Protein AF-A0A7S1FE73-F1 (afdb_monomer)

Nearest PDB structures (foldseek):
  1bo1-assembly1_B  TM=7.443E-01  e=2.922E-19  Homo sapiens
  7n7k-assembly1_A-2  TM=7.654E-01  e=6.048E-19  Homo sapiens
  7n6z-assembly1_A-2  TM=7.650E-01  e=1.252E-18  Homo sapiens
  7n7o-assembly1_A-2  TM=7.742E-01  e=7.929E-18  Homo sapiens
  7n7j-assembly1_A-2  TM=7.450E-01  e=1.252E-18  Homo sapiens

Structure (mmCIF, N/CA/C/O backbone):
data_AF-A0A7S1FE73-F1
#
_entry.id   AF-A0A7S1FE73-F1
#
loop_
_atom_site.group_PDB
_atom_site.id
_atom_site.type_symbol
_atom_site.label_atom_id
_atom_site.label_alt_id
_atom_site.label_comp_id
_atom_site.label_asym_id
_atom_site.label_entity_id
_atom_site.label_seq_id
_atom_site.pdbx_PDB_ins_code
_atom_site.Cartn_x
_atom_site.Cartn_y
_atom_site.Cartn_z
_atom_site.occupancy
_atom_site.B_iso_or_equiv
_atom_site.auth_seq_id
_atom_site.auth_comp_id
_atom_site.auth_asym_id
_atom_site.auth_atom_id
_atom_site.pdbx_PDB_model_num
ATOM 1 N N . MET A 1 1 ? 45.675 -6.768 8.817 1.00 37.69 1 MET A N 1
ATOM 2 C CA . MET A 1 1 ? 45.461 -5.580 7.953 1.00 37.69 1 MET A CA 1
ATOM 3 C C . MET A 1 1 ? 46.446 -4.408 8.105 1.00 37.69 1 MET A C 1
ATOM 5 O O . MET A 1 1 ? 46.939 -3.972 7.079 1.00 37.69 1 MET A O 1
ATOM 9 N N . LEU A 1 2 ? 46.796 -3.873 9.290 1.00 38.38 2 LEU A N 1
ATOM 10 C CA . LEU A 1 2 ? 47.535 -2.581 9.415 1.00 38.38 2 LEU A CA 1
ATOM 11 C C . LEU A 1 2 ? 48.807 -2.364 8.547 1.00 38.38 2 LEU A C 1
ATOM 13 O O . LEU A 1 2 ? 49.144 -1.218 8.255 1.00 38.38 2 LEU A O 1
ATOM 17 N N . LYS A 1 3 ? 49.518 -3.418 8.115 1.00 38.28 3 LYS A N 1
ATOM 18 C CA . LYS A 1 3 ? 50.681 -3.289 7.213 1.00 38.28 3 LYS A CA 1
ATOM 19 C C . LYS A 1 3 ? 50.303 -2.999 5.746 1.00 38.28 3 LYS A C 1
ATOM 21 O O . LYS A 1 3 ? 51.042 -2.264 5.096 1.00 38.28 3 LYS A O 1
ATOM 26 N N . SER A 1 4 ? 49.177 -3.514 5.234 1.00 46.47 4 SER A N 1
ATOM 27 C CA . SER A 1 4 ? 48.806 -3.421 3.806 1.00 46.47 4 SER A CA 1
ATOM 28 C C . SER A 1 4 ? 48.213 -2.063 3.421 1.00 46.47 4 SER A C 1
ATOM 30 O O . SER A 1 4 ? 48.551 -1.505 2.376 1.00 46.47 4 SER A O 1
ATOM 32 N N . THR A 1 5 ? 47.388 -1.468 4.288 1.00 48.56 5 THR A N 1
ATOM 33 C CA . THR A 1 5 ? 46.837 -0.118 4.070 1.00 48.56 5 THR A CA 1
ATOM 34 C C . THR A 1 5 ? 47.909 0.971 4.150 1.00 48.56 5 THR A C 1
ATOM 36 O O . THR A 1 5 ? 47.786 1.988 3.462 1.00 48.56 5 THR A O 1
ATOM 39 N N . ARG A 1 6 ? 48.991 0.740 4.915 1.00 51.72 6 ARG A N 1
ATOM 40 C CA . ARG A 1 6 ? 50.194 1.585 4.897 1.00 51.72 6 ARG A CA 1
ATOM 41 C C . ARG A 1 6 ? 50.885 1.516 3.538 1.00 51.72 6 ARG A C 1
ATOM 43 O O . ARG A 1 6 ? 51.057 2.557 2.913 1.00 51.72 6 ARG A O 1
ATOM 50 N N . THR A 1 7 ? 51.221 0.319 3.043 1.00 56.50 7 THR A N 1
ATOM 51 C CA . THR A 1 7 ? 51.863 0.174 1.724 1.00 56.50 7 THR A CA 1
ATOM 52 C C . THR A 1 7 ? 51.002 0.741 0.601 1.00 56.50 7 THR A C 1
ATOM 54 O O . THR A 1 7 ? 51.519 1.519 -0.188 1.00 56.50 7 THR A O 1
ATOM 57 N N . ALA A 1 8 ? 49.693 0.474 0.561 1.00 63.81 8 ALA A N 1
ATOM 58 C CA . ALA A 1 8 ? 48.822 0.997 -0.496 1.00 63.81 8 ALA A CA 1
ATOM 59 C C . ALA A 1 8 ? 48.808 2.540 -0.559 1.00 63.81 8 ALA A C 1
ATOM 61 O O . ALA A 1 8 ? 48.898 3.119 -1.643 1.00 63.81 8 ALA A O 1
ATOM 62 N N . LYS A 1 9 ? 48.743 3.231 0.590 1.00 69.62 9 LYS A N 1
ATOM 63 C CA . LYS A 1 9 ? 48.757 4.706 0.622 1.00 69.62 9 LYS A CA 1
ATOM 64 C C . LYS A 1 9 ? 50.156 5.293 0.426 1.00 69.62 9 LYS A C 1
ATOM 66 O O . LYS A 1 9 ? 50.265 6.313 -0.252 1.00 69.62 9 LYS A O 1
ATOM 71 N N . SER A 1 10 ? 51.209 4.651 0.931 1.00 73.56 10 SER A N 1
ATOM 72 C CA . SER A 1 10 ? 52.591 5.086 0.687 1.00 73.56 10 SER A CA 1
ATOM 73 C C . SER A 1 10 ? 53.032 4.896 -0.761 1.00 73.56 10 SER A C 1
ATOM 75 O O . SER A 1 10 ? 53.636 5.805 -1.318 1.00 73.56 10 SER A O 1
ATOM 77 N N . ILE A 1 11 ? 52.661 3.783 -1.401 1.00 72.75 11 ILE A N 1
ATOM 78 C CA . ILE A 1 11 ? 52.874 3.557 -2.838 1.00 72.75 11 ILE A CA 1
ATOM 79 C C . ILE A 1 11 ? 52.093 4.597 -3.646 1.00 72.75 11 ILE A C 1
ATOM 81 O O . ILE A 1 11 ? 52.661 5.220 -4.537 1.00 72.75 11 ILE A O 1
ATOM 85 N N . LYS A 1 12 ? 50.818 4.850 -3.305 1.00 75.19 12 LYS A N 1
ATOM 86 C CA . LYS A 1 12 ? 50.001 5.836 -4.027 1.00 75.19 12 LYS A CA 1
ATOM 87 C C . LYS A 1 12 ? 50.574 7.251 -3.940 1.00 75.19 12 LYS A C 1
ATOM 89 O O . LYS A 1 12 ? 50.780 7.866 -4.976 1.00 75.19 12 LYS A O 1
ATOM 94 N N . TYR A 1 13 ? 50.818 7.777 -2.739 1.00 77.19 13 TYR A N 1
ATOM 95 C CA . TYR A 1 13 ? 51.222 9.181 -2.552 1.00 77.19 13 TYR A CA 1
ATOM 96 C C . TYR A 1 13 ? 52.746 9.411 -2.545 1.00 77.19 13 TYR A C 1
ATOM 98 O O . TYR A 1 13 ? 53.178 10.560 -2.464 1.00 77.19 13 TYR A O 1
ATOM 106 N N . GLY A 1 14 ? 53.561 8.353 -2.634 1.00 74.88 14 GLY A N 1
ATOM 107 C CA . GLY A 1 14 ? 55.026 8.433 -2.669 1.00 74.88 14 GLY A CA 1
ATOM 108 C C . GLY A 1 14 ? 55.683 8.870 -1.353 1.00 74.88 14 GLY A C 1
ATOM 109 O O . GLY A 1 14 ? 56.781 9.419 -1.385 1.00 74.88 14 GLY A O 1
ATOM 110 N N . VAL A 1 15 ? 55.009 8.689 -0.210 1.00 77.94 15 VAL A N 1
ATOM 111 C CA . VAL A 1 15 ? 55.452 9.173 1.114 1.00 77.94 15 VAL A CA 1
ATOM 112 C C . VAL A 1 15 ? 55.139 8.176 2.229 1.00 77.94 15 VAL A C 1
ATOM 114 O O . VAL A 1 15 ? 54.126 7.475 2.174 1.00 77.94 15 VAL A O 1
ATOM 117 N N . ASP A 1 16 ? 55.968 8.128 3.272 1.00 78.00 16 ASP A N 1
ATOM 118 C CA . ASP A 1 16 ? 55.715 7.296 4.454 1.00 78.00 16 ASP A CA 1
ATOM 119 C C . ASP A 1 16 ? 54.419 7.715 5.157 1.00 78.00 16 ASP A C 1
ATOM 121 O O . ASP A 1 16 ? 54.259 8.855 5.588 1.00 78.00 16 ASP A O 1
ATOM 125 N N . TRP A 1 17 ? 53.457 6.794 5.236 1.00 83.06 17 TRP A N 1
ATOM 126 C CA . TRP A 1 17 ? 52.112 7.095 5.714 1.00 83.06 17 TRP A CA 1
ATOM 127 C C . TRP A 1 17 ? 51.981 6.799 7.209 1.00 83.06 17 TRP A C 1
ATOM 129 O O . TRP A 1 17 ? 52.105 5.647 7.633 1.00 83.06 17 TRP A O 1
ATOM 139 N N . GLU A 1 18 ? 51.697 7.827 8.009 1.00 76.38 18 GLU A N 1
ATOM 140 C CA . GLU A 1 18 ? 51.657 7.710 9.466 1.00 76.38 18 GLU A CA 1
ATOM 141 C C . GLU A 1 18 ? 50.417 6.914 9.927 1.00 76.38 18 GLU A C 1
ATOM 143 O O . GLU A 1 18 ? 49.278 7.278 9.601 1.00 76.38 18 GLU A O 1
ATOM 148 N N . PRO A 1 19 ? 50.581 5.815 10.687 1.00 67.81 19 PRO A N 1
ATOM 149 C CA . PRO A 1 19 ? 49.452 5.093 11.255 1.00 67.81 19 PRO A CA 1
ATOM 150 C C . PRO A 1 19 ? 48.898 5.852 12.471 1.00 67.81 19 PRO A C 1
ATOM 152 O O . PRO A 1 19 ? 49.657 6.348 13.298 1.00 67.81 19 PRO A O 1
ATOM 155 N N . PHE A 1 20 ? 47.570 5.870 12.642 1.00 63.97 20 PHE A N 1
ATOM 156 C CA . PHE A 1 20 ? 46.890 6.584 13.743 1.00 63.97 20 PHE A CA 1
ATOM 157 C C . PHE A 1 20 ? 47.306 6.157 15.169 1.00 63.97 20 PHE A C 1
ATOM 159 O O . PHE A 1 20 ? 46.931 6.821 16.129 1.00 63.97 20 PHE A O 1
ATOM 166 N N . VAL A 1 21 ? 48.057 5.061 15.314 1.00 57.50 21 VAL A N 1
ATOM 167 C CA . VAL A 1 21 ? 48.616 4.574 16.588 1.00 57.50 21 VAL A CA 1
ATOM 168 C C . VAL A 1 21 ? 50.017 5.117 16.907 1.00 57.50 21 VAL A C 1
ATOM 170 O O . VAL A 1 21 ? 50.480 4.935 18.026 1.00 57.50 21 VAL A O 1
ATOM 173 N N . TRP A 1 22 ? 50.709 5.770 15.963 1.00 55.81 22 TRP A N 1
ATOM 174 C CA . TRP A 1 22 ? 52.058 6.322 16.189 1.00 55.81 22 TRP A CA 1
ATOM 175 C C . TRP A 1 22 ? 52.082 7.806 16.549 1.00 55.81 22 TRP A C 1
ATOM 177 O O . TRP A 1 22 ? 52.996 8.225 17.251 1.00 55.81 22 TRP A O 1
ATOM 187 N N . CYS A 1 23 ? 51.051 8.577 16.200 1.00 60.66 23 CYS A N 1
ATOM 188 C CA . CYS A 1 23 ? 50.948 9.985 16.596 1.00 60.66 23 CYS A CA 1
ATOM 189 C C . CYS A 1 23 ? 50.625 10.184 18.097 1.00 60.66 23 CYS A C 1
ATOM 191 O O . CYS A 1 23 ? 50.254 11.275 18.510 1.00 60.66 23 CYS A O 1
ATOM 193 N N . GLY A 1 24 ? 50.667 9.129 18.924 1.00 61.28 24 GLY A N 1
ATOM 194 C CA . GLY A 1 24 ? 50.404 9.189 20.371 1.00 61.28 24 GLY A CA 1
ATOM 195 C C . GLY A 1 24 ? 48.989 9.633 20.772 1.00 61.28 24 GLY A C 1
ATOM 196 O O . GLY A 1 24 ? 48.755 9.931 21.938 1.00 61.28 24 GLY A O 1
ATOM 197 N N . GLY A 1 25 ? 48.050 9.714 19.823 1.00 74.00 25 GLY A N 1
ATOM 198 C CA . GLY A 1 25 ? 46.746 10.346 20.036 1.00 74.00 25 GLY A CA 1
ATOM 199 C C . GLY A 1 25 ? 46.755 11.876 19.917 1.00 74.00 25 GLY A C 1
ATOM 200 O O . GLY A 1 25 ? 45.745 12.500 20.229 1.00 74.00 25 GLY A O 1
ATOM 201 N N . SER A 1 26 ? 47.841 12.490 19.438 1.00 81.38 26 SER A N 1
ATOM 202 C CA . SER A 1 26 ? 47.960 13.935 19.221 1.00 81.38 26 SER A CA 1
ATOM 203 C C . SER A 1 26 ? 48.325 14.315 17.781 1.00 81.38 26 SER A C 1
ATOM 205 O O . SER A 1 26 ? 48.633 13.478 16.934 1.00 81.38 26 SER A O 1
ATOM 207 N N . CYS A 1 27 ? 48.209 15.606 17.474 1.00 84.56 27 CYS A N 1
ATOM 208 C CA . CYS A 1 27 ? 48.516 16.188 16.175 1.00 84.56 27 CYS A CA 1
ATOM 209 C C . CYS A 1 27 ? 50.031 16.235 15.934 1.00 84.56 27 CYS A C 1
ATOM 211 O O . CYS A 1 27 ? 50.728 17.034 16.562 1.00 84.56 27 CYS A O 1
ATOM 213 N N . SER A 1 28 ? 50.522 15.500 14.935 1.00 84.62 28 SER A N 1
ATOM 214 C CA . SER A 1 28 ? 51.942 15.410 14.550 1.00 84.62 28 SER A CA 1
ATOM 215 C C . SER A 1 28 ? 52.544 16.719 13.997 1.00 84.62 28 SER A C 1
ATOM 217 O O . SER A 1 28 ? 53.678 16.727 13.523 1.00 84.62 28 SER A O 1
ATOM 219 N N . HIS A 1 29 ? 51.805 17.838 14.047 1.00 83.31 29 HIS A N 1
ATOM 220 C CA . HIS A 1 29 ? 52.311 19.183 13.755 1.00 83.31 29 HIS A CA 1
ATOM 221 C C . HIS A 1 29 ? 52.321 20.131 14.972 1.00 83.31 29 HIS A C 1
ATOM 223 O O . HIS A 1 29 ? 53.275 20.897 15.102 1.00 83.31 29 HIS A O 1
ATOM 229 N N . CYS A 1 30 ? 51.307 20.104 15.850 1.00 83.81 30 CYS A N 1
ATOM 230 C CA . CYS A 1 30 ? 51.197 21.041 16.985 1.00 83.81 30 CYS A CA 1
ATOM 231 C C . CYS A 1 30 ? 51.192 20.397 18.382 1.00 83.81 30 CYS A C 1
ATOM 233 O O . CYS A 1 30 ? 51.192 21.120 19.370 1.00 83.81 30 CYS A O 1
ATOM 235 N N . GLY A 1 31 ? 51.169 19.066 18.490 1.00 80.44 31 GLY A N 1
ATOM 236 C CA . GLY A 1 31 ? 51.176 18.345 19.767 1.00 80.44 31 GLY A CA 1
ATOM 237 C C . GLY A 1 31 ? 49.832 18.280 20.507 1.00 80.44 31 GLY A C 1
ATOM 238 O O . GLY A 1 31 ? 49.726 17.524 21.470 1.00 80.44 31 GLY A O 1
ATOM 239 N N . ASN A 1 32 ? 48.790 18.996 20.064 1.00 80.12 32 ASN A N 1
ATOM 240 C CA . ASN A 1 32 ? 47.459 18.931 20.683 1.00 80.12 32 ASN A CA 1
ATOM 241 C C . ASN A 1 32 ? 46.874 17.511 20.603 1.00 80.12 32 ASN A C 1
ATOM 243 O O . ASN A 1 32 ? 46.794 16.941 19.513 1.00 80.12 32 ASN A O 1
ATOM 247 N N . VAL A 1 33 ? 46.431 16.966 21.738 1.00 78.50 33 VAL A N 1
ATOM 248 C CA . VAL A 1 33 ? 45.709 15.683 21.824 1.00 78.50 33 VAL A CA 1
ATOM 249 C C . VAL A 1 33 ? 44.362 15.793 21.100 1.00 78.50 33 VAL A C 1
ATOM 251 O O . VAL A 1 33 ? 43.675 16.803 21.233 1.00 78.50 33 VAL A O 1
ATOM 254 N N . PHE A 1 34 ? 43.982 14.769 20.334 1.00 77.12 34 PHE A N 1
ATOM 255 C CA . PHE A 1 34 ? 42.685 14.720 19.657 1.00 77.12 34 PHE A CA 1
ATOM 256 C C . PHE A 1 34 ? 41.563 14.401 20.652 1.00 77.12 34 PHE A C 1
ATOM 258 O O . PHE A 1 34 ? 41.596 13.358 21.308 1.00 77.12 34 PHE A O 1
ATOM 265 N N . SER A 1 35 ? 40.548 15.262 20.734 1.00 64.12 35 SER A N 1
ATOM 266 C CA . SER A 1 35 ? 39.322 14.972 21.485 1.00 64.12 35 SER A CA 1
ATOM 267 C C . SER A 1 35 ? 38.363 14.060 20.703 1.00 64.12 35 SER A C 1
ATOM 269 O O . SER A 1 35 ? 38.572 13.758 19.526 1.00 64.12 35 SER A O 1
ATOM 271 N N . CYS A 1 36 ? 37.256 13.656 21.334 1.00 57.41 36 CYS A N 1
ATOM 272 C CA . CYS A 1 36 ? 36.160 12.942 20.669 1.00 57.41 36 CYS A CA 1
ATOM 273 C C . CYS A 1 36 ? 35.404 13.777 19.612 1.00 57.41 36 CYS A C 1
ATOM 275 O O . CYS A 1 36 ? 34.658 13.198 18.826 1.00 57.41 36 CYS A O 1
ATOM 277 N N . VAL A 1 37 ? 35.612 15.100 19.563 1.00 58.56 37 VAL A N 1
ATOM 278 C CA . VAL A 1 37 ? 35.029 16.016 18.561 1.00 58.56 37 VAL A CA 1
ATOM 279 C C . VAL A 1 37 ? 36.045 16.522 17.521 1.00 58.56 37 VAL A C 1
ATOM 281 O O . VAL A 1 37 ? 35.653 17.165 16.547 1.00 58.56 37 VAL A O 1
ATOM 284 N N . ASP A 1 38 ? 37.334 16.184 17.646 1.00 60.28 38 ASP A N 1
ATOM 285 C CA . ASP A 1 38 ? 38.365 16.565 16.670 1.00 60.28 38 ASP A CA 1
ATOM 286 C C . ASP A 1 38 ? 38.477 15.571 15.506 1.00 60.28 38 ASP A C 1
ATOM 288 O O . ASP A 1 38 ? 38.885 14.414 15.656 1.00 60.28 38 ASP A O 1
ATOM 292 N N . THR A 1 39 ? 38.209 16.048 14.289 1.00 64.75 39 THR A N 1
ATOM 293 C CA . THR A 1 39 ? 38.429 15.252 13.075 1.00 64.75 39 THR A CA 1
ATOM 294 C C . THR A 1 39 ? 39.925 15.133 12.749 1.00 64.75 39 THR A C 1
ATOM 296 O O . THR A 1 39 ? 40.661 16.118 12.667 1.00 64.75 39 THR A O 1
ATOM 299 N N . ARG A 1 40 ? 40.390 13.889 12.572 1.00 79.25 40 ARG A N 1
ATOM 300 C CA . ARG A 1 40 ? 41.798 13.538 12.312 1.00 79.25 40 ARG A CA 1
ATOM 301 C C . ARG A 1 40 ? 42.071 13.470 10.809 1.00 79.25 40 ARG A C 1
ATOM 303 O O . ARG A 1 40 ? 41.480 12.643 10.115 1.00 79.25 40 ARG A O 1
ATOM 310 N N . HIS A 1 41 ? 43.004 14.281 10.308 1.00 84.00 41 HIS A N 1
ATOM 311 C CA . HIS A 1 41 ? 43.267 14.425 8.870 1.00 84.00 41 HIS A CA 1
ATOM 312 C C . HIS A 1 41 ? 44.716 14.098 8.506 1.00 84.00 41 HIS A C 1
ATOM 314 O O . HIS A 1 41 ? 45.641 14.751 8.972 1.00 84.00 41 HIS A O 1
ATOM 320 N N . HIS A 1 42 ? 44.945 13.144 7.602 1.00 86.81 42 HIS A N 1
ATOM 321 C CA . HIS A 1 42 ? 46.283 12.932 7.028 1.00 86.81 42 HIS A CA 1
ATOM 322 C C . HIS A 1 42 ? 46.674 14.039 6.036 1.00 86.81 42 HIS A C 1
ATOM 324 O O . HIS A 1 42 ? 45.867 14.442 5.194 1.00 86.81 42 HIS A O 1
ATOM 330 N N . CYS A 1 43 ? 47.934 14.465 6.036 1.00 89.38 43 CYS A N 1
ATOM 331 C CA . CYS A 1 43 ? 48.499 15.281 4.966 1.00 89.38 43 CYS A CA 1
ATOM 332 C C . CYS A 1 43 ? 48.819 14.404 3.745 1.00 89.38 43 CYS A C 1
ATOM 334 O O . CYS A 1 43 ? 49.747 13.600 3.777 1.00 89.38 43 CYS A O 1
ATOM 336 N N . ARG A 1 44 ? 48.126 14.601 2.617 1.00 89.81 44 ARG A N 1
ATOM 337 C CA . ARG A 1 44 ? 48.356 13.822 1.381 1.00 89.81 44 ARG A CA 1
ATOM 338 C C . ARG A 1 44 ? 49.629 14.247 0.611 1.00 89.81 44 ARG A C 1
ATOM 340 O O . ARG A 1 44 ? 49.809 13.838 -0.528 1.00 89.81 44 ARG A O 1
ATOM 347 N N . HIS A 1 45 ? 50.504 15.058 1.219 1.00 87.62 45 HIS A N 1
ATOM 348 C CA . HIS A 1 45 ? 51.818 15.440 0.674 1.00 87.62 45 HIS A CA 1
ATOM 349 C C . HIS A 1 45 ? 53.016 15.013 1.546 1.00 87.62 45 HIS A C 1
ATOM 351 O O . HIS A 1 45 ? 54.130 14.982 1.038 1.00 87.62 45 HIS A O 1
ATOM 357 N N . CYS A 1 46 ? 52.819 14.672 2.826 1.00 87.44 46 CYS A N 1
ATOM 358 C CA . CYS A 1 46 ? 53.899 14.188 3.706 1.00 87.44 46 CYS A CA 1
ATOM 359 C C . CYS A 1 46 ? 53.487 13.060 4.672 1.00 87.44 46 CYS A C 1
ATOM 361 O O . CYS A 1 46 ? 54.256 12.710 5.556 1.00 87.44 46 CYS A O 1
ATOM 363 N N . GLY A 1 47 ? 52.277 12.508 4.538 1.00 85.88 47 GLY A N 1
ATOM 364 C CA . GLY A 1 47 ? 51.835 11.303 5.246 1.00 85.88 47 GLY A CA 1
ATOM 365 C C . GLY A 1 47 ? 51.433 11.468 6.717 1.00 85.88 47 GLY A C 1
ATOM 366 O O . GLY A 1 47 ? 50.752 10.580 7.226 1.00 85.88 47 GLY A O 1
ATOM 367 N N . ILE A 1 48 ? 51.783 12.578 7.380 1.00 87.69 48 ILE A N 1
ATOM 368 C CA . ILE A 1 48 ? 51.522 12.797 8.819 1.00 87.69 48 ILE A CA 1
ATOM 369 C C . ILE A 1 48 ? 50.045 13.069 9.157 1.00 87.69 48 ILE A C 1
ATOM 371 O O . ILE A 1 48 ? 49.287 13.539 8.303 1.00 87.69 48 ILE A O 1
ATOM 375 N N . VAL A 1 49 ? 49.640 12.850 10.411 1.00 89.06 49 VAL A N 1
ATOM 376 C CA . VAL A 1 49 ? 48.311 13.186 10.956 1.00 89.06 49 VAL A CA 1
ATOM 377 C C . VAL A 1 49 ? 48.288 14.615 11.516 1.00 89.06 49 VAL A C 1
ATOM 379 O O . VAL A 1 49 ? 49.150 15.007 12.298 1.00 89.06 49 VAL A O 1
ATOM 382 N N . VAL A 1 50 ? 47.265 15.400 11.168 1.00 87.19 50 VAL A N 1
ATOM 383 C CA . VAL A 1 50 ? 47.015 16.739 11.723 1.00 87.19 50 VAL A CA 1
ATOM 384 C C . VAL A 1 50 ? 45.563 16.932 12.170 1.00 87.19 50 VAL A C 1
ATOM 386 O O . VAL A 1 50 ? 44.649 16.274 11.670 1.00 87.19 50 VAL A O 1
ATOM 389 N N . CYS A 1 51 ? 45.345 17.853 13.112 1.00 86.62 51 CYS A N 1
ATOM 390 C CA . CYS A 1 51 ? 44.016 18.369 13.455 1.00 86.62 51 CYS A CA 1
ATOM 391 C C . CYS A 1 51 ? 43.527 19.388 12.413 1.00 86.62 51 CYS A C 1
ATOM 393 O O . CYS A 1 51 ? 44.322 19.929 11.638 1.00 86.62 51 CYS A O 1
ATOM 395 N N . SER A 1 52 ? 42.229 19.697 12.434 1.00 85.81 52 SER A N 1
ATOM 396 C CA . SER A 1 52 ? 41.586 20.661 11.529 1.00 85.81 52 SER A CA 1
ATOM 397 C C . SER A 1 52 ? 42.296 22.020 11.481 1.00 85.81 52 SER A C 1
ATOM 399 O O . SER A 1 52 ? 42.530 22.544 10.397 1.00 85.81 52 SER A O 1
ATOM 401 N N . SER A 1 53 ? 42.741 22.553 12.624 1.00 84.88 53 SER A N 1
ATOM 402 C CA . SER A 1 53 ? 43.457 23.840 12.709 1.00 84.88 53 SER A CA 1
ATOM 403 C C . SER A 1 53 ? 44.886 23.810 12.142 1.00 84.88 53 SER A C 1
ATOM 405 O O . SER A 1 53 ? 45.478 24.858 11.904 1.00 84.88 53 SER A O 1
ATOM 407 N N . CYS A 1 54 ? 45.457 22.620 11.929 1.00 87.25 54 CYS A N 1
ATOM 408 C CA . CYS A 1 54 ? 46.756 22.407 11.277 1.00 87.25 54 CYS A CA 1
ATOM 409 C C . CYS A 1 54 ? 46.619 21.947 9.812 1.00 87.25 54 CYS A C 1
ATOM 411 O O . CYS A 1 54 ? 47.622 21.750 9.113 1.00 87.25 54 CYS A O 1
ATOM 413 N N . GLN A 1 55 ? 45.384 21.787 9.335 1.00 90.12 55 GLN A N 1
ATOM 414 C CA . GLN A 1 55 ? 45.054 21.551 7.939 1.00 90.12 55 GLN A CA 1
ATOM 415 C C . GLN A 1 55 ? 45.112 22.868 7.150 1.00 90.12 55 GLN A C 1
ATOM 417 O O . GLN A 1 55 ? 44.741 23.924 7.653 1.00 90.12 55 GLN A O 1
ATOM 422 N N . ALA A 1 56 ? 45.536 22.823 5.888 1.00 87.88 56 ALA A N 1
ATOM 423 C CA . ALA A 1 56 ? 45.319 23.945 4.984 1.00 87.88 56 ALA A CA 1
ATOM 424 C C . ALA A 1 56 ? 43.825 24.079 4.618 1.00 87.88 56 ALA A C 1
ATOM 426 O O . ALA A 1 56 ? 43.115 23.076 4.492 1.00 87.88 56 ALA A O 1
ATOM 427 N N . SER A 1 57 ? 43.373 25.318 4.395 1.00 82.69 57 SER A N 1
ATOM 428 C CA . SER A 1 57 ? 42.066 25.633 3.795 1.00 82.69 57 SER A CA 1
ATOM 429 C C . SER A 1 57 ? 41.941 25.057 2.383 1.00 82.69 57 SER A C 1
ATOM 431 O O . SER A 1 57 ? 40.930 24.463 2.012 1.00 82.69 57 SER A O 1
ATOM 433 N N . ASP A 1 58 ? 43.002 25.226 1.595 1.00 84.56 58 ASP A N 1
ATOM 434 C CA . ASP A 1 58 ? 43.021 24.902 0.176 1.00 84.56 58 ASP A CA 1
ATOM 435 C C . ASP A 1 58 ? 43.408 23.432 -0.043 1.00 84.56 58 ASP A C 1
ATOM 437 O O . ASP A 1 58 ? 44.283 22.882 0.635 1.00 84.56 58 ASP A O 1
ATOM 441 N N . LYS A 1 59 ? 42.820 22.812 -1.069 1.00 85.69 59 LYS A N 1
ATOM 442 C CA . LYS A 1 59 ? 43.205 21.478 -1.548 1.00 85.69 59 LYS A CA 1
ATOM 443 C C . LYS A 1 59 ? 44.224 21.612 -2.685 1.00 85.69 59 LYS A C 1
ATOM 445 O O . LYS A 1 59 ? 44.072 22.451 -3.569 1.00 85.69 59 LYS A O 1
ATOM 450 N N . TYR A 1 60 ? 45.242 20.756 -2.694 1.00 80.75 60 TYR A N 1
ATOM 451 C CA . TYR A 1 60 ? 46.349 20.787 -3.655 1.00 80.75 60 TYR A CA 1
ATOM 452 C C . TYR A 1 60 ? 46.421 19.482 -4.446 1.00 80.75 60 TYR A C 1
ATOM 454 O O . TYR A 1 60 ? 46.240 18.401 -3.893 1.00 80.75 60 TYR A O 1
ATOM 462 N N . VAL A 1 61 ? 46.718 19.573 -5.742 1.00 82.38 61 VAL A N 1
ATOM 463 C CA . VAL A 1 61 ? 47.135 18.408 -6.538 1.00 82.38 61 VAL A CA 1
ATOM 464 C C . VAL A 1 61 ? 48.495 17.937 -6.012 1.00 82.38 61 VAL A C 1
ATOM 466 O O . VAL A 1 61 ? 49.398 18.757 -5.827 1.00 82.38 61 VAL A O 1
ATOM 469 N N . VAL A 1 62 ? 48.614 16.637 -5.749 1.00 80.50 62 VAL A N 1
ATOM 470 C CA . VAL A 1 62 ? 49.768 15.973 -5.116 1.00 80.50 62 VAL A CA 1
ATOM 471 C C . VAL A 1 62 ? 50.178 14.747 -5.938 1.00 80.50 62 VAL A C 1
ATOM 473 O O . VAL A 1 62 ? 49.411 14.281 -6.781 1.00 80.50 62 VAL A O 1
ATOM 476 N N . ALA A 1 63 ? 51.377 14.208 -5.696 1.00 73.94 63 ALA A N 1
ATOM 477 C CA . ALA A 1 63 ? 51.797 12.943 -6.300 1.00 73.94 63 ALA A CA 1
ATOM 478 C C . ALA A 1 63 ? 50.748 11.841 -6.038 1.00 73.94 63 ALA A C 1
ATOM 480 O O . ALA A 1 63 ? 50.157 11.787 -4.958 1.00 73.94 63 ALA A O 1
ATOM 481 N N . GLY A 1 64 ? 50.465 11.008 -7.044 1.00 69.44 64 GLY A N 1
ATOM 482 C CA . GLY A 1 64 ? 49.474 9.929 -6.930 1.00 69.44 64 GLY A CA 1
ATOM 483 C C . GLY A 1 64 ? 47.999 10.323 -7.026 1.00 69.44 64 GLY A C 1
ATOM 484 O O . GLY A 1 64 ? 47.132 9.468 -6.827 1.00 69.44 64 GLY A O 1
ATOM 485 N N . SER A 1 65 ? 47.674 11.596 -7.284 1.00 72.69 65 SER A N 1
ATOM 486 C CA . SER A 1 65 ? 46.282 12.039 -7.407 1.00 72.69 65 SER A CA 1
ATOM 487 C C . SER A 1 65 ? 46.122 13.290 -8.270 1.00 72.69 65 SER A C 1
ATOM 489 O O . SER A 1 65 ? 46.459 14.388 -7.832 1.00 72.69 65 SER A O 1
ATOM 491 N N . ALA A 1 66 ? 45.482 13.144 -9.435 1.00 72.94 66 ALA A N 1
ATOM 492 C CA . ALA A 1 66 ? 45.031 14.275 -10.253 1.00 72.94 66 ALA A CA 1
ATOM 493 C C . ALA A 1 66 ? 44.026 15.176 -9.503 1.00 72.94 66 ALA A C 1
ATOM 495 O O . ALA A 1 66 ? 44.095 16.400 -9.586 1.00 72.94 66 ALA A O 1
ATOM 496 N N . ASN A 1 67 ? 43.134 14.575 -8.707 1.00 76.19 67 ASN A N 1
ATOM 497 C CA . ASN A 1 67 ? 42.146 15.307 -7.915 1.00 76.19 67 ASN A CA 1
ATOM 498 C C . ASN A 1 67 ? 42.797 16.032 -6.717 1.00 76.19 67 ASN A C 1
ATOM 500 O O . ASN A 1 67 ? 43.588 15.399 -6.008 1.00 76.19 67 ASN A O 1
ATOM 504 N N . PRO A 1 68 ? 42.445 17.302 -6.418 1.00 83.12 68 PRO A N 1
ATOM 505 C CA . PRO A 1 68 ? 42.999 18.045 -5.285 1.00 83.12 68 PRO A CA 1
ATOM 506 C C . PRO A 1 68 ? 42.762 17.355 -3.934 1.00 83.12 68 PRO A C 1
ATOM 508 O O . PRO A 1 68 ? 41.642 16.953 -3.609 1.00 83.12 68 PRO A O 1
ATOM 511 N N . LYS A 1 69 ? 43.810 17.249 -3.112 1.00 87.56 69 LYS A N 1
ATOM 512 C CA . LYS A 1 69 ? 43.783 16.625 -1.783 1.00 87.56 69 LYS A CA 1
ATOM 513 C C . LYS A 1 69 ? 44.201 17.586 -0.672 1.00 87.56 69 LYS A C 1
ATOM 515 O O . LYS A 1 69 ? 44.832 18.615 -0.890 1.00 87.56 69 LYS A O 1
ATOM 520 N N . ILE A 1 70 ? 43.811 17.214 0.540 1.00 85.38 70 ILE A N 1
ATOM 521 C CA . ILE A 1 70 ? 44.107 17.922 1.784 1.00 85.38 70 ILE A CA 1
ATOM 522 C C . ILE A 1 70 ? 45.591 17.771 2.150 1.00 85.38 70 ILE A C 1
ATOM 524 O O . ILE A 1 70 ? 46.136 16.665 2.114 1.00 85.38 70 ILE A O 1
ATOM 528 N N . VAL A 1 71 ? 46.224 18.872 2.557 1.00 91.38 71 VAL A N 1
ATOM 529 C CA . VAL A 1 71 ? 47.602 18.920 3.073 1.00 91.38 71 VAL A CA 1
ATOM 530 C C . VAL A 1 71 ? 47.648 19.727 4.375 1.00 91.38 71 VAL A C 1
ATOM 532 O O . VAL A 1 71 ? 46.733 20.503 4.652 1.00 91.38 71 VAL A O 1
ATOM 535 N N . CYS A 1 72 ? 48.700 19.567 5.178 1.00 92.75 72 CYS A N 1
ATOM 536 C CA . CYS A 1 72 ? 48.931 20.415 6.349 1.00 92.75 72 CYS A CA 1
ATOM 537 C C . CYS A 1 72 ? 49.439 21.814 5.951 1.00 92.75 72 CYS A C 1
ATOM 539 O O . CYS A 1 72 ? 49.963 22.015 4.847 1.00 92.75 72 CYS A O 1
ATOM 541 N N . VAL A 1 73 ? 49.311 22.787 6.859 1.00 91.12 73 VAL A N 1
ATOM 542 C CA . VAL A 1 73 ? 49.723 24.183 6.620 1.00 91.12 73 VAL A CA 1
ATOM 543 C C . VAL A 1 73 ? 51.185 24.312 6.132 1.00 91.12 73 VAL A C 1
ATOM 545 O O . VAL A 1 73 ? 51.375 24.971 5.103 1.00 91.12 73 VAL A O 1
ATOM 548 N N . PRO A 1 74 ? 52.206 23.650 6.727 1.00 88.12 74 PRO A N 1
ATOM 549 C CA . PRO A 1 74 ? 53.588 23.705 6.231 1.00 88.12 74 PRO A CA 1
ATOM 550 C C . PRO A 1 74 ? 53.737 23.252 4.774 1.00 88.12 74 PRO A C 1
ATOM 552 O O . PRO A 1 74 ? 54.342 23.955 3.964 1.00 88.12 74 PRO A O 1
ATOM 555 N N . CYS A 1 75 ? 53.119 22.123 4.409 1.00 89.56 75 CYS A N 1
ATOM 556 C CA . CYS A 1 75 ? 53.125 21.617 3.037 1.00 89.56 75 CYS A CA 1
ATOM 557 C C . CYS A 1 75 ? 52.459 22.592 2.059 1.00 89.56 75 CYS A C 1
ATOM 559 O O . CYS A 1 75 ? 52.974 22.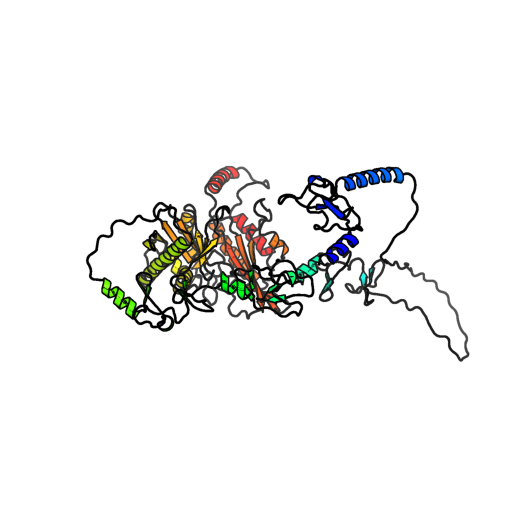797 0.962 1.00 89.56 75 CYS A O 1
ATOM 561 N N . SER A 1 76 ? 51.355 23.239 2.450 1.00 90.31 76 SER A N 1
ATOM 562 C CA . SER A 1 76 ? 50.703 24.251 1.606 1.00 90.31 76 SER A CA 1
ATOM 563 C C . SER A 1 76 ? 51.613 25.457 1.342 1.00 90.31 76 SER A C 1
ATOM 565 O O . SER A 1 76 ? 51.717 25.920 0.203 1.00 90.31 76 SER A O 1
ATOM 567 N N . SER A 1 77 ? 52.340 25.916 2.364 1.00 86.00 77 SER A N 1
ATOM 568 C CA . SER A 1 77 ? 53.299 27.017 2.262 1.00 86.00 77 SER A CA 1
ATOM 569 C C . SER A 1 77 ? 54.485 26.661 1.368 1.00 86.00 77 SER A C 1
ATOM 571 O O . SER A 1 77 ? 54.869 27.470 0.520 1.00 86.00 77 SER A O 1
ATOM 573 N N . GLU A 1 78 ? 55.020 25.441 1.473 1.00 84.06 78 GLU A N 1
ATOM 574 C CA . GLU A 1 78 ? 56.116 24.995 0.610 1.00 84.06 78 GLU A CA 1
ATOM 575 C C . GLU A 1 78 ? 55.667 24.793 -0.844 1.00 84.06 78 GLU A C 1
ATOM 577 O O . GLU A 1 78 ? 56.325 25.295 -1.755 1.00 84.06 78 GLU A O 1
ATOM 582 N N . ILE A 1 79 ? 54.500 24.186 -1.095 1.00 82.69 79 ILE A N 1
ATOM 583 C CA . ILE A 1 79 ? 53.934 24.072 -2.451 1.00 82.69 79 ILE A CA 1
ATOM 584 C C . ILE A 1 79 ? 53.717 25.467 -3.066 1.00 82.69 79 ILE A C 1
ATOM 586 O O . ILE A 1 79 ? 54.065 25.696 -4.230 1.00 82.69 79 ILE A O 1
ATOM 590 N N . ARG A 1 80 ? 53.198 26.436 -2.294 1.00 81.50 80 ARG A N 1
ATOM 591 C CA . ARG A 1 80 ? 53.066 27.843 -2.720 1.00 81.50 80 ARG A CA 1
ATOM 592 C C . ARG A 1 80 ? 54.438 28.477 -3.021 1.00 81.50 80 ARG A C 1
ATOM 594 O O . ARG A 1 80 ? 54.574 29.163 -4.038 1.00 81.50 80 ARG A O 1
ATOM 601 N N . ARG A 1 81 ? 55.471 28.219 -2.206 1.00 78.94 81 ARG A N 1
ATOM 602 C CA . ARG A 1 81 ? 56.851 28.713 -2.407 1.00 78.94 81 ARG A CA 1
ATOM 603 C C . ARG A 1 81 ? 57.501 28.127 -3.667 1.00 78.94 81 ARG A C 1
ATOM 605 O O . ARG A 1 81 ? 58.081 28.871 -4.460 1.00 78.94 81 ARG A O 1
ATOM 612 N N . LEU A 1 82 ? 57.362 26.821 -3.889 1.00 69.69 82 LEU A N 1
ATOM 613 C CA . LEU A 1 82 ? 57.890 26.116 -5.060 1.00 69.69 82 LEU A CA 1
ATOM 614 C C . LEU A 1 82 ? 57.189 26.546 -6.355 1.00 69.69 82 LEU A C 1
ATOM 616 O O . LEU A 1 82 ? 57.865 26.767 -7.359 1.00 69.69 82 LEU A O 1
ATOM 620 N N . ARG A 1 83 ? 55.866 26.767 -6.334 1.00 68.88 83 ARG A N 1
ATOM 621 C CA . ARG A 1 83 ? 55.123 27.326 -7.482 1.00 68.88 83 ARG A CA 1
ATOM 622 C C . ARG A 1 83 ? 55.596 28.738 -7.858 1.00 68.88 83 ARG A C 1
ATOM 624 O O . ARG A 1 83 ? 55.771 29.020 -9.040 1.00 68.88 83 ARG A O 1
ATOM 631 N N . ARG A 1 84 ? 55.891 29.601 -6.876 1.00 59.78 84 ARG A N 1
ATOM 632 C CA . ARG A 1 84 ? 56.484 30.931 -7.130 1.00 59.78 84 ARG A CA 1
ATOM 633 C C . ARG A 1 84 ? 57.893 30.826 -7.737 1.00 59.78 84 ARG A C 1
ATOM 635 O O . ARG A 1 84 ? 58.188 31.513 -8.713 1.00 59.78 84 ARG A O 1
ATOM 642 N N . LYS A 1 85 ? 58.742 29.917 -7.236 1.00 53.03 85 LYS A N 1
ATOM 643 C CA . LYS A 1 85 ? 60.070 29.647 -7.828 1.00 53.03 85 LYS A CA 1
ATOM 644 C C . LYS A 1 85 ? 59.985 29.084 -9.254 1.00 53.03 85 LYS A C 1
ATOM 646 O O . LYS A 1 85 ? 60.772 29.490 -10.108 1.00 53.03 85 LYS A O 1
ATOM 651 N N . SER A 1 86 ? 59.035 28.193 -9.546 1.00 51.12 86 SER A N 1
ATOM 652 C CA . SER A 1 86 ? 58.900 27.606 -10.886 1.00 51.12 86 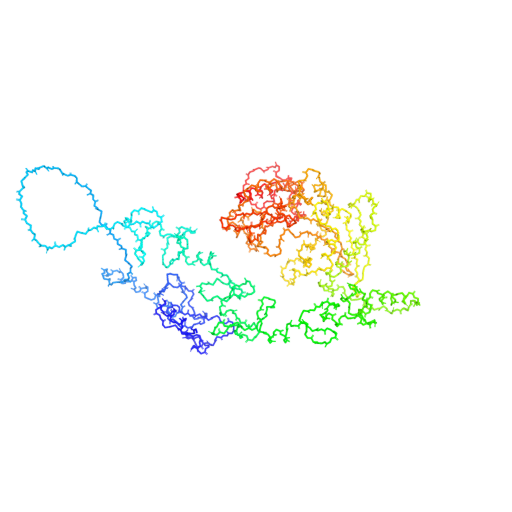SER A CA 1
ATOM 653 C C . SER A 1 86 ? 58.372 28.604 -11.921 1.00 51.12 86 SER A C 1
ATOM 655 O O . SER A 1 86 ? 58.837 28.578 -13.059 1.00 51.12 86 SER A O 1
ATOM 657 N N . GLN A 1 87 ? 57.503 29.548 -11.541 1.00 49.12 87 GLN A N 1
ATOM 658 C CA . GLN A 1 87 ? 57.117 30.669 -12.412 1.00 49.12 87 GLN A CA 1
ATOM 659 C C . GLN A 1 87 ? 58.304 31.579 -12.771 1.00 49.12 87 GLN A C 1
ATOM 661 O O . GLN A 1 87 ? 58.405 32.003 -13.920 1.00 49.12 87 GLN A O 1
ATOM 666 N N . TYR A 1 88 ? 59.231 31.827 -11.839 1.00 36.53 88 TYR A N 1
ATOM 667 C CA . TYR A 1 88 ? 60.453 32.594 -12.118 1.00 36.53 88 TYR A CA 1
ATOM 668 C C . TYR A 1 88 ? 61.427 31.818 -13.029 1.00 36.53 88 TYR A C 1
ATOM 670 O O . TYR A 1 88 ? 61.940 32.361 -14.006 1.00 36.53 88 TYR A O 1
ATOM 678 N N . SER A 1 89 ? 61.632 30.522 -12.762 1.00 40.69 89 SER A N 1
ATOM 679 C CA . SER A 1 89 ? 62.568 29.673 -13.522 1.00 40.69 89 SER A CA 1
ATOM 680 C C . SER A 1 89 ? 62.094 29.348 -14.952 1.00 40.69 89 SER A C 1
ATOM 682 O O . SER A 1 89 ? 62.904 29.250 -15.876 1.00 40.69 89 SER A O 1
ATOM 684 N N . ARG A 1 90 ? 60.771 29.279 -15.183 1.00 39.44 90 ARG A N 1
ATOM 685 C CA . ARG A 1 90 ? 60.153 29.033 -16.507 1.00 39.44 90 ARG A CA 1
ATOM 686 C C . ARG A 1 90 ? 60.528 30.048 -17.598 1.00 39.44 90 ARG A C 1
ATOM 688 O O . ARG A 1 90 ? 60.251 29.783 -18.763 1.00 39.44 90 ARG A O 1
ATOM 695 N N . LYS A 1 91 ? 61.173 31.171 -17.260 1.00 39.91 91 LYS A N 1
ATOM 696 C CA . LYS A 1 91 ? 61.718 32.128 -18.236 1.00 39.91 91 LYS A CA 1
ATOM 697 C C . LYS A 1 91 ? 63.094 31.762 -18.820 1.00 39.91 91 LYS A C 1
ATOM 699 O O . LYS A 1 91 ? 63.515 32.484 -19.719 1.00 39.91 91 LYS A O 1
ATOM 704 N N . LYS A 1 92 ? 63.810 30.723 -18.345 1.00 37.62 92 LYS A N 1
ATOM 705 C CA . LYS A 1 92 ? 65.230 30.533 -18.737 1.00 37.62 92 LYS A CA 1
ATOM 706 C C . LYS A 1 92 ? 65.678 29.193 -19.339 1.00 37.62 92 LYS A C 1
ATOM 708 O O . LYS A 1 92 ? 66.623 29.232 -20.116 1.00 37.62 92 LYS A O 1
ATOM 713 N N . HIS A 1 93 ? 65.042 28.047 -19.066 1.00 33.34 93 HIS A N 1
ATOM 714 C CA . HIS A 1 93 ? 65.454 26.764 -19.676 1.00 33.34 93 HIS A CA 1
ATOM 715 C C . HIS A 1 93 ? 64.274 25.880 -20.119 1.00 33.34 93 HIS A C 1
ATOM 717 O O . HIS A 1 93 ? 63.420 25.512 -19.315 1.00 33.34 93 HIS A O 1
ATOM 723 N N . LYS A 1 94 ? 64.273 25.505 -21.408 1.00 33.41 94 LYS A N 1
ATOM 724 C CA . LYS A 1 94 ? 63.472 24.426 -22.020 1.00 33.41 94 LYS A CA 1
ATOM 725 C C . LYS A 1 94 ? 64.437 23.337 -22.523 1.00 33.41 94 LYS A C 1
ATOM 727 O O . LYS A 1 94 ? 64.934 23.462 -23.638 1.00 33.41 94 LYS A O 1
ATOM 732 N N . SER A 1 95 ? 64.713 22.297 -21.732 1.00 30.73 95 SER A N 1
ATOM 733 C CA . SER A 1 95 ? 65.548 21.151 -22.154 1.00 30.73 95 SER A CA 1
ATOM 734 C C . SER A 1 95 ? 65.543 20.006 -21.125 1.00 30.73 95 SER A C 1
ATOM 736 O O . SER A 1 95 ? 65.737 20.292 -19.948 1.00 30.73 95 SER A O 1
ATOM 738 N N . ALA A 1 96 ? 65.430 18.754 -21.604 1.00 26.56 96 ALA A N 1
ATOM 739 C CA . ALA A 1 96 ? 65.472 17.455 -20.887 1.00 26.56 96 ALA A CA 1
ATOM 740 C C . ALA A 1 96 ? 64.332 17.188 -19.856 1.00 26.56 96 ALA A C 1
ATOM 742 O O . ALA A 1 96 ? 64.032 18.063 -19.051 1.00 26.56 96 ALA A O 1
ATOM 743 N N . VAL A 1 97 ? 63.547 16.088 -19.872 1.00 29.92 97 VAL A N 1
ATOM 744 C CA . VAL A 1 97 ? 63.769 14.625 -20.109 1.00 29.92 97 VAL A CA 1
ATOM 745 C C . VAL A 1 97 ? 64.360 13.926 -18.869 1.00 29.92 97 VAL A C 1
ATOM 747 O O . VAL A 1 97 ? 65.320 14.435 -18.304 1.00 29.92 97 VAL A O 1
ATOM 750 N N . ASN A 1 98 ? 63.868 12.766 -18.399 1.00 25.33 98 ASN A N 1
ATOM 751 C CA . ASN A 1 98 ? 62.787 11.885 -18.909 1.00 25.33 98 ASN A CA 1
ATOM 752 C C . ASN A 1 98 ? 61.439 12.149 -18.160 1.00 25.33 98 ASN A C 1
ATOM 754 O O . ASN A 1 98 ? 61.191 13.328 -17.911 1.00 25.33 98 ASN A O 1
ATOM 758 N N . SER A 1 99 ? 60.490 11.266 -17.791 1.00 25.33 99 SER A N 1
ATOM 759 C CA . SER A 1 99 ? 60.257 9.794 -17.825 1.00 25.33 99 SER A CA 1
ATOM 760 C C . SER A 1 99 ? 58.746 9.534 -17.539 1.00 25.33 99 SER A C 1
ATOM 762 O O . SER A 1 99 ? 58.102 10.453 -17.039 1.00 25.33 99 SER A O 1
ATOM 764 N N . THR A 1 100 ? 58.074 8.372 -17.657 1.00 24.88 100 THR A N 1
ATOM 765 C CA . THR A 1 100 ? 58.107 7.076 -18.415 1.00 24.88 100 THR A CA 1
ATOM 766 C C . THR A 1 100 ? 56.937 6.231 -17.840 1.00 24.88 100 THR A C 1
ATOM 768 O O . THR A 1 100 ? 56.779 6.265 -16.622 1.00 24.88 100 THR A O 1
ATOM 771 N N . SER A 1 101 ? 56.130 5.406 -18.525 1.00 25.39 101 SER A N 1
ATOM 772 C CA . SER A 1 101 ? 55.830 5.171 -19.954 1.00 25.39 101 SER A CA 1
ATOM 773 C C . SER A 1 101 ? 54.525 4.345 -20.075 1.00 25.39 101 SER A C 1
ATOM 775 O O . SER A 1 101 ? 54.244 3.544 -19.190 1.00 25.39 101 SER A O 1
ATOM 777 N N . ILE A 1 102 ? 53.792 4.467 -21.190 1.00 30.52 102 ILE A N 1
ATOM 778 C CA . ILE A 1 102 ? 52.827 3.477 -21.732 1.00 30.52 102 ILE A CA 1
ATOM 779 C C . ILE A 1 102 ? 53.119 3.389 -23.241 1.00 30.52 102 ILE A C 1
ATOM 781 O O . ILE A 1 102 ? 53.433 4.413 -23.851 1.00 30.52 102 ILE A O 1
ATOM 785 N N . HIS A 1 103 ? 53.064 2.199 -23.847 1.00 32.94 103 HIS A N 1
ATOM 786 C CA . HIS A 1 103 ? 53.462 2.004 -25.248 1.00 32.94 103 HIS A CA 1
ATOM 787 C C . HIS A 1 103 ? 52.305 2.192 -26.237 1.00 32.94 103 HIS A C 1
ATOM 789 O O . HIS A 1 103 ? 51.645 1.241 -26.638 1.00 32.94 103 HIS A O 1
ATOM 795 N N . ILE A 1 104 ? 52.113 3.439 -26.675 1.00 34.06 104 ILE A N 1
ATOM 796 C CA . ILE A 1 104 ? 51.327 3.763 -27.872 1.00 34.06 104 ILE A CA 1
ATOM 797 C C . ILE A 1 104 ? 52.227 3.562 -29.098 1.00 34.06 104 ILE A C 1
ATOM 799 O O . ILE A 1 104 ? 53.295 4.173 -29.186 1.00 34.06 104 ILE A O 1
ATOM 803 N N . TYR A 1 105 ? 51.795 2.737 -30.050 1.00 34.75 105 TYR A N 1
ATOM 804 C CA . TYR A 1 105 ? 52.463 2.572 -31.342 1.00 34.75 105 TYR A CA 1
ATOM 805 C C . TYR A 1 105 ? 51.835 3.482 -32.408 1.00 34.75 105 TYR A C 1
ATOM 807 O O . TYR A 1 105 ? 50.657 3.822 -32.339 1.00 34.75 105 TYR A O 1
ATOM 815 N N . GLN A 1 106 ? 52.629 3.873 -33.407 1.00 29.39 106 GLN A N 1
ATOM 816 C CA . GLN A 1 106 ? 52.161 4.548 -34.621 1.00 29.39 106 GLN A CA 1
ATOM 817 C C . GLN A 1 106 ? 52.784 3.859 -35.837 1.00 29.39 106 GLN A C 1
ATOM 819 O O . GLN A 1 106 ? 54.008 3.759 -35.933 1.00 29.39 106 GLN A O 1
ATOM 824 N N . ALA A 1 107 ? 51.949 3.385 -36.762 1.00 31.17 107 ALA A N 1
ATOM 825 C CA . ALA A 1 107 ? 52.391 2.799 -38.026 1.00 31.17 107 ALA A CA 1
ATOM 826 C C . ALA A 1 107 ? 52.542 3.881 -39.122 1.00 31.17 107 ALA A C 1
ATOM 828 O O . ALA A 1 107 ? 51.769 4.843 -39.140 1.00 31.17 107 ALA A O 1
ATOM 829 N N . PRO A 1 108 ? 53.513 3.756 -40.048 1.00 30.33 108 PRO A N 1
ATOM 830 C CA . PRO A 1 108 ? 53.695 4.717 -41.132 1.00 30.33 108 PRO A CA 1
ATOM 831 C C . PRO A 1 108 ? 52.611 4.574 -42.211 1.00 30.33 108 PRO A C 1
ATOM 833 O O . PRO A 1 108 ? 52.309 3.473 -42.668 1.00 30.33 108 PRO A O 1
ATOM 836 N N . VAL A 1 109 ? 52.068 5.702 -42.675 1.00 28.41 109 VAL A N 1
ATOM 837 C CA . VAL A 1 109 ? 51.074 5.736 -43.760 1.00 28.41 109 VAL A CA 1
ATOM 838 C C . VAL A 1 109 ? 51.750 5.457 -45.104 1.00 28.41 109 VAL A C 1
ATOM 840 O O . VAL A 1 109 ? 52.466 6.309 -45.633 1.00 28.41 109 VAL A O 1
ATOM 843 N N . ILE A 1 110 ? 51.485 4.289 -45.689 1.00 27.72 110 ILE A N 1
ATOM 844 C CA . ILE A 1 110 ? 51.916 3.945 -47.049 1.00 27.72 110 ILE A CA 1
ATOM 845 C C . ILE A 1 110 ? 50.822 4.371 -48.035 1.00 27.72 110 ILE A C 1
ATOM 847 O O . ILE A 1 110 ? 49.688 3.906 -47.953 1.00 27.72 110 ILE A O 1
ATOM 851 N N . ARG A 1 111 ? 51.160 5.244 -48.992 1.00 25.06 111 ARG A N 1
ATOM 852 C CA . ARG A 1 111 ? 50.312 5.526 -50.163 1.00 25.06 111 ARG A CA 1
ATOM 853 C C . ARG A 1 111 ? 50.766 4.662 -51.346 1.00 25.06 111 ARG A C 1
ATOM 855 O O . ARG A 1 111 ? 51.975 4.551 -51.549 1.00 25.06 111 ARG A O 1
ATOM 862 N N . PRO A 1 112 ? 49.849 4.094 -52.148 1.00 27.11 112 PRO A N 1
ATOM 863 C CA . PRO A 1 112 ? 50.221 3.408 -53.378 1.00 27.11 112 PRO A CA 1
ATOM 864 C C . PRO A 1 112 ? 50.615 4.423 -54.460 1.00 27.11 112 PRO A C 1
ATOM 866 O O . PRO A 1 112 ? 49.872 5.366 -54.736 1.00 27.11 112 PRO A O 1
ATOM 869 N N . THR A 1 113 ? 51.754 4.191 -55.111 1.00 26.19 113 THR A N 1
ATOM 870 C CA . THR A 1 113 ? 52.171 4.907 -56.324 1.00 26.19 113 THR A CA 1
ATOM 871 C C . THR A 1 113 ? 52.342 3.879 -57.433 1.00 26.19 113 THR A C 1
ATOM 873 O O . THR A 1 113 ? 53.143 2.958 -57.294 1.00 26.19 113 THR A O 1
ATOM 876 N N . VAL A 1 114 ? 51.581 4.013 -58.519 1.00 32.03 114 VAL A N 1
ATOM 877 C CA . VAL A 1 114 ? 51.644 3.098 -59.667 1.00 32.03 114 VAL A CA 1
ATOM 878 C C . VAL A 1 114 ? 52.642 3.625 -60.695 1.00 32.03 114 VAL A C 1
ATOM 880 O O . VAL A 1 114 ? 52.493 4.746 -61.177 1.00 32.03 114 VAL A O 1
ATOM 883 N N . THR A 1 115 ? 53.604 2.792 -61.083 1.00 25.62 115 THR A N 1
ATOM 884 C CA . THR A 1 115 ? 54.416 2.960 -62.297 1.00 25.62 115 THR A CA 1
ATOM 885 C C . THR A 1 115 ? 54.574 1.610 -62.993 1.00 25.62 115 THR A C 1
ATOM 887 O O . THR A 1 115 ? 54.738 0.582 -62.341 1.00 25.62 115 THR A O 1
ATOM 890 N N . VAL A 1 116 ? 54.500 1.616 -64.325 1.00 32.72 116 VAL A N 1
ATOM 891 C CA . VAL A 1 116 ? 54.535 0.425 -65.190 1.00 32.72 116 VAL A CA 1
ATOM 892 C C . VAL A 1 116 ? 55.741 0.519 -66.119 1.00 32.72 116 VAL A C 1
ATOM 894 O O . VAL A 1 116 ? 55.949 1.581 -66.700 1.00 32.72 116 VAL A O 1
ATOM 897 N N . THR A 1 117 ? 56.457 -0.592 -66.313 1.00 25.88 117 THR A N 1
ATOM 898 C CA . THR A 1 117 ? 57.155 -0.938 -67.568 1.00 25.88 117 THR A CA 1
ATOM 899 C C . THR A 1 117 ? 57.514 -2.432 -67.595 1.00 25.88 117 THR A C 1
ATOM 901 O O . THR A 1 117 ? 57.459 -3.111 -66.571 1.00 25.88 117 THR A O 1
ATOM 904 N N . GLU A 1 118 ? 57.816 -2.958 -68.783 1.00 31.14 118 GLU A N 1
ATOM 905 C CA . GLU A 1 118 ? 57.830 -4.395 -69.105 1.00 31.14 118 GLU A CA 1
ATOM 906 C C . GLU A 1 118 ? 59.247 -4.933 -69.387 1.00 31.14 118 GLU A C 1
ATOM 908 O O . GLU A 1 118 ? 60.115 -4.160 -69.788 1.00 31.14 118 GLU A O 1
ATOM 913 N N . THR A 1 119 ? 59.464 -6.255 -69.246 1.00 29.58 119 THR A N 1
ATOM 914 C CA . THR A 1 119 ? 60.109 -7.199 -70.215 1.00 29.58 119 THR A CA 1
ATOM 915 C C . THR A 1 119 ? 60.617 -8.498 -69.540 1.00 29.58 119 THR A C 1
ATOM 917 O O . THR A 1 119 ? 60.723 -8.580 -68.320 1.00 29.58 119 THR A O 1
ATOM 920 N N . ALA A 1 120 ? 60.872 -9.543 -70.343 1.00 29.45 120 ALA A N 1
ATOM 921 C CA . ALA A 1 120 ? 61.330 -10.907 -69.987 1.00 29.45 120 ALA A CA 1
ATOM 922 C C . ALA A 1 120 ? 62.137 -11.493 -71.194 1.00 29.45 120 ALA A C 1
ATOM 924 O O . ALA A 1 120 ? 62.265 -10.743 -72.169 1.00 29.45 120 ALA A O 1
ATOM 925 N N . PRO A 1 121 ? 62.625 -12.768 -71.259 1.00 50.56 121 PRO A N 1
ATOM 926 C CA . PRO A 1 121 ? 62.568 -13.916 -70.325 1.00 50.56 121 PRO A CA 1
ATOM 927 C C . PRO A 1 121 ? 63.949 -14.648 -70.151 1.00 50.56 121 PRO A C 1
ATOM 929 O O . PRO A 1 121 ? 64.966 -13.965 -70.096 1.00 50.56 121 PRO A O 1
ATOM 932 N N . VAL A 1 122 ? 63.977 -16.007 -70.130 1.00 27.23 122 VAL A N 1
ATOM 933 C CA . VAL A 1 122 ? 65.130 -16.966 -70.024 1.00 27.23 122 VAL A CA 1
ATOM 934 C C . VAL A 1 122 ? 65.602 -17.204 -68.565 1.00 27.23 122 VAL A C 1
ATOM 936 O O . VAL A 1 122 ? 66.057 -16.269 -67.919 1.00 27.23 122 VAL A O 1
ATOM 939 N N . GLU A 1 123 ? 65.341 -18.330 -67.867 1.00 25.84 123 GLU A N 1
ATOM 940 C CA . GLU A 1 123 ? 65.656 -19.784 -68.054 1.00 25.84 123 GLU A CA 1
ATOM 941 C C . GLU A 1 123 ? 67.127 -20.186 -67.758 1.00 25.84 123 GLU A C 1
ATOM 943 O O . GLU A 1 123 ? 68.026 -19.444 -68.132 1.00 25.84 123 GLU A O 1
ATOM 948 N N . VAL A 1 124 ? 67.514 -21.346 -67.179 1.00 27.09 124 VAL A N 1
ATOM 949 C CA . VAL A 1 124 ? 66.991 -22.289 -66.140 1.00 27.09 124 VAL A CA 1
ATOM 950 C C . VAL A 1 124 ? 68.219 -23.081 -65.615 1.00 27.09 124 VAL A C 1
ATOM 952 O O . VAL A 1 124 ? 68.939 -23.609 -66.451 1.00 27.09 124 VAL A O 1
ATOM 955 N N . GLU A 1 125 ? 68.428 -23.255 -64.292 1.00 25.11 125 GLU A N 1
ATOM 956 C CA . GLU A 1 125 ? 68.948 -24.522 -63.695 1.00 25.11 125 GLU A CA 1
ATOM 957 C C . GLU A 1 125 ? 68.876 -24.587 -62.143 1.00 25.11 125 GLU A C 1
ATOM 959 O O . GLU A 1 125 ? 68.400 -23.663 -61.483 1.00 25.11 125 GLU A O 1
ATOM 964 N N . MET A 1 126 ? 69.228 -25.748 -61.565 1.00 23.92 126 MET A N 1
ATOM 965 C CA . MET A 1 126 ? 68.737 -26.313 -60.285 1.00 23.92 126 MET A CA 1
ATOM 966 C C . MET A 1 126 ? 69.783 -27.327 -59.716 1.00 23.92 126 MET A C 1
ATOM 968 O O . MET A 1 126 ? 70.588 -27.811 -60.498 1.00 23.92 126 MET A O 1
ATOM 972 N N . VAL A 1 127 ? 69.885 -27.798 -58.451 1.00 30.50 127 VAL A N 1
ATOM 973 C CA . VAL A 1 127 ? 69.252 -27.612 -57.107 1.00 30.50 127 VAL A CA 1
ATOM 974 C C . VAL A 1 127 ? 70.033 -28.510 -56.093 1.00 30.50 127 VAL A C 1
ATOM 976 O O . VAL A 1 127 ? 70.559 -29.525 -56.549 1.00 30.50 127 VAL A O 1
ATOM 979 N N . PRO A 1 128 ? 70.054 -28.330 -54.741 1.00 42.91 128 PRO A N 1
ATOM 980 C CA . PRO A 1 128 ? 69.860 -27.164 -53.852 1.00 42.91 128 PRO A CA 1
ATOM 981 C C . PRO A 1 128 ? 70.956 -27.056 -52.731 1.00 42.91 128 PRO A C 1
ATOM 983 O O . PRO A 1 128 ? 71.874 -27.865 -52.680 1.00 42.91 128 PRO A O 1
ATOM 986 N N . GLN A 1 129 ? 70.810 -26.154 -51.738 1.00 28.89 129 GLN A N 1
ATOM 987 C CA . GLN A 1 129 ? 70.590 -26.528 -50.308 1.00 28.89 129 GLN A CA 1
ATOM 988 C C . GLN A 1 129 ? 70.548 -25.331 -49.319 1.00 28.89 129 GLN A C 1
ATOM 990 O O . GLN A 1 129 ? 71.476 -24.541 -49.207 1.00 28.89 129 GLN A O 1
ATOM 995 N N . LYS A 1 130 ? 69.486 -25.310 -48.495 1.00 33.03 130 LYS A N 1
ATOM 996 C CA . LYS A 1 130 ? 69.418 -24.804 -47.102 1.00 33.03 130 LYS A CA 1
ATOM 997 C C . LYS A 1 130 ? 69.952 -23.390 -46.772 1.00 33.03 130 LYS A C 1
ATOM 999 O O . LYS A 1 130 ? 70.916 -23.239 -46.025 1.00 33.03 130 LYS A O 1
ATOM 1004 N N . ARG A 1 131 ? 69.137 -22.370 -47.065 1.00 31.02 131 ARG A N 1
ATOM 1005 C CA . ARG A 1 131 ? 68.789 -21.321 -46.078 1.00 31.02 131 ARG A CA 1
ATOM 1006 C C . ARG A 1 131 ? 67.300 -20.979 -46.196 1.00 31.02 131 ARG A C 1
ATOM 1008 O O . ARG A 1 131 ? 66.821 -20.669 -47.278 1.00 31.02 131 ARG A O 1
ATOM 1015 N N . GLN A 1 132 ? 66.578 -21.068 -45.082 1.00 36.06 132 GLN A N 1
ATOM 1016 C CA . GLN A 1 132 ? 65.173 -20.671 -44.932 1.00 36.06 132 GLN A CA 1
ATOM 1017 C C . GLN A 1 132 ? 65.060 -19.637 -43.803 1.00 36.06 132 GLN A C 1
ATOM 1019 O O . GLN A 1 132 ? 66.002 -19.461 -43.033 1.00 36.06 132 GLN A O 1
ATOM 1024 N N . THR A 1 133 ? 63.873 -19.033 -43.673 1.00 31.73 133 THR A N 1
ATOM 1025 C CA . THR A 1 133 ? 63.498 -17.959 -42.728 1.00 31.73 133 THR A CA 1
ATOM 1026 C C . THR A 1 133 ? 64.114 -16.587 -43.048 1.00 31.73 133 THR A C 1
ATOM 1028 O O . THR A 1 133 ? 65.301 -16.483 -43.324 1.00 31.73 133 THR A O 1
ATOM 1031 N N . ARG A 1 134 ? 63.350 -15.487 -43.050 1.00 36.31 134 ARG A N 1
ATOM 1032 C CA . ARG A 1 134 ? 61.885 -15.318 -42.916 1.00 36.31 134 ARG A CA 1
ATOM 1033 C C . ARG A 1 134 ? 61.470 -14.109 -43.765 1.00 36.31 134 ARG A C 1
ATOM 1035 O O . ARG A 1 134 ? 62.051 -13.042 -43.604 1.00 36.31 134 ARG A O 1
ATOM 1042 N N . GLN A 1 135 ? 60.446 -14.250 -44.608 1.00 37.59 135 GLN A N 1
ATOM 1043 C CA . GLN A 1 135 ? 59.667 -13.083 -45.030 1.00 37.59 135 GLN A CA 1
ATOM 1044 C C . GLN A 1 135 ? 58.856 -12.608 -43.821 1.00 37.59 135 GLN A C 1
ATOM 1046 O O . GLN A 1 135 ? 58.231 -13.419 -43.135 1.00 37.59 135 GLN A O 1
ATOM 1051 N N . SER A 1 136 ? 58.885 -11.309 -43.537 1.00 38.56 136 SER A N 1
ATOM 1052 C CA . SER A 1 136 ? 58.074 -10.698 -42.487 1.00 38.56 136 SER A CA 1
ATOM 1053 C C . SER A 1 136 ? 56.637 -10.528 -42.980 1.00 38.56 136 SER A C 1
ATOM 1055 O O . SER A 1 136 ? 56.288 -9.489 -43.538 1.00 38.56 136 SER A O 1
ATOM 1057 N N . LEU A 1 137 ? 55.810 -11.558 -42.783 1.00 40.97 137 LEU A N 1
ATOM 1058 C CA . LEU A 1 137 ? 54.357 -11.424 -42.872 1.00 40.97 137 LEU A CA 1
ATOM 1059 C C . LEU A 1 137 ? 53.910 -10.370 -41.851 1.00 40.97 137 LEU A C 1
ATOM 1061 O O . LEU A 1 137 ? 54.078 -10.563 -40.646 1.00 40.97 137 LEU A O 1
ATOM 1065 N N . ALA A 1 138 ? 53.374 -9.251 -42.334 1.00 49.47 138 ALA A N 1
ATOM 1066 C CA . ALA A 1 138 ? 52.754 -8.251 -41.481 1.00 49.47 138 ALA A CA 1
ATOM 1067 C C . ALA A 1 138 ? 51.410 -8.804 -40.989 1.00 49.47 138 ALA A C 1
ATOM 1069 O O . ALA A 1 138 ? 50.473 -8.949 -41.772 1.00 49.47 138 ALA A O 1
ATOM 1070 N N . VAL A 1 139 ? 51.333 -9.147 -39.702 1.00 57.81 139 VAL A N 1
ATOM 1071 C CA . VAL A 1 139 ? 50.074 -9.551 -39.070 1.00 57.81 139 VAL A CA 1
ATOM 1072 C C . VAL A 1 139 ? 49.213 -8.303 -38.912 1.00 57.81 139 VAL A C 1
ATOM 1074 O O . VAL A 1 139 ? 49.551 -7.407 -38.141 1.00 57.81 139 VAL A O 1
ATOM 1077 N N . ILE A 1 140 ? 48.117 -8.240 -39.664 1.00 66.75 140 ILE A N 1
ATOM 1078 C CA . ILE A 1 140 ? 47.077 -7.231 -39.470 1.00 66.75 140 ILE A CA 1
ATOM 1079 C C . ILE A 1 140 ? 46.261 -7.666 -38.252 1.00 66.75 140 ILE A C 1
ATOM 1081 O O . ILE A 1 140 ? 45.711 -8.765 -38.236 1.00 66.75 140 ILE A O 1
ATOM 1085 N N . LEU A 1 141 ? 46.226 -6.816 -37.228 1.00 73.81 141 LEU A N 1
ATOM 1086 C CA . LEU A 1 141 ? 45.375 -6.989 -36.053 1.00 73.81 141 LEU A CA 1
ATOM 1087 C C . LEU A 1 141 ? 44.058 -6.241 -36.274 1.00 73.81 141 LEU A C 1
ATOM 1089 O O . LEU A 1 141 ? 44.046 -5.175 -36.891 1.00 73.81 141 LEU A O 1
ATOM 1093 N N . PHE A 1 142 ? 42.967 -6.794 -35.754 1.00 78.38 142 PHE A N 1
ATOM 1094 C CA . PHE A 1 142 ? 41.610 -6.271 -35.908 1.00 78.38 142 PHE A CA 1
ATOM 1095 C C . PHE A 1 142 ? 41.025 -5.899 -34.544 1.00 78.38 142 PHE A C 1
ATOM 1097 O O . PHE A 1 142 ? 41.485 -6.385 -33.506 1.00 78.38 142 PHE A O 1
ATOM 1104 N N . CYS A 1 143 ? 40.042 -5.001 -34.535 1.00 80.44 143 CYS A N 1
ATOM 1105 C CA . CYS A 1 143 ? 39.382 -4.591 -33.307 1.00 80.44 143 CYS A CA 1
ATOM 1106 C C . CYS A 1 143 ? 38.398 -5.659 -32.821 1.00 80.44 143 CYS A C 1
ATOM 1108 O O . CYS A 1 143 ? 37.495 -6.040 -33.557 1.00 80.44 143 CYS A O 1
ATOM 1110 N N . VAL A 1 144 ? 38.510 -6.064 -31.554 1.00 81.19 144 VAL A N 1
ATOM 1111 C CA . VAL A 1 144 ? 37.613 -7.050 -30.919 1.00 81.19 144 VAL A CA 1
ATOM 1112 C C . VAL A 1 144 ? 36.146 -6.586 -30.899 1.00 81.19 144 VAL A C 1
ATOM 1114 O O . VAL A 1 144 ? 35.247 -7.415 -30.924 1.00 81.19 144 VAL A O 1
ATOM 1117 N N . SER A 1 145 ? 35.889 -5.270 -30.895 1.00 78.00 145 SER A N 1
ATOM 1118 C CA . SER A 1 145 ? 34.532 -4.701 -30.798 1.00 78.00 145 SER A CA 1
ATOM 1119 C C . SER A 1 145 ? 33.902 -4.266 -32.126 1.00 78.00 145 SER A C 1
ATOM 1121 O O . SER A 1 145 ? 32.676 -4.215 -32.196 1.00 78.00 145 SER A O 1
ATOM 1123 N N . CYS A 1 146 ? 34.685 -3.903 -33.147 1.00 78.31 146 CYS A N 1
ATOM 1124 C CA . CYS A 1 146 ? 34.146 -3.404 -34.422 1.00 78.31 146 CYS A CA 1
ATOM 1125 C C . CYS A 1 146 ? 34.693 -4.110 -35.668 1.00 78.31 146 CYS A C 1
ATOM 1127 O O . CYS A 1 146 ? 34.373 -3.693 -36.775 1.00 78.31 146 CYS A O 1
ATOM 1129 N N . GLU A 1 147 ? 35.518 -5.148 -35.495 1.00 81.25 147 GLU A N 1
ATOM 1130 C CA . GLU A 1 147 ? 36.109 -6.000 -36.543 1.00 81.25 147 GLU A CA 1
ATOM 1131 C C . GLU A 1 147 ? 36.970 -5.279 -37.605 1.00 81.25 147 GLU A C 1
ATOM 1133 O O . GLU A 1 147 ? 37.623 -5.932 -38.414 1.00 81.25 147 GLU A O 1
ATOM 1138 N N . GLU A 1 148 ? 37.073 -3.948 -37.566 1.00 77.38 148 GLU A N 1
ATOM 1139 C CA . GLU A 1 148 ? 37.935 -3.147 -38.441 1.00 77.38 148 GLU A CA 1
ATOM 1140 C C . GLU A 1 148 ? 39.438 -3.332 -38.126 1.00 77.38 148 GLU A C 1
ATOM 1142 O O . GLU A 1 148 ? 39.813 -3.551 -36.965 1.00 77.38 148 GLU A O 1
ATOM 1147 N N . PRO A 1 149 ? 40.347 -3.200 -39.115 1.00 75.19 149 PRO A N 1
ATOM 1148 C CA . PRO A 1 149 ? 41.786 -3.281 -38.879 1.00 75.19 149 PRO A CA 1
ATOM 1149 C C . PRO A 1 149 ? 42.281 -2.150 -37.962 1.00 75.19 149 PRO A C 1
ATOM 1151 O O . PRO A 1 149 ? 41.952 -0.978 -38.168 1.00 75.19 149 PRO A O 1
ATOM 1154 N N . LEU A 1 150 ? 43.136 -2.483 -36.987 1.00 74.88 150 LEU A N 1
ATOM 1155 C CA . LEU A 1 150 ? 43.692 -1.547 -36.002 1.00 74.88 150 LEU A CA 1
ATOM 1156 C C . LEU A 1 150 ? 44.695 -0.571 -36.640 1.00 74.88 150 LEU A C 1
ATOM 1158 O O . LEU A 1 150 ? 45.913 -0.748 -36.597 1.00 74.88 150 LEU A O 1
ATOM 1162 N N . ASN A 1 151 ? 44.155 0.493 -37.227 1.00 67.12 151 ASN A N 1
ATOM 1163 C CA . ASN A 1 151 ? 44.895 1.596 -37.825 1.00 67.12 151 ASN A CA 1
ATOM 1164 C C . ASN A 1 151 ? 45.017 2.777 -36.849 1.00 67.12 151 ASN A C 1
ATOM 1166 O O . ASN A 1 151 ? 44.075 3.122 -36.140 1.00 67.12 151 ASN A O 1
ATOM 1170 N N . GLY A 1 152 ? 46.165 3.460 -36.853 1.00 65.25 152 GLY A N 1
ATOM 1171 C CA . GLY A 1 152 ? 46.379 4.645 -36.017 1.00 65.25 152 GLY A CA 1
ATOM 1172 C C . GLY A 1 152 ? 46.699 4.295 -34.562 1.00 65.25 152 GLY A C 1
ATOM 1173 O O . GLY A 1 152 ? 47.729 3.676 -34.307 1.00 65.25 152 GLY A O 1
ATOM 1174 N N . ALA A 1 153 ? 45.862 4.744 -33.621 1.00 66.75 153 ALA A N 1
ATOM 1175 C CA . ALA A 1 153 ? 46.042 4.532 -32.184 1.00 66.75 153 ALA A CA 1
ATOM 1176 C C . ALA A 1 153 ? 45.044 3.491 -31.650 1.00 66.75 153 ALA A C 1
ATOM 1178 O O . ALA A 1 153 ? 43.838 3.587 -31.882 1.00 66.75 153 ALA A O 1
ATOM 1179 N N . PHE A 1 154 ? 45.562 2.507 -30.920 1.00 73.69 154 PHE A N 1
ATOM 1180 C CA . PHE A 1 154 ? 44.815 1.362 -30.404 1.00 73.69 154 PHE A CA 1
ATOM 1181 C C . PHE A 1 154 ? 45.430 0.856 -29.092 1.00 73.69 154 PHE A C 1
ATOM 1183 O O . PHE A 1 154 ? 46.585 1.148 -28.776 1.00 73.69 154 PHE A O 1
ATOM 1190 N N . VAL A 1 155 ? 44.646 0.082 -28.346 1.00 77.12 155 VAL A N 1
ATOM 1191 C CA . VAL A 1 155 ? 45.038 -0.638 -27.131 1.00 77.12 155 VAL A CA 1
ATOM 1192 C C . VAL A 1 155 ? 45.133 -2.123 -27.475 1.00 77.12 155 VAL A C 1
ATOM 1194 O O . VAL A 1 155 ? 44.227 -2.656 -28.108 1.00 77.12 155 VAL A O 1
ATOM 1197 N N . LEU A 1 156 ? 46.217 -2.791 -27.082 1.00 73.75 156 LEU A N 1
ATOM 1198 C CA . LEU A 1 156 ? 46.356 -4.248 -27.197 1.00 73.75 156 LEU A CA 1
ATOM 1199 C C . LEU A 1 156 ? 46.024 -4.920 -25.865 1.00 73.75 156 LEU A C 1
ATOM 1201 O O . LEU A 1 156 ? 46.226 -4.322 -24.809 1.00 73.75 156 LEU A O 1
ATOM 1205 N N . LEU A 1 157 ? 45.547 -6.161 -25.931 1.00 70.12 157 LEU A N 1
ATOM 1206 C CA . LEU A 1 157 ? 45.343 -7.012 -24.760 1.00 70.12 157 LEU A CA 1
ATOM 1207 C C . LEU A 1 157 ? 46.650 -7.728 -24.377 1.00 70.12 157 LEU A C 1
ATOM 1209 O O . LEU A 1 157 ? 47.434 -8.109 -25.248 1.00 70.12 157 LEU A O 1
ATOM 1213 N N . ASP A 1 158 ? 46.887 -7.905 -23.072 1.00 66.56 158 ASP A N 1
ATOM 1214 C CA . ASP A 1 158 ? 48.142 -8.460 -22.527 1.00 66.56 158 ASP A CA 1
ATOM 1215 C C . ASP A 1 158 ? 48.389 -9.933 -22.921 1.00 66.56 158 ASP A C 1
ATOM 1217 O O . ASP A 1 158 ? 49.525 -10.407 -22.887 1.00 66.56 158 ASP A O 1
ATOM 1221 N N . ASP A 1 159 ? 47.341 -10.656 -23.323 1.00 63.38 159 ASP A N 1
ATOM 1222 C CA . ASP A 1 159 ? 47.398 -12.029 -23.839 1.00 63.38 159 ASP A CA 1
ATOM 1223 C C . ASP A 1 159 ? 47.670 -12.110 -25.357 1.00 63.38 159 ASP A C 1
ATOM 1225 O O . ASP A 1 159 ? 47.835 -13.202 -25.902 1.00 63.38 159 ASP A O 1
ATOM 1229 N N . ALA A 1 160 ? 47.732 -10.957 -26.035 1.00 60.03 160 ALA A N 1
ATOM 1230 C CA . ALA A 1 160 ? 47.837 -10.800 -27.484 1.00 60.03 160 ALA A CA 1
ATOM 1231 C C . ALA A 1 160 ? 46.701 -11.456 -28.307 1.00 60.03 160 ALA A C 1
ATOM 1233 O O . ALA A 1 160 ? 46.885 -11.714 -29.499 1.00 60.03 160 ALA A O 1
ATOM 1234 N N . SER A 1 161 ? 45.522 -11.678 -27.712 1.00 63.34 161 SER A N 1
ATOM 1235 C CA . SER A 1 161 ? 44.323 -12.169 -28.418 1.00 63.34 161 SER A CA 1
ATOM 1236 C C . SER A 1 161 ? 43.781 -11.176 -29.455 1.00 63.34 161 SER A C 1
ATOM 1238 O O . SER A 1 161 ? 43.236 -11.579 -30.482 1.00 63.34 161 SER A O 1
ATOM 1240 N N . GLY A 1 162 ? 43.965 -9.875 -29.213 1.00 73.38 162 GLY A N 1
ATOM 1241 C CA . GLY A 1 162 ? 43.512 -8.797 -30.085 1.00 73.38 162 GLY A CA 1
ATOM 1242 C C . GLY A 1 162 ? 43.745 -7.414 -29.477 1.00 73.38 162 GLY A C 1
ATOM 1243 O O . GLY A 1 162 ? 44.682 -7.195 -28.703 1.00 73.38 162 GLY A O 1
ATOM 1244 N N . GLY A 1 163 ? 42.882 -6.463 -29.832 1.00 79.94 163 GLY A N 1
ATOM 1245 C CA . GLY A 1 163 ? 42.905 -5.115 -29.274 1.00 79.94 163 GLY A CA 1
ATOM 1246 C C . GLY A 1 163 ? 41.639 -4.308 -29.556 1.00 79.94 163 GLY A C 1
ATOM 1247 O O . GLY A 1 163 ? 40.749 -4.734 -30.291 1.00 79.94 163 GLY A O 1
ATOM 1248 N N . TYR A 1 164 ? 41.581 -3.107 -28.993 1.00 82.44 164 TYR A N 1
ATOM 1249 C CA . TYR A 1 164 ? 40.504 -2.138 -29.183 1.00 82.44 164 TYR A CA 1
ATOM 1250 C C . TYR A 1 164 ? 41.050 -0.887 -29.880 1.00 82.44 164 TYR A C 1
ATOM 1252 O O . TYR A 1 164 ? 42.109 -0.377 -29.508 1.00 82.44 164 TYR A O 1
ATOM 1260 N N . CYS A 1 165 ? 40.351 -0.369 -30.894 1.00 77.50 165 CYS A N 1
ATOM 1261 C CA . CYS A 1 165 ? 40.686 0.939 -31.460 1.00 77.50 165 CYS A CA 1
ATOM 1262 C C . CYS A 1 165 ? 40.351 2.058 -30.454 1.00 77.50 165 CYS A C 1
ATOM 1264 O O . CYS A 1 165 ? 39.599 1.842 -29.500 1.00 77.50 165 CYS A O 1
ATOM 1266 N N . SER A 1 166 ? 40.895 3.262 -30.661 1.00 75.44 166 SER A N 1
ATOM 1267 C CA . SER A 1 166 ? 40.694 4.384 -29.727 1.00 75.44 166 SER A CA 1
ATOM 1268 C C . SER A 1 166 ? 39.226 4.780 -29.504 1.00 75.44 166 SER A C 1
ATOM 1270 O O . SER A 1 166 ? 38.938 5.391 -28.477 1.00 75.44 166 SER A O 1
ATOM 1272 N N . ASP A 1 167 ? 38.325 4.454 -30.434 1.00 74.94 167 ASP A N 1
ATOM 1273 C CA . ASP A 1 167 ? 36.896 4.783 -30.352 1.00 74.94 167 ASP A CA 1
ATOM 1274 C C . ASP A 1 167 ? 36.063 3.661 -29.699 1.00 74.94 167 ASP A C 1
ATOM 1276 O O . ASP A 1 167 ? 35.010 3.928 -29.126 1.00 74.94 167 ASP A O 1
ATOM 1280 N N . CYS A 1 168 ? 36.551 2.413 -29.730 1.00 75.19 168 CYS A N 1
ATOM 1281 C CA . CYS A 1 168 ? 35.899 1.252 -29.111 1.00 75.19 168 CYS A CA 1
ATOM 1282 C C . CYS A 1 168 ? 36.442 0.902 -27.716 1.00 75.19 168 CYS A C 1
ATOM 1284 O O . CYS A 1 168 ? 35.834 0.091 -27.023 1.00 75.19 168 CYS A O 1
ATOM 1286 N N . PHE A 1 169 ? 37.556 1.494 -27.267 1.00 83.56 169 PHE A N 1
ATOM 1287 C CA . PHE A 1 169 ? 38.059 1.314 -25.896 1.00 83.56 169 PHE A CA 1
ATOM 1288 C C . PHE A 1 169 ? 37.303 2.206 -24.890 1.00 83.56 169 PHE A C 1
ATOM 1290 O O . PHE A 1 169 ? 37.866 3.072 -24.213 1.00 83.56 169 PHE A O 1
ATOM 1297 N N . VAL A 1 170 ? 35.988 2.005 -24.831 1.00 78.62 170 VAL A N 1
ATOM 1298 C CA . VAL A 1 170 ? 35.023 2.759 -24.023 1.00 78.62 170 VAL A CA 1
ATOM 1299 C C . VAL A 1 170 ? 34.249 1.817 -23.105 1.00 78.62 170 VAL A C 1
ATOM 1301 O O . VAL A 1 170 ? 34.104 0.637 -23.408 1.00 78.62 170 VAL A O 1
ATOM 1304 N N . CYS A 1 171 ? 33.731 2.312 -21.980 1.00 80.00 171 CYS A N 1
ATOM 1305 C CA . CYS A 1 171 ? 32.839 1.503 -21.152 1.00 80.00 171 CYS A CA 1
ATOM 1306 C C . CYS A 1 171 ? 31.489 1.311 -21.859 1.00 80.00 171 CYS A C 1
ATOM 1308 O O . CYS A 1 171 ? 30.854 2.285 -22.262 1.00 80.00 171 CYS A O 1
ATOM 1310 N N . TYR A 1 172 ? 31.018 0.063 -21.931 1.00 78.88 172 TYR A N 1
ATOM 1311 C CA . TYR A 1 172 ? 29.741 -0.318 -22.549 1.00 78.88 172 TYR A CA 1
ATOM 1312 C C . TYR A 1 172 ? 28.513 0.452 -22.011 1.00 78.88 172 TYR A C 1
ATOM 1314 O O . TYR A 1 172 ? 27.531 0.632 -22.726 1.00 78.88 172 TYR A O 1
ATOM 1322 N N . VAL A 1 173 ? 28.563 0.925 -20.760 1.00 68.06 173 VAL A N 1
ATOM 1323 C CA . VAL A 1 173 ? 27.416 1.534 -20.059 1.00 68.06 173 VAL A CA 1
ATOM 1324 C C . VAL A 1 173 ? 27.283 3.042 -20.303 1.00 68.06 173 VAL A C 1
ATOM 1326 O O . VAL A 1 173 ? 26.166 3.530 -20.454 1.00 68.06 173 VAL A O 1
ATOM 1329 N N . ASP A 1 174 ? 28.392 3.790 -20.348 1.00 70.19 174 ASP A N 1
ATOM 1330 C CA . ASP A 1 174 ? 28.379 5.261 -20.462 1.00 70.19 174 ASP A CA 1
ATOM 1331 C C . ASP A 1 174 ? 29.102 5.816 -21.703 1.00 70.19 174 ASP A C 1
ATOM 1333 O O . ASP A 1 174 ? 29.113 7.032 -21.913 1.00 70.19 174 ASP A O 1
ATOM 1337 N N . GLY A 1 175 ? 29.718 4.950 -22.515 1.00 74.62 175 GLY A N 1
ATOM 1338 C CA . GLY A 1 175 ? 30.471 5.324 -23.711 1.00 74.62 175 GLY A CA 1
ATOM 1339 C C . GLY A 1 175 ? 31.738 6.146 -23.442 1.00 74.62 175 GLY A C 1
ATOM 1340 O O . GLY A 1 175 ? 32.298 6.715 -24.380 1.00 74.62 175 GLY A O 1
ATOM 1341 N N . ARG A 1 176 ? 32.209 6.259 -22.191 1.00 79.19 176 ARG A N 1
ATOM 1342 C CA . ARG A 1 176 ? 33.405 7.052 -21.866 1.00 79.19 176 ARG A CA 1
ATOM 1343 C C . ARG A 1 176 ? 34.688 6.253 -22.133 1.00 79.19 176 ARG A C 1
ATOM 1345 O O . ARG A 1 176 ? 34.746 5.078 -21.763 1.00 79.19 176 ARG A O 1
ATOM 1352 N N . PRO A 1 177 ? 35.744 6.874 -22.702 1.00 74.38 177 PRO A N 1
ATOM 1353 C CA . PRO A 1 177 ? 37.043 6.229 -22.892 1.00 74.38 177 PRO A CA 1
ATOM 1354 C C . PRO A 1 177 ? 37.631 5.688 -21.587 1.00 74.38 177 PRO A C 1
ATOM 1356 O O . PRO A 1 177 ? 37.768 6.418 -20.600 1.00 74.38 177 PRO A O 1
ATOM 1359 N N . LEU A 1 178 ? 38.009 4.412 -21.598 1.00 77.00 178 LEU A N 1
ATOM 1360 C CA . LEU A 1 178 ? 38.604 3.734 -20.452 1.00 77.00 178 LEU A CA 1
ATOM 1361 C C . LEU A 1 178 ? 40.055 4.202 -20.262 1.00 77.00 178 LEU A C 1
ATOM 1363 O O . LEU A 1 178 ? 40.844 4.264 -21.203 1.00 77.00 178 LEU A O 1
ATOM 1367 N N . CYS A 1 179 ? 40.422 4.561 -19.029 1.00 63.62 179 CYS A N 1
ATOM 1368 C CA . CYS A 1 179 ? 41.722 5.166 -18.712 1.00 63.62 179 CYS A CA 1
ATOM 1369 C C . CYS A 1 179 ? 42.429 4.492 -17.521 1.00 63.62 179 CYS A C 1
ATOM 1371 O O . CYS A 1 179 ? 42.964 5.150 -16.627 1.00 63.62 179 CYS A O 1
ATOM 1373 N N . GLY A 1 180 ? 42.441 3.158 -17.520 1.00 63.81 180 GLY A N 1
ATOM 1374 C CA . GLY A 1 180 ? 43.088 2.342 -16.496 1.00 63.81 180 GLY A CA 1
ATOM 1375 C C . GLY A 1 180 ? 42.695 0.872 -16.612 1.00 63.81 180 GLY A C 1
ATOM 1376 O O . GLY A 1 180 ? 42.476 0.368 -17.711 1.00 63.81 180 GLY A O 1
ATOM 1377 N N . THR A 1 181 ? 42.587 0.201 -15.468 1.00 66.19 181 THR A N 1
ATOM 1378 C CA . THR A 1 181 ? 42.013 -1.143 -15.356 1.00 66.19 181 THR A CA 1
ATOM 1379 C C . THR A 1 181 ? 40.545 -1.152 -15.782 1.00 66.19 181 THR A C 1
ATOM 1381 O O . THR A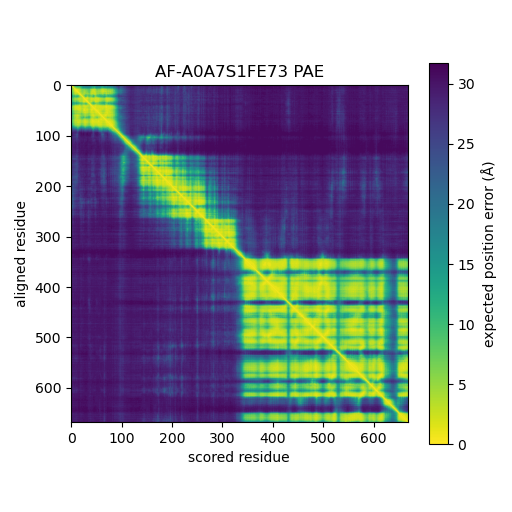 1 181 ? 39.747 -0.342 -15.308 1.00 66.19 181 THR A O 1
ATOM 1384 N N . PHE A 1 182 ? 40.204 -2.094 -16.653 1.00 77.38 182 PHE A N 1
ATOM 1385 C CA . PHE A 1 182 ? 38.851 -2.411 -17.100 1.00 77.38 182 PHE A CA 1
ATOM 1386 C C . PHE A 1 182 ? 38.546 -3.873 -16.751 1.00 77.38 182 PHE A C 1
ATOM 1388 O O . PHE A 1 182 ? 39.461 -4.644 -16.454 1.00 77.38 182 PHE A O 1
ATOM 1395 N N . LEU A 1 183 ? 37.270 -4.242 -16.766 1.00 77.19 183 LEU A N 1
ATOM 1396 C CA . LEU A 1 183 ? 36.805 -5.608 -16.529 1.00 77.19 183 LEU A CA 1
ATOM 1397 C C . LEU A 1 183 ? 35.904 -6.041 -17.685 1.00 77.19 183 LEU A C 1
ATOM 1399 O O . LEU A 1 183 ? 35.122 -5.237 -18.190 1.00 77.19 183 LEU A O 1
ATOM 1403 N N . GLU A 1 184 ? 36.015 -7.298 -18.101 1.00 77.88 184 GLU A N 1
ATOM 1404 C CA . GLU A 1 184 ? 35.200 -7.876 -19.170 1.00 77.88 184 GLU A CA 1
ATOM 1405 C C . GLU A 1 184 ? 34.071 -8.735 -18.581 1.00 77.88 184 GLU A C 1
ATOM 1407 O O . GLU A 1 184 ? 34.296 -9.495 -17.639 1.00 77.88 184 GLU A O 1
ATOM 1412 N N . HIS A 1 185 ? 32.864 -8.622 -19.137 1.00 72.50 185 HIS A N 1
ATOM 1413 C CA . HIS A 1 185 ? 31.742 -9.527 -18.879 1.00 72.50 185 HIS A CA 1
ATOM 1414 C C . HIS A 1 185 ? 31.009 -9.790 -20.198 1.00 72.50 185 HIS A C 1
ATOM 1416 O O . HIS A 1 185 ? 30.658 -8.841 -20.899 1.00 72.50 185 HIS A O 1
ATOM 1422 N N . ASP A 1 186 ? 30.792 -11.061 -20.546 1.00 76.19 186 ASP A N 1
ATOM 1423 C CA . ASP A 1 186 ? 30.121 -11.494 -21.785 1.00 76.19 186 ASP A CA 1
ATOM 1424 C C . ASP A 1 186 ? 30.612 -10.756 -23.054 1.00 76.19 186 ASP A C 1
ATOM 1426 O O . ASP A 1 186 ? 29.816 -10.227 -23.832 1.00 76.19 186 ASP A O 1
ATOM 1430 N N . GLY A 1 187 ? 31.936 -10.654 -23.233 1.00 69.38 187 GLY A N 1
ATOM 1431 C CA . GLY A 1 187 ? 32.571 -9.990 -24.382 1.00 69.38 187 GLY A CA 1
ATOM 1432 C C . GLY A 1 187 ? 32.457 -8.459 -24.414 1.00 69.38 187 GLY A C 1
ATOM 1433 O O . GLY A 1 187 ? 32.855 -7.837 -25.395 1.00 69.38 187 GLY A O 1
ATOM 1434 N N . ASN A 1 188 ? 31.915 -7.834 -23.365 1.00 76.38 188 ASN A N 1
ATOM 1435 C CA . ASN A 1 188 ? 31.775 -6.383 -23.241 1.00 76.38 188 ASN A CA 1
ATOM 1436 C C . ASN A 1 188 ? 32.699 -5.845 -22.142 1.00 76.38 188 ASN A C 1
ATOM 1438 O O . ASN A 1 188 ? 32.872 -6.485 -21.104 1.00 76.38 188 ASN A O 1
ATOM 1442 N N . ILE A 1 189 ? 33.273 -4.653 -22.344 1.00 77.12 189 ILE A N 1
ATOM 1443 C CA . ILE A 1 189 ? 34.224 -4.039 -21.404 1.00 77.12 189 ILE A CA 1
ATOM 1444 C C . ILE A 1 189 ? 33.593 -2.918 -20.565 1.00 77.12 189 ILE A C 1
ATOM 1446 O O . ILE A 1 189 ? 32.866 -2.046 -21.049 1.00 77.12 189 ILE A O 1
ATOM 1450 N N . TYR A 1 190 ? 33.904 -2.937 -19.272 1.00 79.75 190 TYR A N 1
ATOM 1451 C CA . TYR A 1 190 ? 33.324 -2.083 -18.241 1.00 79.75 190 TYR A CA 1
ATOM 1452 C C . TYR A 1 190 ? 34.420 -1.378 -17.434 1.00 79.75 190 TYR A C 1
ATOM 1454 O O . TYR A 1 190 ? 35.521 -1.904 -17.247 1.00 79.75 190 TYR A O 1
ATOM 1462 N N . CYS A 1 191 ? 34.116 -0.191 -16.907 1.00 80.88 191 CYS A N 1
ATOM 1463 C CA . CYS A 1 191 ? 34.922 0.400 -15.842 1.00 80.88 191 CYS A CA 1
ATOM 1464 C C . CYS A 1 191 ? 34.638 -0.304 -14.499 1.00 80.88 191 CYS A C 1
ATOM 1466 O O . CYS A 1 191 ? 33.590 -0.924 -14.319 1.00 80.88 191 CYS A O 1
ATOM 1468 N N . GLU A 1 192 ? 35.561 -0.178 -13.542 1.00 77.62 192 GLU A N 1
ATOM 1469 C CA . GLU A 1 192 ? 35.454 -0.778 -12.198 1.00 77.62 192 GLU A CA 1
ATOM 1470 C C . GLU A 1 192 ? 34.159 -0.384 -11.455 1.00 77.62 192 GLU A C 1
ATOM 1472 O O . GLU A 1 192 ? 33.598 -1.192 -10.719 1.00 77.62 192 GLU A O 1
ATOM 1477 N N . GLU A 1 193 ? 33.663 0.833 -11.695 1.00 80.44 193 GLU A N 1
ATOM 1478 C CA . GLU A 1 193 ? 32.431 1.390 -11.122 1.00 80.44 193 GLU A CA 1
ATOM 1479 C C . GLU A 1 193 ? 31.189 0.647 -11.647 1.00 80.44 193 GLU A C 1
ATOM 1481 O O . GLU A 1 193 ? 30.569 -0.108 -10.897 1.00 80.44 193 GLU A O 1
ATOM 1486 N N . HIS A 1 194 ? 30.895 0.733 -12.950 1.00 75.62 194 HIS A N 1
ATOM 1487 C CA . HIS A 1 194 ? 29.738 0.049 -13.542 1.00 75.62 194 HIS A CA 1
ATOM 1488 C C . HIS A 1 194 ? 29.813 -1.484 -13.431 1.00 75.62 194 HIS A C 1
ATOM 1490 O O . HIS A 1 194 ? 28.780 -2.131 -13.273 1.00 75.62 194 HIS A O 1
ATOM 1496 N N . TYR A 1 195 ? 31.009 -2.089 -13.465 1.00 78.88 195 TYR A N 1
ATOM 1497 C CA . TYR A 1 195 ? 31.151 -3.533 -13.239 1.00 78.88 195 TYR A CA 1
ATOM 1498 C C . TYR A 1 195 ? 30.732 -3.918 -11.807 1.00 78.88 195 TYR A C 1
ATOM 1500 O O . TYR A 1 195 ? 30.006 -4.890 -11.605 1.00 78.88 195 TYR A O 1
ATOM 1508 N N . SER A 1 196 ? 31.145 -3.134 -10.804 1.00 76.00 196 SER A N 1
ATOM 1509 C CA . SER A 1 196 ? 30.750 -3.341 -9.404 1.00 76.00 196 SER A CA 1
ATOM 1510 C C . SER A 1 196 ? 29.244 -3.132 -9.191 1.00 76.00 196 SER A C 1
ATOM 1512 O O . SER A 1 196 ? 28.612 -3.873 -8.437 1.00 76.00 196 SER A O 1
ATOM 1514 N N . GLU A 1 197 ? 28.634 -2.170 -9.885 1.00 75.69 197 GLU A N 1
ATOM 1515 C CA . GLU A 1 197 ? 27.194 -1.906 -9.796 1.00 75.69 197 GLU A CA 1
ATOM 1516 C C . GLU A 1 197 ? 26.327 -2.989 -10.453 1.00 75.69 197 GLU A C 1
ATOM 1518 O O . GLU A 1 197 ? 25.283 -3.355 -9.899 1.00 75.69 197 GLU A O 1
ATOM 1523 N N . LEU A 1 198 ? 26.753 -3.517 -11.603 1.00 74.19 198 LEU A N 1
ATOM 1524 C CA . LEU A 1 198 ? 26.000 -4.516 -12.365 1.00 74.19 198 LEU A CA 1
ATOM 1525 C C . LEU A 1 198 ? 26.210 -5.949 -11.858 1.00 74.19 198 LEU A C 1
ATOM 1527 O O . LEU A 1 198 ? 25.248 -6.713 -11.819 1.00 74.19 198 LEU A O 1
ATOM 1531 N N . PHE A 1 199 ? 27.434 -6.315 -11.458 1.00 77.94 199 PHE A N 1
ATOM 1532 C CA . PHE A 1 199 ? 27.814 -7.724 -11.270 1.00 77.94 199 PHE A CA 1
ATOM 1533 C C . PHE A 1 199 ? 28.231 -8.107 -9.839 1.00 77.94 199 PHE A C 1
ATOM 1535 O O . PHE A 1 199 ? 28.224 -9.293 -9.510 1.00 77.94 199 PHE A O 1
ATOM 1542 N N . CYS A 1 200 ? 28.575 -7.158 -8.956 1.00 78.19 200 CYS A N 1
ATOM 1543 C CA . CYS A 1 200 ? 28.962 -7.496 -7.578 1.00 78.19 200 CYS A CA 1
ATOM 1544 C C . CYS A 1 200 ? 27.758 -7.573 -6.625 1.00 78.19 200 CYS A C 1
ATOM 1546 O O . CYS A 1 200 ? 26.930 -6.663 -6.546 1.00 78.19 200 CYS A O 1
ATOM 1548 N N . GLU A 1 201 ? 27.705 -8.639 -5.826 1.00 79.38 201 GLU A N 1
ATOM 1549 C CA . GLU A 1 201 ? 26.701 -8.837 -4.774 1.00 79.38 201 GLU A CA 1
ATOM 1550 C C . GLU A 1 201 ? 26.827 -7.769 -3.667 1.00 79.38 201 GLU A C 1
ATOM 1552 O O . GLU A 1 201 ? 27.914 -7.246 -3.410 1.00 79.38 201 GLU A O 1
ATOM 1557 N N . VAL A 1 202 ? 25.722 -7.434 -2.993 1.00 82.88 202 VAL A N 1
ATOM 1558 C CA . VAL A 1 202 ? 25.709 -6.462 -1.883 1.00 82.88 202 VAL A CA 1
ATOM 1559 C C . VAL A 1 202 ? 25.925 -7.183 -0.551 1.00 82.88 202 VAL A C 1
ATOM 1561 O O . VAL A 1 202 ? 25.294 -8.203 -0.286 1.00 82.88 202 VAL A O 1
ATOM 1564 N N . CYS A 1 203 ? 26.794 -6.641 0.305 1.00 82.75 203 CYS A N 1
ATOM 1565 C CA . CYS A 1 203 ? 27.035 -7.167 1.645 1.00 82.75 203 CYS A CA 1
ATOM 1566 C C . CYS A 1 203 ? 25.891 -6.834 2.613 1.00 82.75 203 CYS A C 1
ATOM 1568 O O . CYS A 1 203 ? 25.668 -5.663 2.923 1.00 82.75 203 CYS A O 1
ATOM 1570 N N . GLY A 1 204 ? 25.246 -7.856 3.181 1.00 76.88 204 GLY A N 1
ATOM 1571 C CA . GLY A 1 204 ? 24.153 -7.704 4.150 1.00 76.88 204 GLY A CA 1
ATOM 1572 C C . GLY A 1 204 ? 24.519 -6.985 5.458 1.00 76.88 204 GLY A C 1
ATOM 1573 O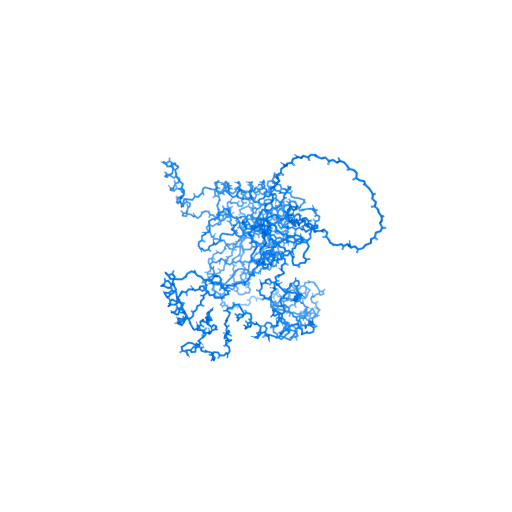 O . GLY A 1 204 ? 23.623 -6.535 6.164 1.00 76.88 204 GLY A O 1
ATOM 1574 N N . GLY A 1 205 ? 25.812 -6.845 5.781 1.00 77.50 205 GLY A N 1
ATOM 1575 C CA . GLY A 1 205 ? 26.282 -6.219 7.026 1.00 77.50 205 GLY A CA 1
ATOM 1576 C C . GLY A 1 205 ? 26.759 -4.769 6.904 1.00 77.50 205 GLY A C 1
ATOM 1577 O O . GLY A 1 205 ? 26.838 -4.072 7.912 1.00 77.50 205 GLY A O 1
ATOM 1578 N N . CYS A 1 206 ? 27.100 -4.298 5.700 1.00 80.81 206 CYS A N 1
ATOM 1579 C CA . CYS A 1 206 ? 27.602 -2.931 5.482 1.00 80.81 206 CYS A CA 1
ATOM 1580 C C . CYS A 1 206 ? 27.003 -2.223 4.254 1.00 80.81 206 CYS A C 1
ATOM 1582 O O . CYS A 1 206 ? 27.350 -1.073 3.984 1.00 80.81 206 CYS A O 1
ATOM 1584 N N . SER A 1 207 ? 26.137 -2.908 3.501 1.00 82.12 207 SER A N 1
ATOM 1585 C CA . SER A 1 207 ? 25.468 -2.438 2.280 1.00 82.12 207 SER A CA 1
ATOM 1586 C C . SER A 1 207 ? 26.398 -1.988 1.142 1.00 82.12 207 SER A C 1
ATOM 1588 O O . SER A 1 207 ? 25.953 -1.334 0.202 1.00 82.12 207 SER A O 1
ATOM 1590 N N . GLN A 1 208 ? 27.685 -2.351 1.186 1.00 80.81 208 GLN A N 1
ATOM 1591 C CA . GLN A 1 208 ? 28.649 -2.105 0.106 1.00 80.81 208 GLN A CA 1
ATOM 1592 C C . GLN A 1 208 ? 28.791 -3.336 -0.799 1.00 80.81 208 GLN A C 1
ATOM 1594 O O . GLN A 1 208 ? 28.578 -4.470 -0.365 1.00 80.81 208 GLN A O 1
ATOM 1599 N N . ARG A 1 209 ? 29.181 -3.111 -2.057 1.00 80.38 209 ARG A N 1
ATOM 1600 C CA . ARG A 1 209 ? 29.442 -4.171 -3.042 1.00 80.38 209 ARG A CA 1
ATOM 1601 C C . ARG A 1 209 ? 30.623 -5.055 -2.621 1.00 80.38 209 ARG A C 1
ATOM 1603 O O . ARG A 1 209 ? 31.593 -4.589 -2.014 1.00 80.38 209 ARG A O 1
ATOM 1610 N N . ILE A 1 210 ? 30.544 -6.346 -2.929 1.00 80.62 210 ILE A N 1
ATOM 1611 C CA . ILE A 1 210 ? 31.595 -7.320 -2.630 1.00 80.62 210 ILE A CA 1
ATOM 1612 C C . ILE A 1 210 ? 32.496 -7.487 -3.857 1.00 80.62 210 ILE A C 1
ATOM 1614 O O . ILE A 1 210 ? 32.302 -8.368 -4.688 1.00 80.62 210 ILE A O 1
ATOM 1618 N N . ASN A 1 211 ? 33.512 -6.627 -3.951 1.00 69.69 211 ASN A N 1
ATOM 1619 C CA . ASN A 1 211 ? 34.484 -6.610 -5.054 1.00 69.69 211 ASN A CA 1
ATOM 1620 C C . ASN A 1 211 ? 35.639 -7.622 -4.850 1.00 69.69 211 ASN A C 1
ATOM 1622 O O . ASN A 1 211 ? 36.731 -7.440 -5.386 1.00 69.69 211 ASN A O 1
ATOM 1626 N N . SER A 1 212 ? 35.450 -8.658 -4.025 1.00 63.66 212 SER A N 1
ATOM 1627 C CA . SER A 1 212 ? 36.472 -9.663 -3.704 1.00 63.66 212 SER A CA 1
ATOM 1628 C C . SER A 1 212 ? 35.896 -11.079 -3.721 1.00 63.66 212 SER A C 1
ATOM 1630 O O . SER A 1 212 ? 34.754 -11.304 -3.335 1.00 63.66 212 SER A O 1
ATOM 1632 N N . GLY A 1 213 ? 36.705 -12.063 -4.124 1.00 61.28 213 GLY A N 1
ATOM 1633 C CA . GLY A 1 213 ? 36.278 -13.466 -4.252 1.00 61.28 213 GLY A CA 1
ATOM 1634 C C . GLY A 1 213 ? 36.006 -14.215 -2.937 1.00 61.28 213 GLY A C 1
ATOM 1635 O O . GLY A 1 213 ? 35.805 -15.425 -2.970 1.00 61.28 213 GLY A O 1
ATOM 1636 N N . PHE A 1 214 ? 36.014 -13.535 -1.785 1.00 63.97 214 PHE A N 1
ATOM 1637 C CA . PHE A 1 214 ? 35.795 -14.132 -0.463 1.00 63.97 214 PHE A CA 1
ATOM 1638 C C . PHE A 1 214 ? 34.445 -13.680 0.108 1.00 63.97 214 PHE A C 1
ATOM 1640 O O . PHE A 1 214 ? 34.359 -12.753 0.917 1.00 63.97 214 PHE A O 1
ATOM 1647 N N . VAL A 1 215 ? 33.390 -14.354 -0.353 1.00 76.88 215 VAL A N 1
ATOM 1648 C CA . VAL A 1 215 ? 31.994 -14.123 0.034 1.00 76.88 215 VAL A CA 1
ATOM 1649 C C . VAL A 1 215 ? 31.553 -15.164 1.063 1.00 76.88 215 VAL A C 1
ATOM 1651 O O . VAL A 1 215 ? 31.684 -16.364 0.826 1.00 76.88 215 VAL A O 1
ATOM 1654 N N . VAL A 1 216 ? 30.950 -14.724 2.167 1.00 77.56 216 VAL A N 1
ATOM 1655 C CA . VAL A 1 216 ? 30.168 -15.600 3.055 1.00 77.56 216 VAL A CA 1
ATOM 1656 C C . VAL A 1 216 ? 28.702 -15.507 2.635 1.00 77.56 216 VAL A C 1
ATOM 1658 O O . VAL A 1 216 ? 28.151 -14.409 2.602 1.00 77.56 216 VAL A O 1
ATOM 1661 N N . LYS A 1 217 ? 28.053 -16.633 2.315 1.00 80.38 217 LYS A N 1
ATOM 1662 C CA . LYS A 1 217 ? 26.614 -16.674 1.995 1.00 80.38 217 LYS A CA 1
ATOM 1663 C C . LYS A 1 217 ? 25.822 -17.227 3.180 1.00 80.38 217 LYS A C 1
ATOM 1665 O O . LYS A 1 217 ? 26.097 -18.336 3.636 1.00 80.38 217 LYS A O 1
ATOM 1670 N N . ALA A 1 218 ? 24.869 -16.443 3.687 1.00 71.62 218 ALA A N 1
ATOM 1671 C CA . ALA A 1 218 ? 24.051 -16.766 4.858 1.00 71.62 218 ALA A CA 1
ATOM 1672 C C . ALA A 1 218 ? 22.744 -15.948 4.875 1.00 71.62 218 ALA A C 1
ATOM 1674 O O . ALA A 1 218 ? 22.741 -14.765 4.534 1.00 71.62 218 ALA A O 1
ATOM 1675 N N . PHE A 1 219 ? 21.639 -16.572 5.305 1.00 70.62 219 PHE A N 1
ATOM 1676 C CA . PHE A 1 219 ? 20.288 -15.975 5.345 1.00 70.62 219 PHE A CA 1
ATOM 1677 C C . PHE A 1 219 ? 19.813 -15.370 4.007 1.00 70.62 219 PHE A C 1
ATOM 1679 O O . PHE A 1 219 ? 19.182 -14.320 3.985 1.00 70.62 219 PHE A O 1
ATOM 1686 N N . GLY A 1 220 ? 20.148 -16.007 2.879 1.00 70.44 220 GLY A N 1
ATOM 1687 C CA . GLY A 1 220 ? 19.812 -15.513 1.534 1.00 70.44 220 GLY A CA 1
ATOM 1688 C C . GLY A 1 220 ? 20.683 -14.350 1.037 1.00 70.44 220 GLY A C 1
ATOM 1689 O O . GLY A 1 220 ? 20.669 -14.057 -0.154 1.00 70.44 220 GLY A O 1
ATOM 1690 N N . SER A 1 221 ? 21.489 -13.747 1.915 1.00 79.44 221 SER A N 1
ATOM 1691 C CA . SER A 1 221 ? 22.385 -12.632 1.605 1.00 79.44 221 SER A CA 1
ATOM 1692 C C . SER A 1 221 ? 23.845 -13.069 1.497 1.00 79.44 221 SER A C 1
ATOM 1694 O O . SER A 1 221 ? 24.288 -14.046 2.110 1.00 79.44 221 SER A O 1
ATOM 1696 N N . SER A 1 222 ? 24.615 -12.282 0.754 1.00 84.12 222 SER A N 1
ATOM 1697 C CA . SER A 1 222 ? 26.074 -12.351 0.714 1.00 84.12 222 SER A CA 1
ATOM 1698 C C .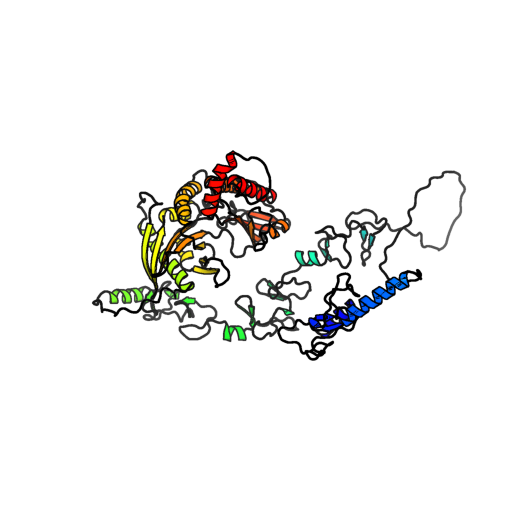 SER A 1 222 ? 26.689 -11.341 1.681 1.00 84.12 222 SER A C 1
ATOM 1700 O O . SER A 1 222 ? 26.095 -10.307 1.978 1.00 84.12 222 SER A O 1
ATOM 1702 N N . TRP A 1 223 ? 27.879 -11.639 2.199 1.00 86.19 223 TRP A N 1
ATOM 1703 C CA . TRP A 1 223 ? 28.559 -10.844 3.221 1.00 86.19 223 TRP A CA 1
ATOM 1704 C C . TRP A 1 223 ? 30.067 -10.814 2.946 1.00 86.19 223 TRP A C 1
ATOM 1706 O O . TRP A 1 223 ? 30.654 -11.837 2.582 1.00 86.19 223 TRP A O 1
ATOM 1716 N N . HIS A 1 224 ? 30.724 -9.670 3.172 1.00 81.75 224 HIS A N 1
ATOM 1717 C CA . HIS A 1 224 ? 32.183 -9.655 3.331 1.00 81.75 224 HIS A CA 1
ATOM 1718 C C . HIS A 1 224 ? 32.551 -10.476 4.572 1.00 81.75 224 HIS A C 1
ATOM 1720 O O . HIS A 1 224 ? 31.896 -10.350 5.607 1.00 81.75 224 HIS A O 1
ATOM 1726 N N . GLN A 1 225 ? 33.647 -11.235 4.517 1.00 82.50 225 GLN A N 1
ATOM 1727 C CA . GLN A 1 225 ? 34.164 -11.975 5.679 1.00 82.50 225 GLN A CA 1
ATOM 1728 C C . GLN A 1 225 ? 34.411 -11.060 6.901 1.00 82.50 225 GLN A C 1
ATOM 1730 O O . GLN A 1 225 ? 34.116 -11.444 8.029 1.00 82.50 225 GLN A O 1
ATOM 1735 N N . GLU A 1 226 ? 34.869 -9.820 6.681 1.00 82.50 226 GLU A N 1
ATOM 1736 C CA . GLU A 1 226 ? 35.075 -8.811 7.739 1.00 82.50 226 GLU A CA 1
ATOM 1737 C C . GLU A 1 226 ? 33.764 -8.263 8.349 1.00 82.50 226 GLU A C 1
ATOM 1739 O O . GLU A 1 226 ? 33.797 -7.653 9.415 1.00 82.50 226 GLU A O 1
ATOM 1744 N N . CYS A 1 227 ? 32.610 -8.487 7.709 1.00 82.19 227 CYS A N 1
ATOM 1745 C CA . CYS A 1 227 ? 31.289 -8.062 8.188 1.00 82.19 227 CYS A CA 1
ATOM 1746 C C . CYS A 1 227 ? 30.488 -9.193 8.859 1.00 82.19 227 CYS A C 1
ATOM 1748 O O . CYS A 1 227 ? 29.359 -8.965 9.286 1.00 82.19 227 CYS A O 1
ATOM 1750 N N . PHE A 1 228 ? 31.043 -10.406 8.948 1.00 87.50 228 PHE A N 1
ATOM 1751 C CA . PHE A 1 228 ? 30.333 -11.591 9.428 1.00 87.50 228 PHE A CA 1
ATOM 1752 C C . PHE A 1 228 ? 30.708 -11.937 10.881 1.00 87.50 228 PHE A C 1
ATOM 1754 O O . PHE A 1 228 ? 31.405 -12.915 11.163 1.00 87.50 228 PHE A O 1
ATOM 1761 N N . PHE A 1 229 ? 30.277 -11.092 11.821 1.00 88.62 229 PHE A N 1
ATOM 1762 C CA . PHE A 1 229 ? 30.601 -11.182 13.252 1.00 88.62 229 PHE A CA 1
ATOM 1763 C C . PHE A 1 229 ? 29.364 -11.013 14.146 1.00 88.62 229 PHE A C 1
ATOM 1765 O O . PHE A 1 229 ? 28.355 -10.447 13.732 1.00 88.62 229 PHE A O 1
ATOM 1772 N N . CYS A 1 230 ? 29.440 -11.482 15.396 1.00 88.50 230 CYS A N 1
ATOM 1773 C CA . CYS A 1 230 ? 28.389 -11.255 16.389 1.00 88.50 230 CYS A CA 1
ATOM 1774 C C . CYS A 1 230 ? 28.310 -9.766 16.756 1.00 88.50 230 CYS A C 1
ATOM 1776 O O . CYS A 1 230 ? 29.264 -9.220 17.308 1.00 88.50 230 CYS A O 1
ATOM 1778 N N . ALA A 1 231 ? 27.161 -9.125 16.547 1.00 86.12 231 ALA A N 1
ATOM 1779 C CA . ALA A 1 231 ? 26.936 -7.705 16.820 1.00 86.12 231 ALA A CA 1
ATOM 1780 C C . ALA A 1 231 ? 27.081 -7.307 18.305 1.00 86.12 231 ALA A C 1
ATOM 1782 O O . ALA A 1 231 ? 27.147 -6.119 18.614 1.00 86.12 231 ALA A O 1
ATOM 1783 N N . ARG A 1 232 ? 27.133 -8.281 19.229 1.00 84.50 232 ARG A N 1
ATOM 1784 C CA . ARG A 1 232 ? 27.295 -8.055 20.674 1.00 84.50 232 ARG A CA 1
ATOM 1785 C C . ARG A 1 232 ? 28.728 -8.250 21.175 1.00 84.50 232 ARG A C 1
ATOM 1787 O O . ARG A 1 232 ? 29.254 -7.363 21.838 1.00 84.50 232 ARG A O 1
ATOM 1794 N N . CYS A 1 233 ? 29.351 -9.395 20.894 1.00 87.50 233 CYS A N 1
ATOM 1795 C CA . CYS A 1 233 ? 30.712 -9.708 21.358 1.00 87.50 233 CYS A CA 1
ATOM 1796 C C . CYS A 1 233 ? 31.810 -9.506 20.297 1.00 87.50 233 CYS A C 1
ATOM 1798 O O . CYS A 1 233 ? 32.971 -9.817 20.559 1.00 87.50 233 CYS A O 1
ATOM 1800 N N . SER A 1 234 ? 31.459 -9.037 19.095 1.00 86.56 234 SER A N 1
ATOM 1801 C CA . SER A 1 234 ? 32.357 -8.808 17.947 1.00 86.56 234 SER A CA 1
ATOM 1802 C C . SER A 1 234 ? 33.190 -10.022 17.511 1.00 86.56 234 SER A C 1
ATOM 1804 O O . SER A 1 234 ? 34.154 -9.881 16.761 1.00 86.56 234 SER A O 1
ATOM 1806 N N . THR A 1 235 ? 32.832 -11.227 17.961 1.00 85.06 235 THR A N 1
ATOM 1807 C CA . THR A 1 235 ? 33.507 -12.471 17.570 1.00 85.06 235 THR A CA 1
ATOM 1808 C C . THR A 1 235 ? 33.117 -12.842 16.135 1.00 85.06 235 THR A C 1
ATOM 1810 O O . THR A 1 235 ? 31.914 -12.898 15.851 1.00 85.06 235 THR A O 1
ATOM 1813 N N . PRO A 1 236 ? 34.083 -13.100 15.229 1.00 85.19 236 PRO A N 1
ATOM 1814 C CA . PRO A 1 236 ? 33.805 -13.595 13.883 1.00 85.19 236 PRO A CA 1
ATOM 1815 C C . PRO A 1 236 ? 33.004 -14.899 13.912 1.00 85.19 236 PRO A C 1
ATOM 1817 O O . PRO A 1 236 ? 33.269 -15.784 14.723 1.00 85.19 236 PRO A O 1
ATOM 1820 N N . LEU A 1 237 ? 32.024 -15.016 13.020 1.00 86.31 237 LEU A N 1
ATOM 1821 C CA . LEU A 1 237 ? 31.110 -16.161 12.941 1.00 86.31 237 LEU A CA 1
ATOM 1822 C C . LEU A 1 237 ? 31.514 -17.175 11.851 1.00 86.31 237 LEU A C 1
ATOM 1824 O O . LEU A 1 237 ? 30.813 -18.157 11.618 1.00 86.31 237 LEU A O 1
ATOM 1828 N N . VAL A 1 238 ? 32.665 -16.945 11.216 1.00 81.19 238 VAL A N 1
ATOM 1829 C CA . VAL A 1 238 ? 33.363 -17.836 10.278 1.00 81.19 238 VAL A CA 1
ATOM 1830 C C . VAL A 1 238 ? 34.818 -17.943 10.738 1.00 81.19 238 VAL A C 1
ATOM 1832 O O . VAL A 1 238 ? 35.433 -16.930 11.080 1.00 81.19 238 VAL A O 1
ATOM 1835 N N . SER A 1 239 ? 35.364 -19.158 10.768 1.00 65.69 239 SER A N 1
ATOM 1836 C CA . SER A 1 239 ? 36.755 -19.422 11.151 1.00 65.69 239 SER A CA 1
ATOM 1837 C C . SER A 1 239 ? 37.758 -19.084 10.035 1.00 65.69 239 SER A C 1
ATOM 1839 O O . SER A 1 239 ? 37.397 -18.915 8.870 1.00 65.69 239 SER A O 1
ATOM 1841 N N . GLU A 1 240 ? 39.056 -19.082 10.359 1.00 56.59 240 GLU A N 1
ATOM 1842 C CA . GLU A 1 240 ? 40.128 -19.043 9.346 1.00 56.59 240 GLU A CA 1
ATOM 1843 C C . GLU A 1 240 ? 40.153 -20.305 8.451 1.00 56.59 240 GLU A C 1
ATOM 1845 O O . GLU A 1 240 ? 40.723 -20.268 7.363 1.00 56.59 240 GLU A O 1
ATOM 1850 N N . THR A 1 241 ? 39.496 -21.399 8.866 1.00 57.28 241 THR A N 1
ATOM 1851 C CA . THR A 1 241 ? 39.278 -22.625 8.068 1.00 57.28 241 THR A CA 1
ATOM 1852 C C . THR A 1 241 ? 38.038 -22.560 7.163 1.00 57.28 241 THR A C 1
ATOM 1854 O O . THR A 1 241 ? 37.808 -23.488 6.392 1.00 57.28 241 THR A O 1
ATOM 1857 N N . GLY A 1 242 ? 37.245 -21.481 7.221 1.00 58.00 242 GLY A N 1
ATOM 1858 C CA . GLY A 1 242 ? 36.006 -21.322 6.447 1.00 58.00 242 GLY A CA 1
ATOM 1859 C C . GLY A 1 242 ? 34.778 -22.023 7.044 1.00 58.00 242 GLY A C 1
ATOM 1860 O O . GLY A 1 242 ? 33.704 -21.997 6.446 1.00 58.00 242 GLY A O 1
ATOM 1861 N N . GLU A 1 243 ? 34.907 -22.625 8.226 1.00 61.84 243 GLU A N 1
ATOM 1862 C CA . GLU A 1 243 ? 33.804 -23.273 8.934 1.00 61.84 243 GLU A CA 1
ATOM 1863 C C . GLU A 1 243 ? 32.896 -22.219 9.581 1.00 61.84 243 GLU A C 1
ATOM 1865 O O . GLU A 1 243 ? 33.356 -21.278 10.236 1.00 61.84 243 GLU A O 1
ATOM 1870 N N . GLN A 1 244 ? 31.586 -22.373 9.390 1.00 67.75 244 GLN A N 1
ATOM 1871 C CA . GLN A 1 244 ? 30.578 -21.486 9.966 1.00 67.75 244 GLN A CA 1
ATOM 1872 C C . GLN A 1 244 ? 30.294 -21.885 11.419 1.00 67.75 244 GLN A C 1
ATOM 1874 O O . GLN A 1 244 ? 29.905 -23.019 11.703 1.00 67.75 244 GLN A O 1
ATOM 1879 N N . ALA A 1 245 ? 30.463 -20.944 12.348 1.00 70.88 245 ALA A N 1
ATOM 1880 C CA . ALA A 1 245 ? 30.015 -21.112 13.725 1.00 70.88 245 ALA A CA 1
ATOM 1881 C C . ALA A 1 245 ? 28.478 -21.112 13.788 1.00 70.88 245 ALA A C 1
ATOM 1883 O O . ALA A 1 245 ? 27.804 -20.635 12.879 1.00 70.88 245 ALA A O 1
ATOM 1884 N N . LYS A 1 246 ? 27.892 -21.585 14.891 1.00 78.38 246 LYS A N 1
ATOM 1885 C CA . LYS A 1 246 ? 26.448 -21.428 15.101 1.00 78.38 246 LYS A CA 1
ATOM 1886 C C . LYS A 1 246 ? 26.091 -19.979 15.442 1.00 78.38 246 LYS A C 1
ATOM 1888 O O . LYS A 1 246 ? 26.520 -19.440 16.469 1.00 78.38 246 LYS A O 1
ATOM 1893 N N . PHE A 1 247 ? 25.236 -19.391 14.616 1.00 84.19 247 PHE A N 1
ATOM 1894 C CA . PHE A 1 247 ? 24.709 -18.039 14.771 1.00 84.19 247 PHE A CA 1
ATOM 1895 C C . PHE A 1 247 ? 23.195 -17.989 14.546 1.00 84.19 247 PHE A C 1
ATOM 1897 O O . PHE A 1 247 ? 22.590 -18.933 14.040 1.00 84.19 247 PHE A O 1
ATOM 1904 N N . GLN A 1 248 ? 22.592 -16.866 14.922 1.00 79.81 248 GLN A N 1
ATOM 1905 C CA . GLN A 1 248 ? 21.191 -16.526 14.694 1.00 79.81 248 GLN A CA 1
ATOM 1906 C C . GLN A 1 248 ? 21.089 -15.082 14.195 1.00 79.81 248 GLN A C 1
ATOM 1908 O O . GLN A 1 248 ? 21.911 -14.241 14.564 1.00 79.81 248 GLN A O 1
ATOM 1913 N N . LEU A 1 249 ? 20.080 -14.790 13.375 1.00 78.19 249 LEU A N 1
ATOM 1914 C CA . LEU A 1 249 ? 19.757 -13.430 12.941 1.00 78.19 249 LEU A CA 1
ATOM 1915 C C . LEU A 1 249 ? 18.627 -12.875 13.820 1.00 78.19 249 LEU A C 1
ATOM 1917 O O . LEU A 1 249 ? 17.595 -13.522 13.989 1.00 78.19 249 LEU A O 1
ATOM 1921 N N . HIS A 1 250 ? 18.803 -11.676 14.367 1.00 73.31 250 HIS A N 1
ATOM 1922 C CA . HIS A 1 250 ? 17.784 -10.980 15.150 1.00 73.31 250 HIS A CA 1
ATOM 1923 C C . HIS A 1 250 ? 17.810 -9.490 14.803 1.00 73.31 250 HIS A C 1
ATOM 1925 O O . HIS A 1 250 ? 18.858 -8.854 14.875 1.00 73.31 250 HIS A O 1
ATOM 1931 N N . ASN A 1 251 ? 16.669 -8.936 14.384 1.00 69.25 251 ASN A N 1
ATOM 1932 C CA . ASN A 1 251 ? 16.516 -7.529 13.981 1.00 69.25 251 ASN A CA 1
ATOM 1933 C C . ASN A 1 251 ? 17.573 -7.057 12.953 1.00 69.25 251 ASN A C 1
ATOM 1935 O O . ASN A 1 251 ? 18.101 -5.954 13.047 1.00 69.25 251 ASN A O 1
ATOM 1939 N N . GLY A 1 252 ? 17.916 -7.925 11.991 1.00 64.94 252 GLY A N 1
ATOM 1940 C CA . GLY A 1 252 ? 18.937 -7.670 10.962 1.00 64.94 252 GLY A CA 1
ATOM 1941 C C . GLY A 1 252 ? 20.394 -7.840 11.419 1.00 64.94 252 GLY A C 1
ATOM 1942 O O . GLY A 1 252 ? 21.297 -7.773 10.591 1.00 64.94 252 GLY A O 1
ATOM 1943 N N . LEU A 1 253 ? 20.639 -8.104 12.705 1.00 74.88 253 LEU A N 1
ATOM 1944 C CA . LEU A 1 253 ? 21.972 -8.286 13.279 1.00 74.88 253 LEU A CA 1
ATOM 1945 C C . LEU A 1 253 ? 22.267 -9.765 13.563 1.00 74.88 253 LEU A C 1
ATOM 1947 O O . LEU A 1 253 ? 21.395 -10.526 13.986 1.00 74.88 253 LEU A O 1
ATOM 1951 N N . LEU A 1 254 ? 23.514 -10.174 13.334 1.00 83.00 254 LEU A N 1
ATOM 1952 C CA . LEU A 1 254 ? 23.992 -11.528 13.614 1.00 83.00 254 LEU A CA 1
ATOM 1953 C C . LEU A 1 254 ? 24.414 -11.656 15.083 1.00 83.00 254 LEU A C 1
ATOM 1955 O O . LEU A 1 254 ? 25.131 -10.804 15.604 1.00 83.00 254 LEU A O 1
ATOM 1959 N N . TYR A 1 255 ? 24.037 -12.754 15.732 1.00 82.12 255 TYR A N 1
ATOM 1960 C CA . TYR A 1 255 ? 24.431 -13.097 17.101 1.00 82.12 255 TYR A CA 1
ATOM 1961 C C . TYR A 1 255 ? 24.982 -14.523 17.150 1.00 82.12 255 TYR A C 1
ATOM 1963 O O . TYR A 1 255 ? 24.492 -15.400 16.442 1.00 82.12 255 TYR A O 1
ATOM 1971 N N . CYS A 1 256 ? 25.979 -14.791 17.996 1.00 87.19 256 CYS A N 1
ATOM 1972 C CA . CYS A 1 256 ? 26.397 -16.169 18.268 1.00 87.19 256 CYS A CA 1
ATOM 1973 C C . CYS A 1 256 ? 25.328 -16.909 19.100 1.00 87.19 256 CYS A C 1
ATOM 1975 O O . CYS A 1 256 ? 24.537 -16.273 19.801 1.00 87.19 256 CYS A O 1
ATOM 1977 N N . GLU A 1 257 ? 25.322 -18.249 19.063 1.00 83.69 257 GLU A N 1
ATOM 1978 C CA . GLU A 1 257 ? 24.355 -19.083 19.809 1.00 83.69 257 GLU A CA 1
ATOM 1979 C C . GLU A 1 257 ? 24.256 -18.696 21.301 1.00 83.69 257 GLU A C 1
ATOM 1981 O O . GLU A 1 257 ? 23.163 -18.697 21.862 1.00 83.69 257 GLU A O 1
ATOM 1986 N N . LYS A 1 258 ? 25.368 -18.291 21.933 1.00 83.31 258 LYS A N 1
ATOM 1987 C CA . LYS A 1 258 ? 25.381 -17.823 23.327 1.00 83.31 258 LYS A CA 1
ATOM 1988 C C . LYS A 1 258 ? 24.636 -16.493 23.510 1.00 83.31 258 LYS A C 1
ATOM 1990 O O . LYS A 1 258 ? 23.672 -16.439 24.270 1.00 83.31 258 LYS A O 1
ATOM 1995 N N . ASP A 1 259 ? 25.082 -15.432 22.832 1.00 79.69 259 ASP A N 1
ATOM 1996 C CA . ASP A 1 259 ? 24.532 -14.079 23.011 1.00 79.69 259 ASP A CA 1
ATOM 1997 C C . ASP A 1 259 ? 23.034 -14.023 22.667 1.00 79.69 259 ASP A C 1
ATOM 1999 O O . ASP A 1 259 ? 22.279 -13.310 23.332 1.00 79.69 259 ASP A O 1
ATOM 2003 N N . TYR A 1 260 ? 22.605 -14.803 21.666 1.00 80.88 260 TYR A N 1
ATOM 2004 C CA . TYR A 1 260 ? 21.203 -14.929 21.272 1.00 80.88 260 TYR A CA 1
ATOM 2005 C C . TYR A 1 260 ? 20.345 -15.590 22.361 1.00 80.88 260 TYR A C 1
ATOM 2007 O O . TYR A 1 260 ? 19.313 -15.038 22.738 1.00 80.88 260 TYR A O 1
ATOM 2015 N N . ASN A 1 261 ? 20.763 -16.737 22.908 1.00 75.81 261 ASN A N 1
ATOM 2016 C CA . ASN A 1 261 ? 19.981 -17.434 23.937 1.00 75.81 261 ASN A CA 1
ATOM 2017 C C . ASN A 1 261 ? 19.897 -16.614 25.237 1.00 75.81 261 ASN A C 1
ATOM 2019 O O . ASN A 1 261 ? 18.828 -16.501 25.832 1.00 75.81 261 ASN A O 1
ATOM 2023 N N . GLU A 1 262 ? 20.997 -15.975 25.650 1.00 72.81 262 GLU A N 1
ATOM 2024 C CA . GLU A 1 262 ? 21.036 -15.186 26.888 1.00 72.81 262 GLU A CA 1
ATOM 2025 C C . GLU A 1 262 ? 20.202 -13.888 26.828 1.00 72.81 262 GLU A C 1
ATOM 2027 O O . GLU A 1 262 ? 19.744 -13.424 27.875 1.00 72.81 262 GLU A O 1
ATOM 2032 N N . HIS A 1 263 ? 20.006 -13.289 25.640 1.00 67.06 263 HIS A N 1
ATOM 2033 C CA . HIS A 1 263 ? 19.472 -11.918 25.519 1.00 67.06 263 HIS A CA 1
ATOM 2034 C C . HIS A 1 263 ? 18.401 -11.679 24.439 1.00 67.06 263 HIS A C 1
ATOM 2036 O O . HIS A 1 263 ? 17.814 -10.600 24.435 1.00 67.06 263 HIS A O 1
ATOM 2042 N N . CYS A 1 264 ? 18.148 -12.626 23.531 1.00 61.81 264 CYS A N 1
ATOM 2043 C CA . CYS A 1 264 ? 17.181 -12.484 22.427 1.00 61.81 264 CYS A CA 1
ATOM 2044 C C . CYS A 1 264 ? 16.072 -13.558 22.443 1.00 61.81 264 CYS A C 1
ATOM 2046 O O . CYS A 1 264 ? 15.040 -13.379 21.797 1.00 61.81 264 CYS A O 1
ATOM 2048 N N . ALA A 1 265 ? 16.254 -14.670 23.167 1.00 66.56 265 ALA A N 1
ATOM 2049 C CA . ALA A 1 265 ? 15.263 -15.743 23.256 1.00 66.56 265 ALA A CA 1
ATOM 2050 C C . ALA A 1 265 ? 14.123 -15.421 24.246 1.00 66.56 265 ALA A C 1
ATOM 2052 O O . ALA A 1 265 ? 14.354 -15.070 25.406 1.00 66.56 265 ALA A O 1
ATOM 2053 N N . GLY A 1 266 ? 12.874 -15.598 23.803 1.00 70.38 266 GLY A N 1
ATOM 2054 C CA . GLY A 1 266 ? 11.685 -15.463 24.650 1.00 70.38 266 GLY A CA 1
ATOM 2055 C C . GLY A 1 266 ? 11.569 -16.587 25.689 1.00 70.38 266 GLY A C 1
ATOM 2056 O O . GLY A 1 266 ? 11.899 -17.741 25.407 1.00 70.38 266 GLY A O 1
ATOM 2057 N N . LYS A 1 267 ? 11.081 -16.262 26.893 1.00 79.62 267 LYS A N 1
ATOM 2058 C CA . LYS A 1 267 ? 10.944 -17.201 28.022 1.00 79.62 267 LYS A CA 1
ATOM 2059 C C . LYS A 1 267 ? 9.483 -17.563 28.275 1.00 79.62 267 LYS A C 1
ATOM 2061 O O . LYS A 1 267 ? 8.641 -16.677 28.369 1.00 79.62 267 LYS A O 1
ATOM 2066 N N . CYS A 1 268 ? 9.211 -18.858 28.405 1.00 82.44 268 CYS A N 1
ATOM 2067 C CA . CYS A 1 268 ? 7.879 -19.424 28.578 1.00 82.44 268 CYS A CA 1
ATOM 2068 C C . CYS A 1 268 ? 7.223 -18.909 29.860 1.00 82.44 268 CYS A C 1
ATOM 2070 O O . CYS A 1 268 ? 7.750 -19.146 30.947 1.00 82.44 268 CYS A O 1
ATOM 2072 N N . ALA A 1 269 ? 6.055 -18.278 29.766 1.00 79.75 269 ALA A N 1
ATOM 2073 C CA . ALA A 1 269 ? 5.351 -17.786 30.952 1.00 79.75 269 ALA A CA 1
ATOM 2074 C C . ALA A 1 269 ? 4.881 -18.911 31.898 1.00 79.75 269 ALA A C 1
ATOM 2076 O O . ALA A 1 269 ? 4.793 -18.697 33.104 1.00 79.75 269 ALA A O 1
ATOM 2077 N N . GLY A 1 270 ? 4.645 -20.122 31.379 1.00 78.75 270 GLY A N 1
ATOM 2078 C CA . GLY A 1 270 ? 4.222 -21.274 32.183 1.00 78.75 270 GLY A CA 1
ATOM 2079 C C . GLY A 1 270 ? 5.341 -21.987 32.954 1.00 78.75 270 GLY A C 1
ATOM 2080 O O . GLY A 1 270 ? 5.054 -22.633 33.958 1.00 78.75 270 GLY A O 1
ATOM 2081 N N . CYS A 1 271 ? 6.604 -21.901 32.511 1.00 80.50 271 CYS A N 1
ATOM 2082 C CA . CYS A 1 271 ? 7.709 -22.667 33.117 1.00 80.50 271 CYS A CA 1
ATOM 2083 C C . CYS A 1 271 ? 9.057 -21.926 33.240 1.00 80.50 271 CYS A C 1
ATOM 2085 O O . CYS A 1 271 ? 10.011 -22.490 33.766 1.00 80.50 271 CYS A O 1
ATOM 2087 N N . GLY A 1 272 ? 9.178 -20.694 32.739 1.00 73.56 272 GLY A N 1
ATOM 2088 C CA . GLY A 1 272 ? 10.376 -19.844 32.823 1.00 73.56 272 GLY A CA 1
ATOM 2089 C C . GLY A 1 272 ? 11.515 -20.150 31.834 1.00 73.56 272 GLY A C 1
ATOM 2090 O O . GLY A 1 272 ? 12.427 -19.334 31.694 1.00 73.56 272 GLY A O 1
ATOM 2091 N N . PHE A 1 273 ? 11.477 -21.288 31.133 1.00 72.44 273 PHE A N 1
ATOM 2092 C CA . PHE A 1 273 ? 12.532 -21.734 30.207 1.00 72.44 273 PHE A CA 1
ATOM 2093 C C . PHE A 1 273 ? 12.390 -21.151 28.786 1.00 72.44 273 PHE A C 1
ATOM 2095 O O . PHE A 1 273 ? 11.317 -20.702 28.391 1.00 72.44 273 PHE A O 1
ATOM 2102 N N . GLU A 1 274 ? 13.473 -21.167 28.002 1.00 74.94 274 GLU A N 1
ATOM 2103 C CA . GLU A 1 274 ? 13.515 -20.668 26.614 1.00 74.94 274 GLU A CA 1
ATOM 2104 C C . GLU A 1 274 ? 12.484 -21.345 25.690 1.00 74.94 274 GLU A C 1
ATOM 2106 O O . GLU A 1 274 ? 12.351 -22.571 25.672 1.00 74.94 274 GLU A O 1
ATOM 2111 N N . VAL A 1 275 ? 11.802 -20.558 24.853 1.00 74.56 275 VAL A N 1
ATOM 2112 C CA . VAL A 1 275 ? 10.832 -21.045 23.858 1.00 74.56 275 VAL A CA 1
ATOM 2113 C C . VAL A 1 275 ? 11.488 -21.137 22.480 1.00 74.56 275 VAL A C 1
ATOM 2115 O O . VAL A 1 275 ? 11.551 -20.166 21.729 1.00 74.56 275 VAL A O 1
ATOM 2118 N N . ARG A 1 276 ? 11.966 -22.334 22.126 1.00 65.94 276 ARG A N 1
ATOM 2119 C CA . ARG A 1 276 ? 12.576 -22.638 20.819 1.00 65.94 276 ARG A CA 1
ATOM 2120 C C . ARG A 1 276 ? 11.533 -23.208 19.852 1.00 65.94 276 ARG A C 1
ATOM 2122 O O . ARG A 1 276 ? 11.543 -24.396 19.555 1.00 65.94 276 ARG A O 1
ATOM 2129 N N . GLY A 1 277 ? 10.620 -22.347 19.401 1.00 61.19 277 GLY A N 1
ATOM 2130 C CA . GLY A 1 277 ? 9.451 -22.738 18.604 1.00 61.19 277 GLY A CA 1
ATOM 2131 C C . GLY A 1 277 ? 8.275 -23.137 19.497 1.00 61.19 277 GLY A C 1
ATOM 2132 O O . GLY A 1 277 ? 8.117 -24.295 19.869 1.00 61.19 277 GLY A O 1
ATOM 2133 N N . GLY A 1 278 ? 7.454 -22.154 19.854 1.00 71.50 278 GLY A N 1
ATOM 2134 C CA . GLY A 1 278 ? 6.259 -22.317 20.682 1.00 71.50 278 GLY A CA 1
ATOM 2135 C C . GLY A 1 278 ? 5.106 -21.479 20.142 1.00 71.50 278 GLY A C 1
ATOM 2136 O O . GLY A 1 278 ? 5.107 -21.124 18.964 1.00 71.50 278 GLY A O 1
ATOM 2137 N N . LEU A 1 279 ? 4.162 -21.128 21.011 1.00 76.94 279 LEU A N 1
ATOM 2138 C CA . LEU A 1 279 ? 3.060 -20.215 20.700 1.00 76.94 279 LEU A CA 1
ATOM 2139 C C . LEU A 1 279 ? 3.174 -18.927 21.522 1.00 76.94 279 LEU A C 1
ATOM 2141 O O . LEU A 1 279 ? 3.729 -18.935 22.619 1.00 76.94 279 LEU A O 1
ATOM 2145 N N . THR A 1 280 ? 2.618 -17.829 21.016 1.00 81.31 280 THR A N 1
ATOM 2146 C CA . THR A 1 280 ? 2.482 -16.571 21.766 1.00 81.31 280 THR A CA 1
ATOM 2147 C C . THR A 1 280 ? 1.017 -16.384 22.133 1.00 81.31 280 THR A C 1
ATOM 2149 O O . THR A 1 280 ? 0.156 -16.387 21.257 1.00 81.31 280 THR A O 1
ATOM 2152 N N . ALA A 1 281 ? 0.727 -16.236 23.424 1.00 77.25 281 ALA A N 1
ATOM 2153 C CA . ALA A 1 281 ? -0.622 -16.050 23.949 1.00 77.25 281 ALA A CA 1
ATOM 2154 C C . ALA A 1 281 ? -0.569 -15.215 25.232 1.00 77.25 281 ALA A C 1
ATOM 2156 O O . ALA A 1 281 ? 0.427 -15.251 25.954 1.00 77.25 281 ALA A O 1
ATOM 2157 N N . LEU A 1 282 ? -1.620 -14.442 25.521 1.00 79.12 282 LEU A N 1
ATOM 2158 C CA . LEU A 1 282 ? -1.621 -13.478 26.637 1.00 79.12 282 LEU A CA 1
ATOM 2159 C C . LEU A 1 282 ? -0.430 -12.486 26.566 1.00 79.12 282 LEU A C 1
ATOM 2161 O O . LEU A 1 282 ? 0.119 -12.078 27.584 1.00 79.12 282 LEU A O 1
ATOM 2165 N N . ASN A 1 283 ? -0.015 -12.126 25.344 1.00 66.56 283 ASN A N 1
ATOM 2166 C CA . ASN A 1 283 ? 1.141 -11.276 25.015 1.00 66.56 283 ASN A CA 1
ATOM 2167 C C . ASN A 1 283 ? 2.515 -11.777 25.512 1.00 66.56 283 ASN A C 1
ATOM 2169 O O . ASN A 1 283 ? 3.478 -11.013 25.541 1.00 66.56 283 ASN A O 1
ATOM 2173 N N . VAL A 1 284 ? 2.639 -13.065 25.847 1.00 79.88 284 VAL A N 1
ATOM 2174 C CA . VAL A 1 284 ? 3.896 -13.708 26.265 1.00 79.88 284 VAL A CA 1
ATOM 2175 C C . VAL A 1 284 ? 4.094 -15.046 25.533 1.00 79.88 284 VAL A C 1
ATOM 2177 O O . VAL A 1 284 ? 3.118 -15.647 25.076 1.00 79.88 284 VAL A O 1
ATOM 2180 N N . PRO A 1 285 ? 5.336 -15.529 25.346 1.00 81.62 285 PRO A N 1
ATOM 2181 C CA . PRO A 1 285 ? 5.573 -16.809 24.686 1.00 81.62 285 PRO A CA 1
ATOM 2182 C C . PRO A 1 285 ? 5.356 -17.988 25.650 1.00 81.62 285 PRO A C 1
ATOM 2184 O O . PRO A 1 285 ? 5.561 -17.877 26.860 1.00 81.62 285 PRO A O 1
ATOM 2187 N N . TRP A 1 286 ? 4.982 -19.141 25.096 1.00 87.94 286 TRP A N 1
ATOM 2188 C CA . TRP A 1 286 ? 4.727 -20.402 25.797 1.00 87.94 286 TRP A CA 1
ATOM 2189 C C . TRP A 1 286 ? 5.232 -21.592 24.974 1.00 87.94 286 TRP A C 1
ATOM 2191 O O . TRP A 1 286 ? 5.203 -21.569 23.742 1.00 87.94 286 TRP A O 1
ATOM 2201 N N . HIS A 1 287 ? 5.601 -22.690 25.635 1.00 82.00 287 HIS A N 1
ATOM 2202 C CA . HIS A 1 287 ? 5.610 -24.004 24.981 1.00 82.00 287 HIS A CA 1
ATOM 2203 C C . HIS A 1 287 ? 4.168 -24.488 24.769 1.00 82.00 287 HIS A C 1
ATOM 2205 O O . HIS A 1 287 ? 3.300 -24.218 25.601 1.00 82.00 287 HIS A O 1
ATOM 2211 N N . TYR A 1 288 ? 3.919 -25.243 23.693 1.00 80.75 288 TYR A N 1
ATOM 2212 C CA . TYR A 1 288 ? 2.586 -25.770 23.348 1.00 80.75 288 TYR A CA 1
ATOM 2213 C C . TYR A 1 288 ? 1.925 -26.563 24.488 1.00 80.75 288 TYR A C 1
ATOM 2215 O O . TYR A 1 288 ? 0.717 -26.475 24.685 1.00 80.75 288 TYR A O 1
ATOM 2223 N N . GLU A 1 289 ? 2.725 -27.299 25.259 1.00 83.44 289 GLU A N 1
ATOM 2224 C CA . GLU A 1 289 ? 2.295 -28.100 26.413 1.00 83.44 289 GLU A CA 1
ATOM 2225 C C . GLU A 1 289 ? 2.033 -27.244 27.665 1.00 83.44 289 GLU A C 1
ATOM 2227 O O . GLU A 1 289 ? 1.172 -27.571 28.480 1.00 83.44 289 GLU A O 1
ATOM 2232 N N . CYS A 1 290 ? 2.748 -26.123 27.816 1.00 81.94 290 CYS A N 1
ATOM 2233 C CA . CYS A 1 290 ? 2.606 -25.225 28.963 1.00 81.94 290 CYS A CA 1
ATOM 2234 C C . CYS A 1 290 ? 1.366 -24.328 28.869 1.00 81.94 290 CYS A C 1
ATOM 2236 O O . CYS A 1 290 ? 0.828 -23.942 29.906 1.00 81.94 290 CYS A O 1
ATOM 2238 N N . PHE A 1 291 ? 0.889 -24.011 27.660 1.00 91.31 291 PHE A N 1
ATOM 2239 C CA . PHE A 1 291 ? -0.356 -23.262 27.466 1.00 91.31 291 PHE A CA 1
ATOM 2240 C C . PHE A 1 291 ? -1.580 -24.185 27.580 1.00 91.31 291 PHE A C 1
ATOM 2242 O O . PHE A 1 291 ? -2.263 -24.510 26.607 1.00 91.31 291 PHE A O 1
ATOM 2249 N N . SER A 1 292 ? -1.823 -24.650 28.803 1.00 90.00 292 SER A N 1
ATOM 2250 C CA . SER A 1 292 ? -2.960 -25.495 29.170 1.00 90.00 292 SER A CA 1
ATOM 2251 C C . SER A 1 292 ? -4.069 -24.693 29.844 1.00 90.00 292 SER A C 1
ATOM 2253 O O . SER A 1 292 ? -3.814 -23.672 30.481 1.00 90.00 292 SER A O 1
ATOM 2255 N N . CYS A 1 293 ? -5.309 -25.158 29.701 1.00 88.50 293 CYS A N 1
ATOM 2256 C CA . CYS A 1 293 ? -6.461 -24.618 30.418 1.00 88.50 293 CYS A CA 1
ATOM 2257 C C . CYS A 1 293 ? -6.252 -24.718 31.938 1.00 88.50 293 CYS A C 1
ATOM 2259 O O . CYS A 1 293 ? -5.891 -25.787 32.427 1.00 88.50 293 CYS A O 1
ATOM 2261 N N . VAL A 1 294 ? -6.522 -23.647 32.691 1.00 84.50 294 VAL A N 1
ATOM 2262 C CA . VAL A 1 294 ? -6.304 -23.605 34.151 1.00 84.50 294 VAL A CA 1
ATOM 2263 C C . VAL A 1 294 ? -7.095 -24.680 34.911 1.00 84.50 294 VAL A C 1
ATOM 2265 O O . VAL A 1 294 ? -6.536 -25.285 35.831 1.00 84.50 294 VAL A O 1
ATOM 2268 N N . ASP A 1 295 ? -8.328 -24.973 34.484 1.00 84.38 295 ASP A N 1
ATOM 2269 C CA . ASP A 1 295 ? -9.186 -26.000 35.091 1.00 84.38 295 ASP A CA 1
ATOM 2270 C C . ASP A 1 295 ? -8.809 -27.423 34.642 1.00 84.38 295 ASP A C 1
ATOM 2272 O O . ASP A 1 295 ? -8.132 -28.141 35.378 1.00 84.38 295 ASP A O 1
ATOM 2276 N N . CYS A 1 296 ? -9.199 -27.854 33.432 1.00 86.56 296 CYS A N 1
ATOM 2277 C CA . CYS A 1 296 ? -8.972 -29.237 32.984 1.00 86.56 296 CYS A CA 1
ATOM 2278 C C . CYS A 1 296 ? -7.504 -29.625 32.703 1.00 86.56 296 CYS A C 1
ATOM 2280 O O . CYS A 1 296 ? -7.230 -30.802 32.471 1.00 86.56 296 CYS A O 1
ATOM 2282 N N . ARG A 1 297 ? -6.558 -28.672 32.691 1.00 86.50 297 ARG A N 1
ATOM 2283 C CA . ARG A 1 297 ? -5.122 -28.868 32.373 1.00 86.50 297 ARG A CA 1
ATOM 2284 C C . ARG A 1 297 ? -4.809 -29.465 30.996 1.00 86.50 297 ARG A C 1
ATOM 2286 O O . ARG A 1 297 ? -3.653 -29.776 30.717 1.00 86.50 297 ARG A O 1
ATOM 2293 N N . VAL A 1 298 ? -5.790 -29.549 30.099 1.00 84.00 298 VAL A N 1
ATOM 2294 C CA . VAL A 1 298 ? -5.572 -29.926 28.696 1.00 84.00 298 VAL A CA 1
ATOM 2295 C C . VAL A 1 298 ? -4.838 -28.787 27.963 1.00 84.00 298 VAL A C 1
ATOM 2297 O O . VAL A 1 298 ? -5.242 -27.627 28.107 1.00 84.00 298 VAL A O 1
ATOM 2300 N N . PRO A 1 299 ? -3.777 -29.067 27.176 1.00 85.06 299 PRO A N 1
ATOM 2301 C CA . PRO A 1 299 ? -3.138 -28.082 26.304 1.00 85.06 299 PRO A CA 1
ATOM 2302 C C . PRO A 1 299 ? -4.136 -27.476 25.310 1.00 85.06 299 PRO A C 1
ATOM 2304 O O . PRO A 1 299 ? -4.756 -28.193 24.528 1.00 85.06 299 PRO A O 1
ATOM 2307 N N . ILE A 1 300 ? -4.267 -26.149 25.290 1.00 83.38 300 ILE A N 1
ATOM 2308 C CA . ILE A 1 300 ? -5.263 -25.439 24.464 1.00 83.38 300 ILE A CA 1
ATOM 2309 C C . ILE A 1 300 ? -5.032 -25.646 22.959 1.00 83.38 300 ILE A C 1
ATOM 2311 O O . ILE A 1 300 ? -5.978 -25.633 22.172 1.00 83.38 300 ILE A O 1
ATOM 2315 N N . ALA A 1 301 ? -3.793 -25.938 22.554 1.00 74.06 301 ALA A N 1
ATOM 2316 C CA . ALA A 1 301 ? -3.469 -26.343 21.187 1.00 74.06 301 ALA A CA 1
ATOM 2317 C C . ALA A 1 301 ? -4.247 -27.595 20.716 1.00 74.06 301 ALA A C 1
ATOM 2319 O O . ALA A 1 301 ? -4.420 -27.781 19.515 1.00 74.06 301 ALA A O 1
ATOM 2320 N N . GLN A 1 302 ? -4.746 -28.431 21.637 1.00 71.12 302 GLN A N 1
ATOM 2321 C CA . GLN A 1 302 ? -5.591 -29.594 21.334 1.00 71.12 302 GLN A CA 1
ATOM 2322 C C . GLN A 1 302 ? -7.087 -29.241 21.251 1.00 71.12 302 GLN A C 1
ATOM 2324 O O . GLN A 1 302 ? -7.833 -29.941 20.571 1.00 71.12 302 GLN A O 1
ATOM 2329 N N . THR A 1 303 ? -7.538 -28.161 21.905 1.00 66.56 303 THR A N 1
ATOM 2330 C CA . THR A 1 303 ? -8.945 -27.708 21.878 1.00 66.56 303 THR A CA 1
ATOM 2331 C C . THR A 1 303 ? -9.228 -26.667 20.792 1.00 66.56 303 THR A C 1
ATOM 2333 O O . THR A 1 303 ? -10.382 -26.299 20.589 1.00 66.56 303 THR A O 1
ATOM 2336 N N . GLY A 1 304 ? -8.196 -26.169 20.101 1.00 65.19 304 GLY A N 1
ATOM 2337 C CA . GLY A 1 304 ? -8.282 -25.257 18.949 1.00 65.19 304 GLY A CA 1
ATOM 2338 C C . GLY A 1 304 ? -8.677 -23.810 19.278 1.00 65.19 304 GLY A C 1
ATOM 2339 O O . GLY A 1 304 ? -8.219 -22.884 18.615 1.00 65.19 304 GLY A O 1
ATOM 2340 N N . ALA A 1 305 ? -9.480 -23.603 20.321 1.00 75.81 305 ALA A N 1
ATOM 2341 C CA . ALA A 1 305 ? -9.885 -22.299 20.835 1.00 75.81 305 ALA A CA 1
ATOM 2342 C C . ALA A 1 305 ? -9.865 -22.267 22.374 1.00 75.81 305 ALA A C 1
ATOM 2344 O O . ALA A 1 305 ? -9.879 -23.309 23.041 1.00 75.81 305 ALA A O 1
ATOM 2345 N N . TYR A 1 306 ? -9.841 -21.051 22.926 1.00 85.62 306 TYR A N 1
ATOM 2346 C CA . TYR A 1 306 ? -9.833 -20.774 24.361 1.00 85.62 306 TYR A CA 1
ATOM 2347 C C . TYR A 1 306 ? -10.592 -19.487 24.696 1.00 85.62 306 TYR A C 1
ATOM 2349 O O . TYR A 1 306 ? -10.792 -18.622 23.843 1.00 85.62 306 TYR A O 1
ATOM 2357 N N . HIS A 1 307 ? -10.988 -19.364 25.958 1.00 82.81 307 HIS A N 1
ATOM 2358 C CA . HIS A 1 307 ? -11.460 -18.131 26.574 1.00 82.81 307 HIS A CA 1
ATOM 2359 C C . HIS A 1 307 ? -10.385 -17.574 27.514 1.00 82.81 307 HIS A C 1
ATOM 2361 O O . HIS A 1 307 ? -9.564 -18.324 28.047 1.00 82.81 307 HIS A O 1
ATOM 2367 N N . VAL A 1 308 ? -10.406 -16.259 27.733 1.00 81.69 308 VAL A N 1
ATOM 2368 C CA . VAL A 1 308 ? -9.589 -15.592 28.753 1.00 81.69 308 VAL A CA 1
ATOM 2369 C C . VAL A 1 308 ? -10.523 -14.990 29.791 1.00 81.69 308 VAL A C 1
ATOM 2371 O O . VAL A 1 308 ? -11.377 -14.178 29.445 1.00 81.69 308 VAL A O 1
ATOM 2374 N N . ILE A 1 309 ? -10.367 -15.403 31.046 1.00 77.12 309 ILE A N 1
ATOM 2375 C CA . ILE A 1 309 ? -11.157 -14.936 32.190 1.00 77.12 309 ILE A CA 1
ATOM 2376 C C . ILE A 1 309 ? -10.156 -14.524 33.269 1.00 77.12 309 ILE A C 1
ATOM 2378 O O . ILE A 1 309 ? -9.242 -15.285 33.580 1.00 77.12 309 ILE A O 1
ATOM 2382 N N . ASP A 1 310 ? -10.267 -13.294 33.774 1.00 77.50 310 ASP A N 1
ATOM 2383 C CA . ASP A 1 310 ? -9.345 -12.701 34.758 1.00 77.50 310 ASP A CA 1
ATOM 2384 C C . ASP A 1 310 ? -7.850 -12.856 34.395 1.00 77.50 310 ASP A C 1
ATOM 2386 O O . ASP A 1 310 ? -6.995 -13.140 35.234 1.00 77.50 310 ASP A O 1
ATOM 2390 N N . GLY A 1 311 ? -7.536 -12.700 33.102 1.00 72.62 311 GLY A N 1
ATOM 2391 C CA . GLY A 1 311 ? -6.180 -12.828 32.551 1.00 72.62 311 GLY A CA 1
ATOM 2392 C C . GLY A 1 311 ? -5.657 -14.265 32.422 1.00 72.62 311 GLY A C 1
ATOM 2393 O O . GLY A 1 311 ? -4.523 -14.449 31.991 1.00 72.62 311 GLY A O 1
ATOM 2394 N N . GLN A 1 312 ? -6.463 -15.273 32.761 1.00 79.19 312 GLN A N 1
ATOM 2395 C CA . GLN A 1 312 ? -6.110 -16.693 32.726 1.00 79.19 312 GLN A CA 1
ATOM 2396 C C . GLN A 1 312 ? -6.831 -17.431 31.592 1.00 79.19 312 GLN A C 1
ATOM 2398 O O . GLN A 1 312 ? -7.957 -17.095 31.227 1.00 79.19 312 GLN A O 1
ATOM 2403 N N . GLN A 1 313 ? -6.172 -18.442 31.026 1.00 88.44 313 GLN A N 1
ATOM 2404 C CA . GLN A 1 313 ? -6.650 -19.199 29.869 1.00 88.44 313 GLN A CA 1
ATOM 2405 C C . GLN A 1 313 ? -7.500 -20.426 30.252 1.00 88.44 313 GLN A C 1
ATOM 2407 O O . GLN A 1 313 ? -7.088 -21.267 31.054 1.00 88.44 313 GLN A O 1
ATOM 2412 N N . TYR A 1 314 ? -8.663 -20.566 29.615 1.00 85.19 314 TYR A N 1
ATOM 2413 C CA . TYR A 1 314 ? -9.610 -21.670 29.807 1.00 85.19 314 TYR A CA 1
ATOM 2414 C C . TYR A 1 314 ? -9.992 -22.288 28.459 1.00 85.19 314 TYR A C 1
ATOM 2416 O O . TYR A 1 314 ? -10.100 -21.575 27.464 1.00 85.19 314 TYR A O 1
ATOM 2424 N N . CYS A 1 315 ? -10.247 -23.596 28.393 1.00 84.81 315 CYS A N 1
ATOM 2425 C CA . CYS A 1 315 ? -10.816 -24.202 27.187 1.00 84.81 315 CYS A CA 1
ATOM 2426 C C . CYS A 1 315 ? -12.250 -23.684 26.943 1.00 84.81 315 CYS A C 1
ATOM 2428 O O . CYS A 1 315 ? -12.860 -23.081 27.829 1.00 84.81 315 CYS A O 1
ATOM 2430 N N . VAL A 1 316 ? -12.816 -23.921 25.755 1.00 80.19 316 VAL A N 1
ATOM 2431 C CA . VAL A 1 316 ? -14.170 -23.431 25.417 1.00 80.19 316 VAL A CA 1
ATOM 2432 C C . VAL A 1 316 ? -15.243 -23.955 26.387 1.00 80.19 316 VAL A C 1
ATOM 2434 O O . VAL A 1 316 ? -16.175 -23.230 26.724 1.00 80.19 316 VAL A O 1
ATOM 2437 N N . GLU A 1 317 ? -15.113 -25.191 26.877 1.00 82.94 317 GLU A N 1
ATOM 2438 C CA . GLU A 1 317 ? -16.101 -25.802 27.776 1.00 82.94 317 GLU A CA 1
ATOM 2439 C C . GLU A 1 317 ? -15.992 -25.321 29.228 1.00 82.94 317 GLU A C 1
ATOM 2441 O O . GLU A 1 317 ? -17.012 -25.011 29.846 1.00 82.94 317 GLU A O 1
ATOM 2446 N N . ASP A 1 318 ? -14.772 -25.243 29.770 1.00 81.50 318 ASP A N 1
ATOM 2447 C CA . ASP A 1 318 ? -14.527 -24.720 31.120 1.00 81.50 318 ASP A CA 1
ATOM 2448 C C . ASP A 1 318 ? -14.829 -23.215 31.167 1.00 81.50 318 ASP A C 1
ATOM 2450 O O . ASP A 1 318 ? -15.535 -22.756 32.059 1.00 81.50 318 ASP A O 1
ATOM 2454 N N . GLY A 1 319 ? -14.399 -22.452 30.154 1.00 80.56 319 GLY A N 1
ATOM 2455 C CA . GLY A 1 319 ? -14.637 -21.010 30.072 1.00 80.56 319 GLY A CA 1
ATOM 2456 C C . GLY A 1 319 ? -16.119 -20.638 29.967 1.00 80.56 319 GLY A C 1
ATOM 2457 O O . GLY A 1 319 ? -16.540 -19.655 30.573 1.00 80.56 319 GLY A O 1
ATOM 2458 N N . ARG A 1 320 ? -16.942 -21.447 29.280 1.00 80.06 320 ARG A N 1
ATOM 2459 C CA . ARG A 1 320 ? -18.409 -21.289 29.307 1.00 80.06 320 ARG A CA 1
ATOM 2460 C C . ARG A 1 320 ? -18.977 -21.559 30.699 1.00 80.06 320 ARG A C 1
ATOM 2462 O O . ARG A 1 320 ? -19.676 -20.705 31.229 1.00 80.06 320 ARG A O 1
ATOM 2469 N N . ARG A 1 321 ? -18.602 -22.676 31.336 1.00 75.19 321 ARG A N 1
ATOM 2470 C CA . ARG A 1 321 ? -19.041 -23.006 32.707 1.00 75.19 321 ARG A CA 1
ATOM 2471 C C . ARG A 1 321 ? -18.630 -21.936 33.731 1.00 75.19 321 ARG A C 1
ATOM 2473 O O . ARG A 1 321 ? -19.413 -21.616 34.626 1.00 75.19 321 ARG A O 1
ATOM 2480 N N . ALA A 1 322 ? -17.443 -21.350 33.582 1.00 66.44 322 ALA A N 1
ATOM 2481 C CA . ALA A 1 322 ? -16.965 -20.241 34.402 1.00 66.44 322 ALA A CA 1
ATOM 2482 C C . ALA A 1 322 ? -17.761 -18.944 34.156 1.00 66.44 322 ALA A C 1
ATOM 2484 O O . ALA A 1 322 ? -18.135 -18.277 35.119 1.00 66.44 322 ALA A O 1
ATOM 2485 N N . ALA A 1 323 ? -18.083 -18.615 32.899 1.00 61.75 323 ALA A N 1
ATOM 2486 C CA . ALA A 1 323 ? -18.897 -17.448 32.551 1.00 61.75 323 ALA A CA 1
ATOM 2487 C C . ALA A 1 323 ? -20.356 -17.574 33.035 1.00 61.75 323 ALA A C 1
ATOM 2489 O O . ALA A 1 323 ? -20.871 -16.658 33.676 1.00 61.75 323 ALA A O 1
ATOM 2490 N N . ASP A 1 324 ? -21.000 -18.725 32.813 1.00 54.94 324 ASP A N 1
ATOM 2491 C CA . ASP A 1 324 ? -22.374 -18.997 33.265 1.00 54.94 324 ASP A CA 1
ATOM 2492 C C . ASP A 1 324 ? -22.495 -18.883 34.799 1.00 54.94 324 ASP A C 1
ATOM 2494 O O . ASP A 1 324 ? -23.486 -18.374 35.327 1.00 54.94 324 ASP A O 1
ATOM 2498 N N . SER A 1 325 ? -21.440 -19.273 35.526 1.00 54.53 325 SER A N 1
ATOM 2499 C CA . SER A 1 325 ? -21.360 -19.167 36.990 1.00 54.53 325 SER A CA 1
ATOM 2500 C C . SER A 1 325 ? -21.321 -17.721 37.515 1.00 54.53 325 SER A C 1
ATOM 2502 O O . SER A 1 325 ? -21.575 -17.501 38.700 1.00 54.53 325 SER A O 1
ATOM 2504 N N . GLN A 1 326 ? -21.032 -16.723 36.670 1.00 51.00 326 GLN A N 1
ATOM 2505 C CA . GLN A 1 326 ? -20.993 -15.305 37.059 1.00 51.00 326 GLN A CA 1
ATOM 2506 C C . GLN A 1 326 ? -22.340 -14.576 36.873 1.00 51.00 326 GLN A C 1
ATOM 2508 O O . GLN A 1 326 ? -22.495 -13.447 37.340 1.00 51.00 326 GLN A O 1
ATOM 2513 N N . ALA A 1 327 ? -23.349 -15.206 36.258 1.00 41.09 327 ALA A N 1
ATOM 2514 C CA . ALA A 1 327 ? -24.616 -14.555 35.896 1.00 41.09 327 ALA A CA 1
ATOM 2515 C C . ALA A 1 327 ? -25.554 -14.207 37.080 1.00 41.09 327 ALA A C 1
ATOM 2517 O O . ALA A 1 327 ? -26.562 -13.519 36.888 1.00 41.09 327 ALA A O 1
ATOM 2518 N N . HIS A 1 328 ? -25.265 -14.671 38.304 1.00 36.78 328 HIS A N 1
ATOM 2519 C CA . HIS A 1 328 ? -26.161 -14.553 39.466 1.00 36.78 328 HIS A CA 1
ATOM 2520 C C . HIS A 1 328 ? -25.469 -14.086 40.763 1.00 36.78 328 HIS A C 1
ATOM 2522 O O . HIS A 1 328 ? -25.493 -14.776 41.781 1.00 36.78 328 HIS A O 1
ATOM 2528 N N . LEU A 1 329 ? -24.943 -12.855 40.774 1.00 28.80 329 LEU A N 1
ATOM 2529 C CA . LEU A 1 329 ? -24.724 -12.089 42.012 1.00 28.80 329 LEU A CA 1
ATOM 2530 C C . LEU A 1 329 ? -25.133 -10.609 41.856 1.00 28.80 329 LEU A C 1
ATOM 2532 O O . LEU A 1 329 ? -25.071 -10.069 40.751 1.00 28.80 329 LEU A O 1
ATOM 2536 N N . PRO A 1 330 ? -25.548 -9.917 42.940 1.00 31.70 330 PRO A N 1
ATOM 2537 C CA . PRO A 1 330 ? -25.916 -8.503 42.872 1.00 31.70 330 PRO A CA 1
ATOM 2538 C C . PRO A 1 330 ? -24.704 -7.608 42.590 1.00 31.70 330 PRO A C 1
ATOM 2540 O O . PRO A 1 330 ? -23.618 -7.848 43.120 1.00 31.70 330 PRO A O 1
ATOM 2543 N N . LEU A 1 331 ? -24.916 -6.521 41.839 1.00 31.19 331 LEU A N 1
ATOM 2544 C CA . LEU A 1 331 ? -23.899 -5.507 41.534 1.00 31.19 331 LEU A CA 1
ATOM 2545 C C . LEU A 1 331 ? -23.264 -4.928 42.811 1.00 31.19 331 LEU A C 1
ATOM 2547 O O . LEU A 1 331 ? -23.785 -3.998 43.435 1.00 31.19 331 LEU A O 1
ATOM 2551 N N . ARG A 1 332 ? -22.091 -5.449 43.179 1.00 28.77 332 ARG A N 1
ATOM 2552 C CA . ARG A 1 332 ? -21.249 -4.873 44.227 1.00 28.77 332 ARG A CA 1
ATOM 2553 C C . ARG A 1 332 ? -20.683 -3.563 43.686 1.00 28.77 332 ARG A C 1
ATOM 2555 O O . ARG A 1 332 ? -19.934 -3.577 42.715 1.00 28.77 332 ARG A O 1
ATOM 2562 N N . ARG A 1 333 ? -21.051 -2.427 44.291 1.00 31.55 333 ARG A N 1
ATOM 2563 C CA . ARG A 1 333 ? -20.551 -1.108 43.871 1.00 31.55 333 ARG A CA 1
ATOM 2564 C C . ARG A 1 333 ? -19.030 -1.057 44.020 1.00 31.55 333 ARG A C 1
ATOM 2566 O O . ARG A 1 333 ? -18.526 -0.896 45.130 1.00 31.55 333 ARG A O 1
ATOM 2573 N N . VAL A 1 334 ? -18.322 -1.179 42.903 1.00 30.11 334 VAL A N 1
ATOM 2574 C CA . VAL A 1 334 ? -16.910 -0.808 42.809 1.00 30.11 334 VAL A CA 1
ATOM 2575 C C . VAL A 1 334 ? -16.847 0.714 43.017 1.00 30.11 334 VAL A C 1
ATOM 2577 O O . VAL A 1 334 ? -17.639 1.427 42.391 1.00 30.11 334 VAL A O 1
ATOM 2580 N N . PRO A 1 335 ? -15.998 1.244 43.918 1.00 26.67 335 PRO A N 1
ATOM 2581 C CA . PRO A 1 335 ? -15.768 2.685 43.975 1.00 26.67 335 PRO A CA 1
ATOM 2582 C C . PRO A 1 335 ? -15.175 3.148 42.633 1.00 26.67 335 PRO A C 1
ATOM 2584 O O . PRO A 1 335 ? -14.502 2.350 41.980 1.00 26.67 335 PRO A O 1
ATOM 2587 N N . PRO A 1 336 ? -15.405 4.398 42.195 1.00 31.31 336 PRO A N 1
ATOM 2588 C CA . PRO A 1 336 ? -14.857 4.878 40.932 1.00 31.31 336 PRO A CA 1
ATOM 2589 C C . PRO A 1 336 ? -13.324 4.821 40.972 1.00 31.31 336 PRO A C 1
ATOM 2591 O O . PRO A 1 336 ? -12.681 5.630 41.639 1.00 31.31 336 PRO A O 1
ATOM 2594 N N . GLN A 1 337 ? -12.757 3.837 40.270 1.00 34.59 337 GLN A N 1
ATOM 2595 C CA . GLN A 1 337 ? -11.337 3.801 39.935 1.00 34.59 337 GLN A CA 1
ATOM 2596 C C . GLN A 1 337 ? -11.030 5.035 39.070 1.00 34.59 337 GLN A C 1
ATOM 2598 O O . GLN A 1 337 ? -11.875 5.410 38.247 1.00 34.59 337 GLN A O 1
ATOM 2603 N N . PRO A 1 338 ? -9.869 5.689 39.237 1.00 37.16 338 PRO A N 1
ATOM 2604 C CA . PRO A 1 338 ? -9.488 6.781 38.356 1.00 37.16 338 PRO A CA 1
ATOM 2605 C C . PRO A 1 338 ? -9.344 6.240 36.931 1.00 37.16 338 PRO A C 1
ATOM 2607 O O . PRO A 1 338 ? -8.601 5.294 36.690 1.00 37.16 338 PRO A O 1
ATOM 2610 N N . THR A 1 339 ? -10.052 6.844 35.979 1.00 45.69 339 THR A N 1
ATOM 2611 C CA . THR A 1 339 ? -9.778 6.622 34.557 1.00 45.69 339 THR A CA 1
ATOM 2612 C C . THR A 1 339 ? -8.340 7.038 34.267 1.00 45.69 339 THR A C 1
ATOM 2614 O O . THR A 1 339 ? -7.961 8.156 34.631 1.00 45.69 339 THR A O 1
ATOM 2617 N N . CYS A 1 340 ? -7.574 6.174 33.592 1.00 40.22 340 CYS A N 1
ATOM 2618 C CA . CYS A 1 340 ? -6.270 6.523 33.023 1.00 40.22 340 CYS A CA 1
ATOM 2619 C C . CYS A 1 340 ? -6.368 7.867 32.281 1.00 40.22 340 CYS A C 1
ATOM 2621 O O . CYS A 1 340 ? -7.380 8.146 31.623 1.00 40.22 340 CYS A O 1
ATOM 2623 N N . SER A 1 341 ? -5.373 8.740 32.455 1.00 47.88 341 SER A N 1
ATOM 2624 C CA . SER A 1 341 ? -5.487 10.107 31.959 1.00 47.88 341 SER A CA 1
ATOM 2625 C C . SER A 1 341 ? -5.468 10.128 30.428 1.00 47.88 341 SER A C 1
ATOM 2627 O O . SER A 1 341 ? -4.817 9.310 29.774 1.00 47.88 341 SER A O 1
ATOM 2629 N N . ALA A 1 342 ? -6.180 11.088 29.831 1.00 48.38 342 ALA A N 1
ATOM 2630 C CA . ALA A 1 342 ? -6.316 11.190 28.377 1.00 48.38 342 ALA A CA 1
ATOM 2631 C C . ALA A 1 342 ? -4.965 11.276 27.637 1.00 48.38 342 ALA A C 1
ATOM 2633 O O . ALA A 1 342 ? -4.898 11.009 26.439 1.00 48.38 342 ALA A O 1
ATOM 2634 N N . GLU A 1 343 ? -3.883 11.647 28.318 1.00 49.84 343 GLU A N 1
ATOM 2635 C CA . GLU A 1 343 ? -2.560 11.869 27.736 1.00 49.84 343 GLU A CA 1
ATOM 2636 C C . GLU A 1 343 ? -1.739 10.568 27.591 1.00 49.84 343 GLU A C 1
ATOM 2638 O O . GLU A 1 343 ? -0.870 10.503 26.726 1.00 49.84 343 GLU A O 1
ATOM 2643 N N . GLU A 1 344 ? -2.077 9.493 28.315 1.00 58.91 344 GLU A N 1
ATOM 2644 C CA . GLU A 1 344 ? -1.222 8.297 28.475 1.00 58.91 344 GLU A CA 1
ATOM 2645 C C . GLU A 1 344 ? -1.483 7.138 27.487 1.00 58.91 344 GLU A C 1
ATOM 2647 O O . GLU A 1 344 ? -0.727 6.168 27.474 1.00 58.91 344 GLU A O 1
ATOM 2652 N N . VAL A 1 345 ? -2.514 7.211 26.631 1.00 72.19 345 VAL A N 1
ATOM 2653 C CA . VAL A 1 345 ? -2.824 6.141 25.653 1.00 72.19 345 VAL A CA 1
ATOM 2654 C C . VAL A 1 345 ? -1.655 5.921 24.681 1.00 72.19 345 VAL A C 1
ATOM 2656 O O . VAL A 1 345 ? -1.348 6.804 23.871 1.00 72.19 345 VAL A O 1
ATOM 2659 N N . SER A 1 346 ? -1.046 4.730 24.749 1.00 81.88 346 SER A N 1
ATOM 2660 C CA . SER A 1 346 ? 0.080 4.310 23.906 1.00 81.88 346 SER A CA 1
ATOM 2661 C C . SER A 1 346 ? -0.337 4.038 22.454 1.00 81.88 346 SER A C 1
ATOM 2663 O O . SER A 1 346 ? -1.519 3.851 22.151 1.00 81.88 346 SER A O 1
ATOM 2665 N N . VAL A 1 347 ? 0.635 3.993 21.536 1.00 79.81 347 VAL A N 1
ATOM 2666 C CA . VAL A 1 347 ? 0.365 3.703 20.117 1.00 79.81 347 VAL A CA 1
ATOM 2667 C C . VAL A 1 347 ? -0.088 2.245 19.931 1.00 79.81 347 VAL A C 1
ATOM 2669 O O . VAL A 1 347 ? -1.040 1.996 19.195 1.00 79.81 347 VAL A O 1
ATOM 2672 N N . ASP A 1 348 ? 0.487 1.291 20.670 1.00 79.31 348 ASP A N 1
ATOM 2673 C CA . ASP A 1 348 ? 0.083 -0.125 20.632 1.00 79.31 348 ASP A CA 1
ATOM 2674 C C . ASP A 1 348 ? -1.329 -0.354 21.204 1.00 79.31 348 ASP A C 1
ATOM 2676 O O . ASP A 1 348 ? -2.132 -1.108 20.640 1.00 79.31 348 ASP A O 1
ATOM 2680 N N . ASP A 1 349 ? -1.682 0.334 22.296 1.00 84.19 349 ASP A N 1
ATOM 2681 C CA . ASP A 1 349 ? -3.043 0.296 22.841 1.00 84.19 349 ASP A CA 1
ATOM 2682 C C . ASP A 1 349 ? -4.039 0.977 21.894 1.00 84.19 349 ASP A C 1
ATOM 2684 O O . ASP A 1 349 ? -5.164 0.501 21.744 1.00 84.19 349 ASP A O 1
ATOM 2688 N N . MET A 1 350 ? -3.633 2.042 21.195 1.00 86.75 350 MET A N 1
ATOM 2689 C CA . MET A 1 350 ? -4.449 2.687 20.163 1.00 86.75 350 MET A CA 1
ATOM 2690 C C . MET A 1 350 ? -4.712 1.750 18.977 1.00 86.75 350 MET A C 1
ATOM 2692 O O . MET A 1 350 ? -5.863 1.627 18.558 1.00 86.75 350 MET A O 1
ATOM 2696 N N . GLY A 1 351 ? -3.693 1.038 18.484 1.00 86.69 351 GLY A N 1
ATOM 2697 C CA . GLY A 1 351 ? -3.858 -0.003 17.462 1.00 86.69 351 GLY A CA 1
ATOM 2698 C C . GLY A 1 351 ? -4.812 -1.107 17.924 1.00 86.69 351 GLY A C 1
ATOM 2699 O O . GLY A 1 351 ? -5.736 -1.479 17.202 1.00 86.69 351 GLY A O 1
ATOM 2700 N N . SER A 1 352 ? -4.673 -1.541 19.178 1.00 86.88 352 SER A N 1
ATOM 2701 C CA . SER A 1 352 ? -5.564 -2.524 19.808 1.00 86.88 352 SER A CA 1
ATOM 2702 C C . SER A 1 352 ? -7.016 -2.025 19.931 1.00 86.88 352 SER A C 1
ATOM 2704 O O . SER A 1 352 ? -7.955 -2.791 19.706 1.00 86.88 352 SER A O 1
ATOM 2706 N N . CYS A 1 353 ? -7.228 -0.738 20.232 1.00 89.19 353 CYS A N 1
ATOM 2707 C CA . CYS A 1 353 ? -8.557 -0.114 20.259 1.00 89.19 353 CYS A CA 1
ATOM 2708 C C . CYS A 1 353 ? -9.195 -0.061 18.860 1.00 89.19 353 CYS A C 1
ATOM 2710 O O . CYS A 1 353 ? -10.394 -0.310 18.727 1.00 89.19 353 CYS A O 1
ATOM 2712 N N . ILE A 1 354 ? -8.406 0.215 17.813 1.00 92.25 354 ILE A N 1
ATOM 2713 C CA . ILE A 1 354 ? -8.874 0.192 16.418 1.00 92.25 354 ILE A CA 1
ATOM 2714 C C . ILE A 1 354 ? -9.282 -1.232 16.015 1.00 92.25 354 ILE A C 1
ATOM 2716 O O . ILE A 1 354 ? -10.379 -1.413 15.488 1.00 92.25 354 ILE A O 1
ATOM 2720 N N . SER A 1 355 ? -8.459 -2.245 16.307 1.00 90.81 355 SER A N 1
ATOM 2721 C CA . SER A 1 355 ? -8.784 -3.652 16.025 1.00 90.81 355 SER A CA 1
ATOM 2722 C C . SER A 1 355 ? -10.066 -4.112 16.732 1.00 90.81 355 SER A C 1
ATOM 2724 O O . SER A 1 355 ? -10.917 -4.739 16.099 1.00 90.81 355 SER A O 1
ATOM 2726 N N . LEU A 1 356 ? -10.262 -3.746 18.007 1.00 89.44 356 LEU A N 1
ATOM 2727 C CA . LEU A 1 356 ? -11.507 -4.023 18.737 1.00 89.44 356 LEU A CA 1
ATOM 2728 C C . LEU A 1 356 ? -12.717 -3.305 18.111 1.00 89.44 356 LEU A C 1
ATOM 2730 O O . LEU A 1 356 ? -13.770 -3.912 17.928 1.00 89.44 356 LEU A O 1
ATOM 2734 N N . GLY A 1 357 ? -12.565 -2.035 17.733 1.00 91.00 357 GLY A N 1
ATOM 2735 C CA . GLY A 1 357 ? -13.621 -1.261 17.079 1.00 91.00 357 GLY A CA 1
ATOM 2736 C C . GLY A 1 357 ? -14.063 -1.841 15.733 1.00 91.00 357 GLY A C 1
ATOM 2737 O O . GLY A 1 357 ? -15.260 -1.993 15.479 1.00 91.00 357 GLY A O 1
ATOM 2738 N N . ILE A 1 358 ? -13.103 -2.231 14.888 1.00 91.94 358 ILE A N 1
ATOM 2739 C CA . ILE A 1 358 ? -13.378 -2.892 13.606 1.00 91.94 358 ILE A CA 1
ATOM 2740 C C . ILE A 1 358 ? -14.065 -4.247 13.834 1.00 91.94 358 ILE A C 1
ATOM 2742 O O . ILE A 1 358 ? -14.968 -4.599 13.075 1.00 91.94 358 ILE A O 1
ATOM 2746 N N . ALA A 1 359 ? -13.710 -4.978 14.896 1.00 89.50 359 ALA A N 1
ATOM 2747 C CA . ALA A 1 359 ? -14.351 -6.245 15.233 1.00 89.50 359 ALA A CA 1
ATOM 2748 C C . ALA A 1 359 ? -15.832 -6.092 15.635 1.00 89.50 359 ALA A C 1
ATOM 2750 O O . ALA A 1 359 ? -16.656 -6.893 15.194 1.00 89.50 359 ALA A O 1
ATOM 2751 N N . GLU A 1 360 ? -16.207 -5.066 16.408 1.00 89.44 360 GLU A N 1
ATOM 2752 C CA . GLU A 1 360 ? -17.626 -4.807 16.715 1.00 89.44 360 GLU A CA 1
ATOM 2753 C C . GLU A 1 360 ? -18.408 -4.334 15.479 1.00 89.44 360 GLU A C 1
ATOM 2755 O O . GLU A 1 360 ? -19.516 -4.817 15.228 1.00 89.44 360 GLU A O 1
ATOM 2760 N N . ALA A 1 361 ? -17.807 -3.480 14.641 1.00 89.06 361 ALA A N 1
ATOM 2761 C CA . ALA A 1 361 ? -18.395 -3.080 13.361 1.00 89.06 361 ALA A CA 1
ATOM 2762 C C . ALA A 1 361 ? -18.618 -4.273 12.411 1.00 89.06 361 ALA A C 1
ATOM 2764 O O . ALA A 1 361 ? -19.579 -4.289 11.641 1.00 89.06 361 ALA A O 1
ATOM 2765 N N . PHE A 1 362 ? -17.761 -5.294 12.483 1.00 86.81 362 PHE A N 1
ATOM 2766 C CA . PHE A 1 362 ? -17.907 -6.519 11.704 1.00 86.81 362 PHE A CA 1
ATOM 2767 C C . PHE A 1 362 ? -19.077 -7.390 12.181 1.00 86.81 362 PHE A C 1
ATOM 2769 O O . PHE A 1 362 ? -19.888 -7.827 11.366 1.00 86.81 362 PHE A O 1
ATOM 2776 N N . LYS A 1 363 ? -19.224 -7.589 13.498 1.00 84.50 363 LYS A N 1
ATOM 2777 C CA . LYS A 1 363 ? -20.374 -8.316 14.071 1.00 84.50 363 LYS A CA 1
ATOM 2778 C C . LYS A 1 363 ? -21.700 -7.641 13.716 1.00 84.50 363 LYS A C 1
ATOM 2780 O O . LYS A 1 363 ? -22.670 -8.322 13.393 1.00 84.50 363 LYS A O 1
ATOM 2785 N N . ALA A 1 364 ? -21.737 -6.308 13.754 1.00 82.50 364 ALA A N 1
ATOM 2786 C CA . ALA A 1 364 ? -22.920 -5.541 13.380 1.00 82.50 364 ALA A CA 1
ATOM 2787 C C . ALA A 1 364 ? -23.268 -5.695 11.888 1.00 82.50 364 ALA A C 1
ATOM 2789 O O . ALA A 1 364 ? -24.442 -5.842 11.560 1.00 82.50 364 ALA A O 1
ATOM 2790 N N . LEU A 1 365 ? -22.268 -5.753 10.997 1.00 80.56 365 LEU A N 1
ATOM 2791 C CA . LEU A 1 365 ? -22.474 -6.066 9.576 1.00 80.56 365 LEU A CA 1
ATOM 2792 C C . LEU A 1 365 ? -23.073 -7.462 9.354 1.00 80.56 365 LEU A C 1
ATOM 2794 O O . LEU A 1 365 ? -24.015 -7.589 8.576 1.00 80.56 365 LEU A O 1
ATOM 2798 N N . GLN A 1 366 ? -22.588 -8.491 10.056 1.00 79.31 366 GLN A N 1
ATOM 2799 C CA . GLN A 1 366 ? -23.158 -9.846 9.962 1.00 79.31 366 GLN A CA 1
ATOM 2800 C C . GLN A 1 366 ? -24.620 -9.902 10.443 1.00 79.31 366 GLN A C 1
ATOM 2802 O O . GLN A 1 366 ? -25.414 -10.689 9.937 1.00 79.31 366 GLN A O 1
ATOM 2807 N N . GLY A 1 367 ? -25.009 -9.026 11.376 1.00 68.06 367 GLY A N 1
ATOM 2808 C CA . GLY A 1 367 ? -26.399 -8.864 11.816 1.00 68.06 367 GLY A CA 1
ATOM 2809 C C . GLY A 1 367 ? -27.343 -8.202 10.798 1.00 68.06 367 GLY A C 1
ATOM 2810 O O . GLY A 1 367 ? -28.535 -8.103 11.080 1.00 68.06 367 GLY A O 1
ATOM 2811 N N . LEU A 1 368 ? -26.837 -7.744 9.645 1.00 67.75 368 LEU A N 1
ATOM 2812 C CA . LEU A 1 368 ? -27.601 -7.063 8.586 1.00 67.75 368 LEU A CA 1
ATOM 2813 C C . LEU A 1 368 ? -27.771 -7.911 7.309 1.00 67.75 368 LEU A C 1
ATOM 2815 O O . LEU A 1 368 ? -28.321 -7.425 6.316 1.00 67.75 368 LEU A O 1
ATOM 2819 N N . GLU A 1 369 ? -27.322 -9.172 7.311 1.00 59.62 369 GLU A N 1
ATOM 2820 C CA . GLU A 1 369 ? -27.508 -10.096 6.186 1.00 59.62 369 GLU A CA 1
ATOM 2821 C C . GLU A 1 369 ? -29.006 -10.289 5.875 1.00 59.62 369 GLU A C 1
ATOM 2823 O O . GLU A 1 369 ? -29.758 -10.884 6.645 1.00 59.62 369 GLU A O 1
ATOM 2828 N N . GLY A 1 370 ? -29.448 -9.762 4.727 1.00 57.09 370 GLY A N 1
ATOM 2829 C CA . GLY A 1 370 ? -30.845 -9.806 4.274 1.00 57.09 370 GLY A CA 1
ATOM 2830 C C . GLY A 1 370 ? -31.643 -8.503 4.430 1.00 57.09 370 GLY A C 1
ATOM 2831 O O . GLY A 1 370 ? -32.793 -8.462 3.996 1.00 57.09 370 GLY A O 1
ATOM 2832 N N . THR A 1 371 ? -31.066 -7.429 4.984 1.00 56.22 371 THR A N 1
ATOM 2833 C CA . THR A 1 371 ? -31.719 -6.105 5.067 1.00 56.22 371 THR A CA 1
ATOM 2834 C C . THR A 1 371 ? -30.965 -5.038 4.275 1.00 56.22 371 THR A C 1
ATOM 2836 O O . THR A 1 371 ? -29.895 -4.599 4.692 1.00 56.22 371 THR A O 1
ATOM 2839 N N . GLU A 1 372 ? -31.532 -4.562 3.161 1.00 53.78 372 GLU A N 1
ATOM 2840 C CA . GLU A 1 372 ? -30.973 -3.419 2.424 1.00 53.78 372 GLU A CA 1
ATOM 2841 C C . GLU A 1 372 ? -31.179 -2.095 3.191 1.00 53.78 372 GLU A C 1
ATOM 2843 O O . GLU A 1 372 ? -32.320 -1.734 3.505 1.00 53.78 372 GLU A O 1
ATOM 2848 N N . PRO A 1 373 ? -30.117 -1.310 3.466 1.00 58.06 373 PRO A N 1
ATOM 2849 C CA . PRO A 1 373 ? -30.267 0.028 4.026 1.00 58.06 373 PRO A CA 1
ATOM 2850 C C . PRO A 1 373 ? -30.875 0.990 2.998 1.00 58.06 373 PRO A C 1
ATOM 2852 O O . PRO A 1 373 ? -30.406 1.064 1.864 1.00 58.06 373 PRO A O 1
ATOM 2855 N N . GLN A 1 374 ? -31.816 1.845 3.420 1.00 57.41 374 GLN A N 1
ATOM 2856 C CA . GLN A 1 374 ? -32.424 2.880 2.557 1.00 57.41 374 GLN A CA 1
ATOM 2857 C C . GLN A 1 374 ? -31.405 3.846 1.913 1.00 57.41 374 GLN A C 1
ATOM 2859 O O . GLN A 1 374 ? -31.729 4.556 0.962 1.00 57.41 374 GLN A O 1
ATOM 2864 N N . SER A 1 375 ? -30.180 3.918 2.443 1.00 71.56 375 SER A N 1
ATOM 2865 C CA . SER A 1 375 ? -29.038 4.555 1.788 1.00 71.56 375 SER A CA 1
ATOM 2866 C C . SER A 1 375 ? -27.731 4.025 2.404 1.00 71.56 375 SER A C 1
ATOM 2868 O O . SER A 1 375 ? -27.362 4.474 3.492 1.00 71.56 375 SER A O 1
ATOM 2870 N N . PRO A 1 376 ? -26.994 3.102 1.749 1.00 73.62 376 PRO A N 1
ATOM 2871 C CA . PRO A 1 376 ? -25.808 2.460 2.338 1.00 73.62 376 PRO A CA 1
ATOM 2872 C C . PRO A 1 376 ? -24.645 3.431 2.611 1.00 73.62 376 PRO A C 1
ATOM 2874 O O . PRO A 1 376 ? -23.741 3.109 3.373 1.00 73.62 376 PRO A O 1
ATOM 2877 N N . PHE A 1 377 ? -24.693 4.638 2.038 1.00 75.81 377 PHE A N 1
ATOM 2878 C CA . PHE A 1 377 ? -23.730 5.725 2.252 1.00 75.81 377 PHE A CA 1
ATOM 2879 C C . PHE A 1 377 ? -24.097 6.694 3.386 1.00 75.81 377 PHE A C 1
ATOM 2881 O O . PHE A 1 377 ? -23.333 7.616 3.666 1.00 75.81 377 PHE A O 1
ATOM 2888 N N . LYS A 1 378 ? -25.281 6.543 3.992 1.00 71.12 378 LYS A N 1
ATOM 2889 C CA . LYS A 1 378 ? -25.733 7.341 5.147 1.00 71.12 378 LYS A CA 1
ATOM 2890 C C . LYS A 1 378 ? -25.784 6.532 6.439 1.00 71.12 378 LYS A C 1
ATOM 2892 O O . LYS A 1 378 ? -25.988 7.125 7.495 1.00 71.12 378 LYS A O 1
ATOM 2897 N N . ASP A 1 379 ? -25.609 5.214 6.355 1.00 75.75 379 ASP A N 1
ATOM 2898 C CA . ASP A 1 379 ? -25.447 4.378 7.536 1.00 75.75 379 ASP A CA 1
ATOM 2899 C C . ASP A 1 379 ? -24.172 4.770 8.298 1.00 75.75 379 ASP A C 1
ATOM 2901 O O . ASP A 1 379 ? -23.119 5.044 7.710 1.00 75.75 379 ASP A O 1
ATOM 2905 N N . ARG A 1 380 ? -24.303 4.846 9.618 1.00 80.94 380 ARG A N 1
ATOM 2906 C CA . ARG A 1 380 ? -23.283 5.317 10.548 1.00 80.94 380 ARG A CA 1
ATOM 2907 C C . ARG A 1 380 ? -23.548 4.654 11.889 1.00 80.94 380 ARG A C 1
ATOM 2909 O O . ARG A 1 380 ? -24.535 4.959 12.554 1.00 80.94 380 ARG A O 1
ATOM 2916 N N . GLN A 1 381 ? -22.653 3.757 12.270 1.00 83.69 381 GLN A N 1
ATOM 2917 C CA . GLN A 1 381 ? -22.796 2.921 13.454 1.00 83.69 381 GLN A CA 1
ATOM 2918 C C . GLN A 1 381 ? -21.729 3.334 14.469 1.00 83.69 381 GLN A C 1
ATOM 2920 O O . GLN A 1 381 ? -20.575 3.543 14.096 1.00 83.69 381 GLN A O 1
ATOM 2925 N N . GLN A 1 382 ? -22.115 3.512 15.732 1.00 89.88 382 GLN A N 1
ATOM 2926 C CA . GLN A 1 382 ? -21.242 4.030 16.785 1.00 89.88 382 GLN A CA 1
ATOM 2927 C C . GLN A 1 382 ? -21.385 3.187 18.053 1.00 89.88 382 GLN A C 1
ATOM 2929 O O . GLN A 1 382 ? -22.497 2.868 18.475 1.00 89.88 382 GLN A O 1
ATOM 2934 N N . TRP A 1 383 ? -20.255 2.877 18.684 1.00 90.69 383 TRP A N 1
ATOM 2935 C CA . TRP A 1 383 ? -20.169 2.095 19.913 1.00 90.69 383 TRP A CA 1
ATOM 2936 C C . TRP A 1 383 ? -19.332 2.837 20.950 1.00 90.69 383 TRP A C 1
ATOM 2938 O O . TRP A 1 383 ? -18.324 3.463 20.618 1.00 90.69 383 TRP A O 1
ATOM 2948 N N . ARG A 1 384 ? -19.717 2.720 22.222 1.00 91.62 384 ARG A N 1
ATOM 2949 C CA . ARG A 1 384 ? -18.841 3.047 23.349 1.00 91.62 384 ARG A CA 1
ATOM 2950 C C . ARG A 1 384 ? -18.157 1.760 23.792 1.00 91.62 384 ARG A C 1
ATOM 2952 O O . ARG A 1 384 ? -18.839 0.821 24.193 1.00 91.62 384 ARG A O 1
ATOM 2959 N N . LEU A 1 385 ? -16.835 1.720 23.693 1.00 88.38 385 LEU A N 1
ATOM 2960 C CA . LEU A 1 385 ? -16.011 0.539 23.925 1.00 88.38 385 LEU A CA 1
ATOM 2961 C C . LEU A 1 385 ? -15.022 0.773 25.072 1.00 88.38 385 LEU A C 1
ATOM 2963 O O . LEU A 1 385 ? -14.724 1.906 25.456 1.00 88.38 385 LEU A O 1
ATOM 2967 N N . GLN A 1 386 ? -14.534 -0.335 25.623 1.00 87.19 386 GLN A N 1
ATOM 2968 C CA . GLN A 1 386 ? -13.611 -0.371 26.750 1.00 87.19 386 GLN A CA 1
ATOM 2969 C C . GLN A 1 386 ? -12.528 -1.413 26.456 1.00 87.19 386 GLN A C 1
ATOM 2971 O O . GLN A 1 386 ? -12.843 -2.585 26.251 1.00 87.19 386 GLN A O 1
ATOM 2976 N N . LEU A 1 387 ? -11.259 -1.003 26.460 1.00 83.62 387 LEU A N 1
ATOM 2977 C CA . LEU A 1 387 ? -10.109 -1.903 26.377 1.00 83.62 387 LEU A CA 1
ATOM 2978 C C . LEU A 1 387 ? -9.247 -1.714 27.627 1.00 83.62 387 LEU A C 1
ATOM 2980 O O . LEU A 1 387 ? -8.587 -0.689 27.788 1.00 83.62 387 LEU A O 1
ATOM 2984 N N . ARG A 1 388 ? -9.253 -2.708 28.523 1.00 85.94 388 ARG A N 1
ATOM 2985 C CA . ARG A 1 388 ? -8.672 -2.588 29.874 1.00 85.94 388 ARG A CA 1
ATOM 2986 C C . ARG A 1 388 ? -9.253 -1.349 30.582 1.00 85.94 388 ARG A C 1
ATOM 2988 O O . ARG A 1 388 ? -10.465 -1.262 30.753 1.00 85.94 388 ARG A O 1
ATOM 2995 N N . GLU A 1 389 ? -8.420 -0.380 30.948 1.00 81.38 389 GLU A N 1
ATOM 2996 C CA . GLU A 1 389 ? -8.818 0.877 31.600 1.00 81.38 389 GLU A CA 1
ATOM 2997 C C . GLU A 1 389 ? -9.141 2.008 30.602 1.00 81.38 389 GLU A C 1
ATOM 2999 O O . GLU A 1 389 ? -9.679 3.042 30.995 1.00 81.38 389 GLU A O 1
ATOM 3004 N N . ILE A 1 390 ? -8.882 1.807 29.303 1.00 83.00 390 ILE A N 1
ATOM 3005 C CA . ILE A 1 390 ? -9.076 2.812 28.251 1.00 83.00 390 ILE A CA 1
ATOM 3006 C C . ILE A 1 390 ? -10.520 2.765 27.742 1.00 83.00 390 ILE A C 1
ATOM 3008 O O . ILE A 1 390 ? -10.953 1.777 27.147 1.00 83.00 390 ILE A O 1
ATOM 3012 N N . ALA A 1 391 ? -11.248 3.863 27.942 1.00 86.62 391 ALA A N 1
ATOM 3013 C CA . ALA A 1 391 ? -12.600 4.063 27.431 1.00 86.62 391 ALA A CA 1
ATOM 3014 C C . ALA A 1 391 ? -12.573 4.914 26.148 1.00 86.62 391 ALA A C 1
ATOM 3016 O O . ALA A 1 391 ? -11.896 5.946 26.098 1.00 86.62 391 ALA A O 1
ATOM 3017 N N . PHE A 1 392 ? -13.305 4.503 25.109 1.00 90.56 392 PHE A N 1
ATOM 3018 C CA . PHE A 1 392 ? -13.311 5.203 23.821 1.00 90.56 392 PHE A CA 1
ATOM 3019 C C . PHE A 1 392 ? -14.629 5.047 23.058 1.00 90.56 392 PHE A C 1
ATOM 3021 O O . PHE A 1 392 ? -15.322 4.038 23.170 1.00 90.56 392 PHE A O 1
ATOM 3028 N N . ASP A 1 393 ? -14.962 6.044 22.242 1.00 90.50 393 ASP A N 1
ATOM 3029 C CA . ASP A 1 393 ? -15.982 5.911 21.207 1.00 90.50 393 ASP A CA 1
ATOM 3030 C C . ASP A 1 393 ? -15.313 5.383 19.929 1.00 90.50 393 ASP A C 1
ATOM 3032 O O . ASP A 1 393 ? -14.286 5.917 19.490 1.00 90.50 393 ASP A O 1
ATOM 3036 N N . PHE A 1 394 ? -15.916 4.373 19.307 1.00 93.56 394 PHE A N 1
ATOM 3037 C CA . PHE A 1 394 ? -15.564 3.909 17.968 1.00 93.56 394 PHE A CA 1
ATOM 3038 C C . PHE A 1 394 ? -16.758 4.047 17.027 1.00 93.56 394 PHE A C 1
ATOM 3040 O O . PHE A 1 394 ? -17.912 3.958 17.445 1.00 93.56 394 PHE A O 1
ATOM 3047 N N . GLU A 1 395 ? -16.484 4.274 15.749 1.00 91.00 395 GLU A N 1
ATOM 3048 C CA . GLU A 1 395 ? -17.490 4.638 14.762 1.00 91.00 395 GLU A CA 1
ATOM 3049 C C . GLU A 1 395 ? -17.142 4.067 13.386 1.00 91.00 395 GLU A C 1
ATOM 3051 O O . GLU A 1 395 ? -15.996 4.161 12.955 1.00 91.00 395 GLU A O 1
ATOM 3056 N N . ALA A 1 396 ? -18.122 3.501 12.682 1.00 90.12 396 ALA A N 1
ATOM 3057 C CA . ALA A 1 396 ? -17.990 3.002 11.316 1.00 90.12 396 ALA A CA 1
ATOM 3058 C C . ALA A 1 396 ? -18.931 3.766 10.377 1.00 90.12 396 ALA A C 1
ATOM 3060 O O . ALA A 1 396 ? -20.123 3.920 10.657 1.00 90.12 396 ALA A O 1
ATOM 3061 N N . PHE A 1 397 ? -18.393 4.230 9.249 1.00 86.94 397 PHE A N 1
ATOM 3062 C CA . PHE A 1 397 ? -19.117 5.031 8.266 1.00 86.94 397 PHE A CA 1
ATOM 3063 C C . PHE A 1 397 ? -19.390 4.228 6.997 1.00 86.94 397 PHE A C 1
ATOM 3065 O O . PHE A 1 397 ? -18.478 3.607 6.454 1.00 86.94 397 PHE A O 1
ATOM 3072 N N . ALA A 1 398 ? -20.635 4.270 6.515 1.00 86.50 398 ALA A N 1
ATOM 3073 C CA . ALA A 1 398 ? -21.089 3.549 5.327 1.00 86.50 398 ALA A CA 1
ATOM 3074 C C . ALA A 1 398 ? -20.621 2.070 5.275 1.00 86.50 398 ALA A C 1
ATOM 3076 O O . ALA A 1 398 ? -20.131 1.617 4.234 1.00 86.50 398 ALA A O 1
ATOM 3077 N N . PRO A 1 399 ? -20.730 1.292 6.377 1.00 87.75 399 PRO A N 1
ATOM 3078 C CA . PRO A 1 399 ? -20.054 -0.001 6.498 1.00 87.75 399 PRO A CA 1
ATOM 3079 C C . PRO A 1 399 ? -20.523 -1.016 5.442 1.00 87.75 399 PRO A C 1
ATOM 3081 O O . PRO A 1 399 ? -19.715 -1.809 4.958 1.00 87.75 399 PRO A O 1
ATOM 3084 N N . VAL A 1 400 ? -21.793 -0.939 5.023 1.00 87.62 400 VAL A N 1
ATOM 3085 C CA . VAL A 1 400 ? -22.365 -1.748 3.932 1.00 87.62 400 VAL A CA 1
ATOM 3086 C C . VAL A 1 400 ? -21.778 -1.358 2.568 1.00 87.62 400 VAL A C 1
ATOM 3088 O O . VAL A 1 400 ? -21.444 -2.235 1.773 1.00 87.62 400 VAL A O 1
ATOM 3091 N N . ALA A 1 401 ? -21.559 -0.065 2.302 1.00 87.44 401 ALA A N 1
ATOM 3092 C CA . ALA A 1 401 ? -20.885 0.371 1.076 1.00 87.44 401 ALA A CA 1
ATOM 3093 C C . ALA A 1 401 ? -19.428 -0.130 1.039 1.00 87.44 401 ALA A C 1
ATOM 3095 O O . ALA A 1 401 ? -18.992 -0.666 0.019 1.00 87.44 401 ALA A O 1
ATOM 3096 N N . CYS A 1 402 ? -18.703 -0.051 2.161 1.00 90.69 402 CYS A N 1
ATOM 3097 C CA . CYS A 1 402 ? -17.354 -0.612 2.280 1.00 90.69 402 CYS A CA 1
ATOM 3098 C C . CYS A 1 402 ? -17.331 -2.143 2.101 1.00 90.69 402 CYS A C 1
ATOM 3100 O O . CYS A 1 402 ? -16.463 -2.639 1.390 1.00 90.69 402 CYS A O 1
ATOM 3102 N N . SER A 1 403 ? -18.291 -2.887 2.668 1.00 90.94 403 SER A N 1
ATOM 3103 C CA . SER A 1 403 ? -18.450 -4.333 2.415 1.00 90.94 403 SER A CA 1
ATOM 3104 C C . SER A 1 403 ? -18.673 -4.627 0.928 1.00 90.94 403 SER A C 1
ATOM 3106 O O . SER A 1 403 ? -17.974 -5.466 0.357 1.00 90.94 403 SER A O 1
ATOM 3108 N N . SER A 1 404 ? -19.566 -3.893 0.256 1.00 89.75 404 SER A N 1
ATOM 3109 C CA . SER A 1 404 ? -19.806 -4.105 -1.177 1.00 89.75 404 SER A CA 1
ATOM 3110 C C . SER A 1 404 ? -18.560 -3.831 -2.036 1.00 89.75 404 SER A C 1
ATOM 3112 O O . SER A 1 404 ? -18.256 -4.615 -2.929 1.00 89.75 404 SER A O 1
ATOM 3114 N N . LEU A 1 405 ? -17.769 -2.801 -1.710 1.00 91.38 405 LEU A N 1
ATOM 3115 C CA . LEU A 1 405 ? -16.486 -2.533 -2.368 1.00 91.38 405 LEU A CA 1
ATOM 3116 C C . LEU A 1 405 ? -15.462 -3.651 -2.124 1.00 91.38 405 LEU A C 1
ATOM 3118 O O . LEU A 1 405 ? -14.840 -4.122 -3.076 1.00 91.38 405 LEU A O 1
ATOM 3122 N N . ARG A 1 406 ? -15.309 -4.116 -0.875 1.00 91.75 406 ARG A N 1
ATOM 3123 C CA . ARG A 1 406 ? -14.416 -5.237 -0.535 1.00 91.75 406 ARG A CA 1
ATOM 3124 C C . ARG A 1 406 ? -14.751 -6.471 -1.378 1.00 91.75 406 ARG A C 1
ATOM 3126 O O . ARG A 1 406 ? -13.901 -6.912 -2.153 1.00 91.75 406 ARG A O 1
ATOM 3133 N N . ASN A 1 407 ? -15.991 -6.958 -1.297 1.00 88.81 407 ASN A N 1
ATOM 3134 C CA . ASN A 1 407 ? -16.386 -8.222 -1.920 1.00 88.81 407 ASN A CA 1
ATOM 3135 C C . ASN A 1 407 ? -16.544 -8.140 -3.454 1.00 88.81 407 ASN A C 1
ATOM 3137 O O . ASN A 1 407 ? -16.200 -9.106 -4.130 1.00 88.81 407 ASN A O 1
ATOM 3141 N N . PHE A 1 408 ? -17.040 -7.025 -4.015 1.00 88.56 408 PHE A N 1
ATOM 3142 C CA . PHE A 1 408 ? -17.426 -6.939 -5.439 1.00 88.56 408 PHE A CA 1
ATOM 3143 C C . PHE A 1 408 ? -16.562 -6.014 -6.310 1.00 88.56 408 PHE A C 1
ATOM 3145 O O . PHE A 1 408 ? -16.614 -6.131 -7.533 1.00 88.56 408 PHE A O 1
ATOM 3152 N N . ALA A 1 409 ? -15.765 -5.108 -5.732 1.00 89.56 409 ALA A N 1
ATOM 3153 C CA . ALA A 1 409 ? -14.790 -4.316 -6.492 1.00 89.56 409 ALA A CA 1
ATOM 3154 C C . ALA A 1 409 ? -13.352 -4.820 -6.301 1.00 89.56 409 ALA A C 1
ATOM 3156 O O . ALA A 1 409 ? -12.562 -4.771 -7.238 1.00 89.56 409 ALA A O 1
ATOM 3157 N N . PHE A 1 410 ? -12.990 -5.328 -5.118 1.00 90.06 410 PHE A N 1
ATOM 3158 C CA . PHE A 1 410 ? -11.588 -5.637 -4.796 1.00 90.06 410 PHE A CA 1
ATOM 3159 C C . PHE A 1 410 ? -11.253 -7.123 -4.630 1.00 90.06 410 PHE A C 1
ATOM 3161 O O . PHE A 1 410 ? -10.091 -7.425 -4.367 1.00 90.06 410 PHE A O 1
ATOM 3168 N N . GLY A 1 411 ? -12.232 -8.029 -4.734 1.00 86.00 411 GLY A N 1
ATOM 3169 C CA . GLY A 1 411 ? -12.037 -9.470 -4.506 1.00 86.00 411 GLY A CA 1
ATOM 3170 C C . GLY A 1 411 ? -11.685 -9.838 -3.055 1.00 86.00 411 GLY A C 1
ATOM 3171 O O . GLY A 1 411 ? -11.258 -10.957 -2.778 1.00 86.00 411 GLY A O 1
ATOM 3172 N N . ILE A 1 412 ? -11.844 -8.903 -2.113 1.00 88.56 412 ILE A N 1
ATOM 3173 C CA . ILE A 1 412 ? -11.490 -9.064 -0.701 1.00 88.56 412 ILE A CA 1
ATOM 3174 C C . ILE A 1 412 ? -12.725 -9.533 0.054 1.00 88.56 412 ILE A C 1
ATOM 3176 O O . ILE A 1 412 ? -13.689 -8.788 0.216 1.00 88.56 412 ILE A O 1
ATOM 3180 N N . ARG A 1 413 ? -12.684 -10.758 0.574 1.00 87.50 413 ARG A N 1
ATOM 3181 C CA . ARG A 1 413 ? -13.776 -11.280 1.401 1.00 87.50 413 ARG A CA 1
ATOM 3182 C C . ARG A 1 413 ? -13.817 -10.575 2.748 1.00 87.50 413 ARG A C 1
ATOM 3184 O O . ARG A 1 413 ? -12.784 -10.340 3.375 1.00 87.50 413 ARG A O 1
ATOM 3191 N N . ASP A 1 414 ? -15.023 -10.332 3.239 1.00 87.75 414 ASP A N 1
ATOM 3192 C CA . ASP A 1 414 ? -15.248 -9.680 4.530 1.00 87.75 414 ASP A CA 1
ATOM 3193 C C . ASP A 1 414 ? -14.535 -10.375 5.707 1.00 87.75 414 ASP A C 1
ATOM 3195 O O . ASP A 1 414 ? -13.869 -9.713 6.503 1.00 87.75 414 ASP A O 1
ATOM 3199 N N . THR A 1 415 ? -14.564 -11.710 5.776 1.00 85.31 415 THR A N 1
ATOM 3200 C CA . THR A 1 415 ? -13.849 -12.491 6.807 1.00 85.31 415 THR A CA 1
ATOM 3201 C C . THR A 1 415 ? -12.325 -12.382 6.715 1.00 85.31 415 THR A C 1
ATOM 3203 O O . THR A 1 415 ? -11.623 -12.490 7.718 1.00 85.31 415 THR A O 1
ATOM 3206 N N . GLU A 1 416 ? -11.797 -12.154 5.516 1.00 87.06 416 GLU A N 1
ATOM 3207 C CA . GLU A 1 416 ? -10.366 -12.038 5.248 1.00 87.06 416 GLU A CA 1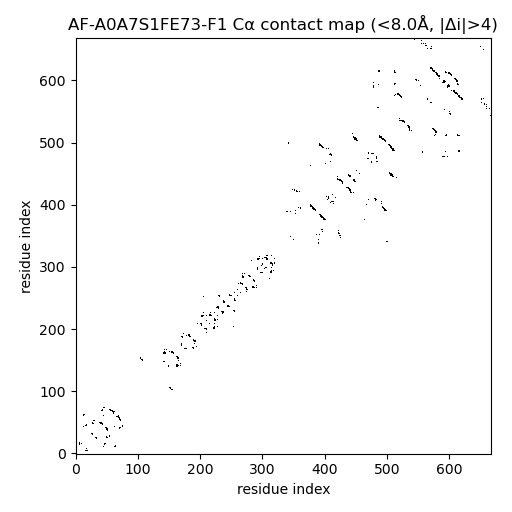
ATOM 3208 C C . GLU A 1 416 ? -9.836 -10.652 5.631 1.00 87.06 416 GLU A C 1
ATOM 3210 O O . GLU A 1 416 ? -8.760 -10.544 6.219 1.00 87.06 416 GLU A O 1
ATOM 3215 N N . TYR A 1 417 ? -10.636 -9.613 5.372 1.00 89.12 417 TYR A N 1
ATOM 3216 C CA . TYR A 1 417 ? -10.416 -8.271 5.902 1.00 89.12 417 TYR A CA 1
ATOM 3217 C C . TYR A 1 417 ? -10.477 -8.266 7.435 1.00 89.12 417 TYR A C 1
ATOM 3219 O O . TYR A 1 417 ? -9.533 -7.808 8.072 1.00 89.12 417 TYR A O 1
ATOM 3227 N N . PHE A 1 418 ? -11.530 -8.838 8.034 1.00 86.75 418 PHE A N 1
ATOM 3228 C CA . PHE A 1 418 ? -11.657 -8.960 9.490 1.00 86.75 418 PHE A CA 1
ATOM 3229 C C . PHE A 1 418 ? -10.410 -9.595 10.116 1.00 86.75 418 PHE A C 1
ATOM 3231 O O . PHE A 1 418 ? -9.795 -8.981 10.986 1.00 86.75 418 PHE A O 1
ATOM 3238 N N . ASN A 1 419 ? -9.991 -10.768 9.623 1.00 83.38 419 ASN A N 1
ATOM 3239 C CA . ASN A 1 419 ? -8.816 -11.476 10.132 1.00 83.38 419 ASN A CA 1
ATOM 3240 C C . ASN A 1 419 ? -7.552 -10.603 10.082 1.00 83.38 419 ASN A C 1
ATOM 3242 O O . ASN A 1 419 ? -6.854 -10.496 11.088 1.00 83.38 419 ASN A O 1
ATOM 3246 N N . ALA A 1 420 ? -7.282 -9.938 8.954 1.00 82.81 420 ALA A N 1
ATOM 3247 C CA . ALA A 1 420 ? -6.115 -9.068 8.797 1.00 82.81 420 ALA A CA 1
ATOM 3248 C C . ALA A 1 420 ? -6.120 -7.857 9.753 1.00 82.81 420 ALA A C 1
ATOM 3250 O O . ALA A 1 420 ? -5.066 -7.443 10.231 1.00 82.81 420 ALA A O 1
ATOM 3251 N N . MET A 1 421 ? -7.301 -7.319 10.072 1.00 86.38 421 MET A N 1
ATOM 3252 C CA . MET A 1 421 ? -7.467 -6.173 10.974 1.00 86.38 421 MET A CA 1
ATOM 3253 C C . MET A 1 421 ? -7.490 -6.543 12.470 1.00 86.38 421 MET A C 1
ATOM 3255 O O . MET A 1 421 ? -7.457 -5.640 13.308 1.00 86.38 421 MET A O 1
ATOM 3259 N N . THR A 1 422 ? -7.509 -7.835 12.835 1.00 74.75 422 THR A N 1
ATOM 3260 C CA . THR A 1 422 ? -7.457 -8.271 14.251 1.00 74.75 422 THR A CA 1
ATOM 3261 C C . THR A 1 422 ? -6.161 -7.882 14.965 1.00 74.75 422 THR A C 1
ATOM 3263 O O . THR A 1 422 ? -6.170 -7.718 16.183 1.00 74.75 422 THR A O 1
ATOM 3266 N N . GLN A 1 423 ? -5.067 -7.707 14.219 1.00 75.69 423 GLN A N 1
ATOM 3267 C CA . GLN A 1 423 ? -3.780 -7.262 14.738 1.00 75.69 423 GLN A CA 1
ATOM 3268 C C . GLN A 1 423 ? -3.195 -6.180 13.827 1.00 75.69 423 GLN A C 1
ATOM 3270 O O . GLN A 1 423 ? -2.854 -6.434 12.670 1.00 75.69 423 GLN A O 1
ATOM 3275 N N . LEU A 1 424 ? -3.051 -4.980 14.387 1.00 79.88 424 LEU A N 1
ATOM 3276 C CA . LEU A 1 424 ? -2.343 -3.863 13.774 1.00 79.88 424 LEU A CA 1
ATOM 3277 C C . LEU A 1 424 ? -0.910 -3.763 14.303 1.00 79.88 424 LEU A C 1
ATOM 3279 O O . LEU A 1 424 ? -0.642 -4.056 15.467 1.00 79.88 424 LEU A O 1
ATOM 3283 N N . VAL A 1 425 ? 0.002 -3.331 13.436 1.00 76.75 425 VAL A N 1
ATOM 3284 C CA . VAL A 1 425 ? 1.421 -3.108 13.729 1.00 76.75 425 VAL A CA 1
ATOM 3285 C C . VAL A 1 425 ? 1.759 -1.658 13.405 1.00 76.75 425 VAL A C 1
ATOM 3287 O O . VAL A 1 425 ? 1.402 -1.158 12.338 1.00 76.75 425 VAL A O 1
ATOM 3290 N N . VAL A 1 426 ? 2.448 -0.972 14.316 1.00 78.12 426 VAL A N 1
ATOM 3291 C CA . VAL A 1 426 ? 2.921 0.400 14.097 1.00 78.12 426 VAL A CA 1
ATOM 3292 C C . VAL A 1 426 ? 4.058 0.388 13.070 1.00 78.12 426 VAL A C 1
ATOM 3294 O O . VAL A 1 426 ? 5.039 -0.335 13.247 1.00 78.12 426 VAL A O 1
ATOM 3297 N N . THR A 1 427 ? 3.940 1.170 11.994 1.00 64.00 427 THR A N 1
ATOM 3298 C CA . THR A 1 427 ? 4.937 1.190 10.900 1.00 64.00 427 THR A CA 1
ATOM 3299 C C . THR A 1 427 ? 5.598 2.546 10.670 1.00 64.00 427 THR A C 1
ATOM 3301 O O . THR A 1 427 ? 6.718 2.587 10.167 1.00 64.00 427 THR A O 1
ATOM 3304 N N . GLU A 1 428 ? 4.944 3.648 11.046 1.00 58.50 428 GLU A N 1
ATOM 3305 C CA . GLU A 1 428 ? 5.574 4.973 11.143 1.00 58.50 428 GLU A CA 1
ATOM 3306 C C . GLU A 1 428 ? 5.207 5.598 12.499 1.00 58.50 428 GLU A C 1
ATOM 3308 O O . GLU A 1 428 ? 4.028 5.797 12.796 1.00 58.50 428 GLU A O 1
ATOM 3313 N N . ASP A 1 429 ? 6.231 5.878 13.311 1.00 36.47 429 ASP A N 1
ATOM 3314 C CA . ASP A 1 429 ? 6.159 6.480 14.650 1.00 36.47 429 ASP A CA 1
ATOM 3315 C C . ASP A 1 429 ? 7.454 7.283 14.933 1.00 36.47 429 ASP A C 1
ATOM 3317 O O . ASP A 1 429 ? 8.366 7.323 14.103 1.00 36.47 429 ASP A O 1
ATOM 3321 N N . VAL A 1 430 ? 7.544 7.860 16.134 1.00 38.19 430 VAL A N 1
ATOM 3322 C CA . VAL A 1 430 ? 8.625 8.651 16.743 1.00 38.19 430 VAL A CA 1
ATOM 3323 C C . VAL A 1 430 ? 8.528 10.164 16.514 1.00 38.19 430 VAL A C 1
ATOM 3325 O O . VAL A 1 430 ? 8.558 10.705 15.406 1.00 38.19 430 VAL A O 1
ATOM 3328 N N . ALA A 1 431 ? 8.479 10.869 17.648 1.00 34.81 431 ALA A N 1
ATOM 3329 C CA . ALA A 1 431 ? 8.474 12.320 17.749 1.00 34.81 431 ALA A CA 1
ATOM 3330 C C . ALA A 1 431 ? 9.664 12.974 17.019 1.00 34.81 431 ALA A C 1
ATOM 3332 O O . ALA A 1 431 ? 10.821 12.613 17.226 1.00 34.81 431 ALA A O 1
ATOM 3333 N N . GLY A 1 432 ? 9.367 14.000 16.213 1.00 35.56 432 GLY A N 1
ATOM 3334 C CA . GLY A 1 432 ? 10.358 14.840 15.524 1.00 35.56 432 GLY A CA 1
ATOM 3335 C C . GLY A 1 432 ? 10.404 14.694 13.998 1.00 35.56 432 GLY A C 1
ATOM 3336 O O . GLY A 1 432 ? 10.986 15.553 13.342 1.00 35.56 432 GLY A O 1
ATOM 3337 N N . GLY A 1 433 ? 9.770 13.666 13.417 1.00 33.00 433 GLY A N 1
ATOM 3338 C CA . GLY A 1 433 ? 9.808 13.401 11.967 1.00 33.00 433 GLY A CA 1
ATOM 3339 C C . GLY A 1 433 ? 8.750 14.109 11.102 1.00 33.00 433 GLY A C 1
ATOM 3340 O O . GLY A 1 433 ? 8.871 14.111 9.880 1.00 33.00 433 GLY A O 1
ATOM 3341 N N . GLY A 1 434 ? 7.705 14.691 11.701 1.00 38.47 434 GLY A N 1
ATOM 3342 C CA . GLY A 1 434 ? 6.665 15.448 10.981 1.00 38.47 434 GLY A CA 1
ATOM 3343 C C . GLY A 1 434 ? 5.701 14.630 10.103 1.00 38.47 434 GLY A C 1
ATOM 3344 O O . GLY A 1 434 ? 4.913 15.227 9.374 1.00 38.47 434 GLY A O 1
ATOM 3345 N N . ARG A 1 435 ? 5.736 13.291 10.161 1.00 46.19 435 ARG A N 1
ATOM 3346 C CA . ARG A 1 435 ? 4.728 12.410 9.540 1.00 46.19 435 ARG A CA 1
ATOM 3347 C C . ARG A 1 435 ? 3.656 12.001 10.562 1.00 46.19 435 ARG A C 1
ATOM 3349 O O . ARG A 1 435 ? 3.992 11.870 11.739 1.00 46.19 435 ARG A O 1
ATOM 3356 N N . PRO A 1 436 ? 2.393 11.799 10.143 1.00 59.75 436 PRO A N 1
ATOM 3357 C CA . PRO A 1 436 ? 1.350 11.265 11.015 1.00 59.75 436 PRO A CA 1
ATOM 3358 C C . PRO A 1 436 ? 1.588 9.780 11.332 1.00 59.75 436 PRO A C 1
ATOM 3360 O O . PRO A 1 436 ? 2.205 9.063 10.544 1.00 59.75 436 PRO A O 1
ATOM 3363 N N . ILE A 1 437 ? 1.053 9.325 12.468 1.00 69.19 437 ILE A N 1
ATOM 3364 C CA . ILE A 1 437 ? 1.077 7.914 12.884 1.00 69.19 437 ILE A CA 1
ATOM 3365 C C . ILE A 1 437 ? 0.388 7.049 11.820 1.00 69.19 437 ILE A C 1
ATOM 3367 O O . ILE A 1 437 ? -0.669 7.414 11.296 1.00 69.19 437 ILE A O 1
ATOM 3371 N N . ARG A 1 438 ? 0.965 5.879 11.536 1.00 80.00 438 ARG A N 1
ATOM 3372 C CA . ARG A 1 438 ? 0.396 4.878 10.626 1.00 80.00 438 ARG A CA 1
ATOM 3373 C C . ARG A 1 438 ? 0.499 3.476 11.219 1.00 80.00 438 ARG A C 1
ATOM 3375 O O . ARG A 1 438 ? 1.562 3.077 11.700 1.00 80.00 438 ARG A O 1
ATOM 3382 N N . PHE A 1 439 ? -0.593 2.726 11.087 1.00 84.19 439 PHE A N 1
ATOM 3383 C CA . PHE A 1 439 ? -0.623 1.289 11.337 1.00 84.19 439 PHE A CA 1
ATOM 3384 C C . PHE A 1 439 ? -0.796 0.527 10.025 1.00 84.19 439 PHE A C 1
ATOM 3386 O O . PHE A 1 439 ? -1.584 0.943 9.175 1.00 84.19 439 PHE A O 1
ATOM 3393 N N . ASP A 1 440 ? -0.160 -0.632 9.919 1.00 84.88 440 ASP A N 1
ATOM 3394 C CA . ASP A 1 440 ? -0.451 -1.630 8.891 1.00 84.88 440 ASP A CA 1
ATOM 3395 C C . ASP A 1 440 ? -1.081 -2.870 9.552 1.00 84.88 440 ASP A C 1
ATOM 3397 O O . ASP A 1 440 ? -0.882 -3.121 10.744 1.00 84.88 440 ASP A O 1
ATOM 3401 N N . SER A 1 441 ? -1.840 -3.669 8.800 1.00 83.56 441 SER A N 1
ATOM 3402 C CA . SER A 1 441 ? -2.231 -5.017 9.239 1.00 83.56 441 SER A CA 1
ATOM 3403 C C . SER A 1 441 ? -1.000 -5.904 9.454 1.00 83.56 441 SER A C 1
ATOM 3405 O O . SER A 1 441 ? 0.050 -5.677 8.849 1.00 83.56 441 SER A O 1
ATOM 3407 N N . PHE A 1 442 ? -1.110 -6.955 10.274 1.00 78.25 442 PHE A N 1
ATOM 3408 C CA . PHE A 1 442 ? 0.015 -7.876 10.517 1.00 78.25 442 PHE A CA 1
ATOM 3409 C C . PHE A 1 442 ? 0.573 -8.508 9.224 1.00 78.25 442 PHE A C 1
ATOM 3411 O O . PHE A 1 442 ? 1.770 -8.769 9.122 1.00 78.25 442 PHE A O 1
ATOM 3418 N N . ASP A 1 443 ? -0.291 -8.719 8.225 1.00 77.69 443 ASP A N 1
ATOM 3419 C CA . ASP A 1 443 ? 0.047 -9.231 6.891 1.00 77.69 443 ASP A CA 1
ATOM 3420 C C . ASP A 1 443 ? 0.492 -8.134 5.898 1.00 77.69 443 ASP A C 1
ATOM 3422 O O . ASP A 1 443 ? 0.801 -8.430 4.743 1.00 77.69 443 ASP A O 1
ATOM 3426 N N . ARG A 1 444 ? 0.522 -6.867 6.339 1.00 82.06 444 ARG A N 1
ATOM 3427 C CA . ARG A 1 444 ? 0.870 -5.650 5.581 1.00 82.06 444 ARG A CA 1
ATOM 3428 C C . ARG A 1 444 ? 0.047 -5.412 4.305 1.00 82.06 444 ARG A C 1
ATOM 3430 O O . ARG A 1 444 ? 0.443 -4.608 3.456 1.00 82.06 444 ARG A O 1
ATOM 3437 N N . ARG A 1 445 ? -1.103 -6.082 4.151 1.00 84.06 445 ARG A N 1
ATOM 3438 C CA . ARG A 1 445 ? -2.018 -5.904 3.006 1.00 84.06 445 ARG A CA 1
ATOM 3439 C C . ARG A 1 445 ? -2.956 -4.709 3.164 1.00 84.06 445 ARG A C 1
ATOM 3441 O O . ARG A 1 445 ? -3.479 -4.227 2.161 1.00 84.06 445 ARG A O 1
ATOM 3448 N N . PHE A 1 446 ? -3.146 -4.205 4.382 1.00 91.12 446 PHE A N 1
ATOM 3449 C CA . PHE A 1 446 ? -4.008 -3.065 4.686 1.00 91.12 446 PHE A CA 1
ATOM 3450 C C . PHE A 1 446 ? -3.246 -1.981 5.441 1.00 91.12 446 PHE A C 1
ATOM 3452 O O . PHE A 1 446 ? -2.456 -2.272 6.333 1.00 91.12 446 PHE A O 1
ATOM 3459 N N . LEU A 1 447 ? -3.505 -0.727 5.073 1.00 89.62 447 LEU A N 1
ATOM 3460 C CA . LEU A 1 447 ? -2.886 0.468 5.638 1.00 89.62 447 LEU A CA 1
ATOM 3461 C C . LEU A 1 447 ? -3.969 1.293 6.332 1.00 89.62 447 LEU A C 1
ATOM 3463 O O . LEU A 1 447 ? -4.946 1.676 5.685 1.00 89.62 447 LEU A O 1
ATOM 3467 N N . VAL A 1 448 ? -3.791 1.599 7.613 1.00 90.81 448 VAL A N 1
ATOM 3468 C CA . VAL A 1 448 ? -4.645 2.512 8.381 1.00 90.81 448 VAL A CA 1
ATOM 3469 C C . VAL A 1 448 ? -3.964 3.873 8.430 1.00 90.81 448 VAL A C 1
ATOM 3471 O O . VAL A 1 448 ? -2.964 4.061 9.128 1.00 90.81 448 VAL A O 1
ATOM 3474 N N . LYS A 1 449 ? -4.512 4.836 7.687 1.00 85.69 449 LYS A N 1
ATOM 3475 C CA . LYS A 1 449 ? -4.054 6.227 7.707 1.00 85.69 449 LYS A CA 1
ATOM 3476 C C . LYS A 1 449 ? -4.973 7.070 8.584 1.00 85.69 449 LYS A C 1
ATOM 3478 O O . LYS A 1 449 ? -6.197 6.971 8.475 1.00 85.69 449 LYS A O 1
ATOM 3483 N N . PHE A 1 450 ? -4.375 7.924 9.411 1.00 85.06 450 PHE A N 1
ATOM 3484 C CA . PHE A 1 450 ? -5.088 9.037 10.032 1.00 85.06 450 PHE A CA 1
ATOM 3485 C C . PHE A 1 450 ? -5.355 10.114 8.980 1.00 85.06 450 PHE A C 1
ATOM 3487 O O . PHE A 1 450 ? -4.546 10.320 8.075 1.00 85.06 450 PHE A O 1
ATOM 3494 N N . VAL A 1 451 ? -6.511 10.758 9.098 1.00 78.94 451 VAL A N 1
ATOM 3495 C CA . VAL A 1 451 ? -7.075 11.691 8.117 1.00 78.94 451 VAL A CA 1
ATOM 3496 C C . VAL A 1 451 ? -7.555 12.942 8.850 1.00 78.94 451 VAL A C 1
ATOM 3498 O O . VAL A 1 451 ? -8.102 12.840 9.953 1.00 78.94 451 VAL A O 1
ATOM 3501 N N . GLU A 1 452 ? -7.349 14.126 8.274 1.00 74.19 452 GLU A N 1
ATOM 3502 C CA . GLU A 1 452 ? -7.804 15.375 8.896 1.00 74.19 452 GLU A CA 1
ATOM 3503 C C . GLU A 1 452 ? -9.323 15.582 8.718 1.00 74.19 452 GLU A C 1
ATOM 3505 O O . GLU A 1 452 ? -9.932 15.192 7.718 1.00 74.19 452 GLU A O 1
ATOM 3510 N N . GLU A 1 453 ? -9.970 16.255 9.678 1.00 69.94 453 GLU A N 1
ATOM 3511 C CA . GLU A 1 453 ? -11.425 16.512 9.646 1.00 69.94 453 GLU A CA 1
ATOM 3512 C C . GLU A 1 453 ? -11.849 17.368 8.429 1.00 69.94 453 GLU A C 1
ATOM 3514 O O . GLU A 1 453 ? -13.002 17.326 8.000 1.00 69.94 453 GLU A O 1
ATOM 3519 N N . ASN A 1 454 ? -10.908 18.111 7.832 1.00 65.81 454 ASN A N 1
ATOM 3520 C CA . ASN A 1 454 ? -11.102 18.875 6.594 1.00 65.81 454 ASN A CA 1
ATOM 3521 C C . ASN A 1 454 ? -11.137 17.987 5.326 1.00 65.81 454 ASN A C 1
ATOM 3523 O O . ASN A 1 454 ? -11.737 18.386 4.324 1.00 65.81 454 ASN A O 1
ATOM 3527 N N . GLU A 1 455 ? -10.577 16.773 5.367 1.00 70.00 455 GLU A N 1
ATOM 3528 C CA . GLU A 1 455 ? -10.601 15.809 4.264 1.00 70.00 455 GLU A CA 1
ATOM 3529 C C . GLU A 1 455 ? -11.859 14.935 4.298 1.00 70.00 455 GLU A C 1
ATOM 3531 O O . GLU A 1 455 ? -12.333 14.487 3.253 1.00 70.00 455 GLU A O 1
ATOM 3536 N N . MET A 1 456 ? -12.447 14.701 5.476 1.00 72.31 456 MET A N 1
ATOM 3537 C CA . MET A 1 456 ? -13.629 13.841 5.615 1.00 72.31 456 MET A CA 1
ATOM 3538 C C . MET A 1 456 ? -14.825 14.244 4.731 1.00 72.31 456 MET A C 1
ATOM 3540 O O . MET A 1 456 ? -15.437 13.350 4.143 1.00 72.31 456 MET A O 1
ATOM 3544 N N . PRO A 1 457 ? -15.154 15.537 4.519 1.00 65.00 457 PRO A N 1
ATOM 3545 C CA . PRO A 1 457 ? -16.157 15.946 3.533 1.00 65.00 457 PRO A CA 1
ATOM 3546 C C . PRO A 1 457 ? -15.834 15.511 2.095 1.00 65.00 457 PRO A C 1
ATOM 3548 O O . PRO A 1 457 ? -16.756 15.259 1.316 1.00 65.00 457 PRO A O 1
ATOM 3551 N N . PHE A 1 458 ? -14.549 15.390 1.736 1.00 64.44 458 PHE A N 1
ATOM 3552 C CA . PHE A 1 458 ? -14.144 14.752 0.485 1.00 64.44 458 PHE A CA 1
ATOM 3553 C C . PHE A 1 458 ? -14.383 13.245 0.544 1.00 64.44 458 PHE A C 1
ATOM 3555 O O . PHE A 1 458 ? -15.035 12.749 -0.366 1.00 64.44 458 PHE A O 1
ATOM 3562 N N . PHE A 1 459 ? -13.958 12.530 1.589 1.00 69.00 459 PHE A N 1
ATOM 3563 C CA . PHE A 1 459 ? -14.201 11.085 1.683 1.00 69.00 459 PHE A CA 1
ATOM 3564 C C . PHE A 1 459 ? -15.698 10.735 1.616 1.00 69.00 459 PHE A C 1
ATOM 3566 O O . PHE A 1 459 ? -16.072 9.898 0.801 1.00 69.00 459 PHE A O 1
ATOM 3573 N N . TYR A 1 460 ? -16.582 11.424 2.347 1.00 68.38 460 TYR A N 1
ATOM 3574 C CA . TYR A 1 460 ? -18.029 11.156 2.287 1.00 68.38 460 TYR A CA 1
ATOM 3575 C C . TYR A 1 460 ? -18.656 11.462 0.923 1.00 68.38 460 TYR A C 1
ATOM 3577 O O . TYR A 1 460 ? -19.458 10.670 0.428 1.00 68.38 460 TYR A O 1
ATOM 3585 N N . LYS A 1 461 ? -18.312 12.601 0.302 1.00 67.19 461 LYS A N 1
ATOM 3586 C CA . LYS A 1 461 ? -18.875 12.966 -1.007 1.00 67.19 461 LYS A CA 1
ATOM 3587 C C . LYS A 1 461 ? -18.287 12.112 -2.133 1.00 67.19 461 LYS A C 1
ATOM 3589 O O . LYS A 1 461 ? -19.004 11.735 -3.050 1.00 67.19 461 LYS A O 1
ATOM 3594 N N . CYS A 1 462 ? -16.995 11.805 -2.061 1.00 69.56 462 CYS A N 1
ATOM 3595 C CA . CYS A 1 462 ? -16.312 10.988 -3.052 1.00 69.56 462 CYS A CA 1
ATOM 3596 C C . CYS A 1 462 ? -16.729 9.521 -2.952 1.00 69.56 462 CYS A C 1
ATOM 3598 O O . CYS A 1 462 ? -16.865 8.902 -3.991 1.00 69.56 462 CYS A O 1
ATOM 3600 N N . LEU A 1 463 ? -16.997 8.964 -1.761 1.00 79.06 463 LEU A N 1
ATOM 3601 C CA . LEU A 1 463 ? -17.336 7.541 -1.606 1.00 79.06 463 LEU A CA 1
ATOM 3602 C C . LEU A 1 463 ? -18.558 7.113 -2.437 1.00 79.06 463 LEU A C 1
ATOM 3604 O O . LEU A 1 463 ? -18.567 5.995 -2.936 1.00 79.06 463 LEU A O 1
ATOM 3608 N N . GLN A 1 464 ? -19.547 7.990 -2.636 1.00 84.50 464 GLN A N 1
ATOM 3609 C CA . GLN A 1 464 ? -20.701 7.722 -3.510 1.00 84.50 464 GLN A CA 1
ATOM 3610 C C . GLN A 1 464 ? -20.289 7.651 -4.989 1.00 84.50 464 GLN A C 1
ATOM 3612 O O . GLN A 1 464 ? -20.558 6.659 -5.667 1.00 84.50 464 GLN A O 1
ATOM 3617 N N . ASP A 1 465 ? -19.588 8.678 -5.472 1.00 85.88 465 ASP A N 1
ATOM 3618 C CA . ASP A 1 465 ? -19.056 8.763 -6.837 1.00 85.88 465 ASP A CA 1
ATOM 3619 C C . ASP A 1 465 ? -18.077 7.619 -7.161 1.00 85.88 465 ASP A C 1
ATOM 3621 O O . ASP A 1 465 ? -18.120 7.029 -8.235 1.00 85.88 465 ASP A O 1
ATOM 3625 N N . TYR A 1 466 ? -17.184 7.328 -6.218 1.00 87.94 466 TYR A N 1
ATOM 3626 C CA . TYR A 1 466 ? -16.129 6.320 -6.270 1.00 87.94 466 TYR A CA 1
ATOM 3627 C C . TYR A 1 466 ? -16.710 4.907 -6.261 1.00 87.94 466 TYR A C 1
ATOM 3629 O O . TYR A 1 466 ? -16.313 4.079 -7.073 1.00 87.94 466 TYR A O 1
ATOM 3637 N N . HIS A 1 467 ? -17.691 4.643 -5.390 1.00 89.88 467 HIS A N 1
ATOM 3638 C CA . HIS A 1 467 ? -18.438 3.386 -5.404 1.00 89.88 467 HIS A CA 1
ATOM 3639 C C . HIS A 1 467 ? -19.144 3.198 -6.743 1.00 89.88 467 HIS A C 1
ATOM 3641 O O . HIS A 1 467 ? -18.924 2.177 -7.382 1.00 89.88 467 HIS A O 1
ATOM 3647 N N . SER A 1 468 ? -19.867 4.214 -7.224 1.00 90.19 468 SER A N 1
ATOM 3648 C CA . SER A 1 468 ? -20.543 4.169 -8.528 1.00 90.19 468 SER A CA 1
ATOM 3649 C C . SER A 1 468 ? -19.570 3.868 -9.677 1.00 90.19 468 SER A C 1
ATOM 3651 O O . SER A 1 468 ? -19.868 3.028 -10.514 1.00 90.19 468 SER A O 1
ATOM 3653 N N . TYR A 1 469 ? -18.388 4.495 -9.684 1.00 92.44 469 TYR A N 1
ATOM 3654 C CA . TYR A 1 469 ? -17.345 4.293 -10.699 1.00 92.44 469 TYR A CA 1
ATOM 3655 C C . TYR A 1 469 ? -16.706 2.893 -10.652 1.00 92.44 469 TYR A C 1
ATOM 3657 O O . TYR A 1 469 ? -16.485 2.282 -11.693 1.00 92.44 469 TYR A O 1
ATOM 3665 N N . LEU A 1 470 ? -16.424 2.349 -9.463 1.00 92.00 470 LEU A N 1
ATOM 3666 C CA . LEU A 1 470 ? -15.805 1.022 -9.320 1.00 92.00 470 LEU A CA 1
ATOM 3667 C C . LEU A 1 470 ? -16.798 -0.145 -9.407 1.00 92.00 470 LEU A C 1
ATOM 3669 O O . LEU A 1 470 ? -16.407 -1.278 -9.697 1.00 92.00 470 LEU A O 1
ATOM 3673 N N . MET A 1 471 ? -18.076 0.118 -9.146 1.00 89.75 471 MET A N 1
ATOM 3674 C CA . MET A 1 471 ? -19.180 -0.838 -9.268 1.00 89.75 471 MET A CA 1
ATOM 3675 C C . MET A 1 471 ? -19.880 -0.761 -10.632 1.00 89.75 471 MET A C 1
ATOM 3677 O O . MET A 1 471 ? -20.828 -1.508 -10.866 1.00 89.75 471 MET A O 1
ATOM 3681 N N . ASP A 1 472 ? -19.408 0.106 -11.531 1.00 90.75 472 ASP A N 1
ATOM 3682 C CA . ASP A 1 472 ? -19.914 0.220 -12.895 1.00 90.75 472 ASP A CA 1
ATOM 3683 C C . ASP A 1 472 ? -19.794 -1.137 -13.636 1.00 90.75 472 ASP A C 1
ATOM 3685 O O . ASP A 1 472 ? -18.765 -1.820 -13.503 1.00 90.75 472 ASP A O 1
ATOM 3689 N N . PRO A 1 473 ? -20.819 -1.576 -14.393 1.00 88.25 473 PRO A N 1
ATOM 3690 C CA . PRO A 1 473 ? -20.727 -2.753 -15.255 1.00 88.25 473 PRO A CA 1
ATOM 3691 C C . PRO A 1 473 ? -19.694 -2.634 -16.388 1.00 88.25 473 PRO A C 1
ATOM 3693 O O . PRO A 1 473 ? -19.208 -3.664 -16.850 1.00 88.25 473 PRO A O 1
ATOM 3696 N N . GLU A 1 474 ? -19.352 -1.419 -16.834 1.00 88.75 474 GLU A N 1
ATOM 3697 C CA . GLU A 1 474 ? -18.328 -1.178 -17.863 1.00 88.75 474 GLU A CA 1
ATOM 3698 C C . GLU A 1 474 ? -16.897 -1.134 -17.290 1.00 88.75 474 GLU A C 1
ATOM 3700 O O . GLU A 1 474 ? -15.931 -1.233 -18.048 1.00 88.75 474 GLU A O 1
ATOM 3705 N N . MET A 1 475 ? -16.733 -1.043 -15.961 1.00 88.19 475 MET A N 1
ATOM 3706 C CA . MET A 1 475 ? -15.426 -1.116 -15.290 1.00 88.19 475 MET A CA 1
ATOM 3707 C C . MET A 1 475 ? -14.759 -2.477 -15.574 1.00 88.19 475 MET A C 1
ATOM 3709 O O . MET A 1 475 ? -15.312 -3.506 -15.168 1.00 88.19 475 MET A O 1
ATOM 3713 N N . PRO A 1 476 ? -13.569 -2.526 -16.212 1.00 87.69 476 PRO A N 1
ATOM 3714 C CA . PRO A 1 476 ? -12.905 -3.788 -16.529 1.00 87.69 476 PRO A CA 1
ATOM 3715 C C . PRO A 1 476 ? -12.571 -4.605 -15.276 1.00 87.69 476 PRO A C 1
ATOM 3717 O O . PRO A 1 476 ? -12.135 -4.058 -14.258 1.00 87.69 476 PRO A O 1
ATOM 3720 N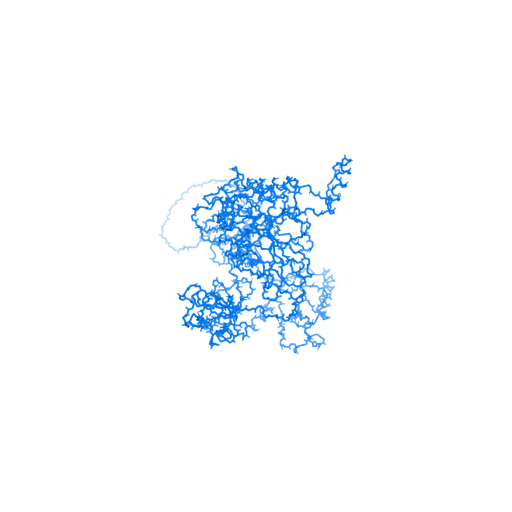 N . ARG A 1 477 ? -12.763 -5.928 -15.358 1.00 85.62 477 ARG A N 1
ATOM 3721 C CA . ARG A 1 477 ? -12.574 -6.885 -14.256 1.00 85.62 477 ARG A CA 1
ATOM 3722 C C . ARG A 1 477 ? -11.745 -8.085 -14.692 1.00 85.62 477 ARG A C 1
ATOM 3724 O O . ARG A 1 477 ? -11.798 -8.470 -15.856 1.00 85.62 477 ARG A O 1
ATOM 3731 N N . ASP A 1 478 ? -10.997 -8.664 -13.755 1.00 79.94 478 ASP A N 1
ATOM 3732 C CA . ASP A 1 478 ? -10.281 -9.929 -13.972 1.00 79.94 478 ASP A CA 1
ATOM 3733 C C . ASP A 1 478 ? -11.171 -11.156 -13.698 1.00 79.94 478 ASP A C 1
ATOM 3735 O O . ASP A 1 478 ? -12.332 -11.059 -13.282 1.00 79.94 478 ASP A O 1
ATOM 3739 N N . ARG A 1 479 ? -10.595 -12.348 -13.881 1.00 76.44 479 ARG A N 1
ATOM 3740 C CA . ARG A 1 479 ? -11.201 -13.640 -13.494 1.00 76.44 479 ARG A CA 1
ATOM 3741 C C . ARG A 1 479 ? -11.638 -13.728 -12.027 1.00 76.44 479 ARG A C 1
ATOM 3743 O O . ARG A 1 479 ? -12.521 -14.527 -11.726 1.00 76.44 479 ARG A O 1
ATOM 3750 N N . MET A 1 480 ? -11.053 -12.937 -11.126 1.00 73.69 480 MET A N 1
ATOM 3751 C CA . MET A 1 480 ? -11.419 -12.861 -9.705 1.00 73.69 480 MET A CA 1
ATOM 3752 C C . MET A 1 480 ? -12.429 -11.737 -9.402 1.00 73.69 480 MET A C 1
ATOM 3754 O O . MET A 1 480 ? -12.750 -11.498 -8.240 1.00 73.69 480 MET A O 1
ATOM 3758 N N . GLN A 1 481 ? -12.969 -11.087 -10.442 1.00 77.69 481 GLN A N 1
ATOM 3759 C CA . GLN A 1 481 ? -13.895 -9.948 -10.396 1.00 77.69 481 GLN A CA 1
ATOM 3760 C C . GLN A 1 481 ? -13.316 -8.653 -9.796 1.00 77.69 481 GLN A C 1
ATOM 3762 O O . GLN A 1 481 ? -14.060 -7.688 -9.590 1.00 77.69 481 GLN A O 1
ATOM 3767 N N . CYS A 1 482 ? -11.997 -8.578 -9.588 1.00 85.00 482 CYS A N 1
ATOM 3768 C CA . CYS A 1 482 ? -11.338 -7.353 -9.149 1.00 85.00 482 CYS A CA 1
ATOM 3769 C C . CYS A 1 482 ? -11.393 -6.305 -10.266 1.00 85.00 482 CYS A C 1
ATOM 3771 O O . CYS A 1 482 ? -11.028 -6.595 -11.407 1.00 85.00 482 CYS A O 1
ATOM 3773 N N . CYS A 1 483 ? -11.804 -5.080 -9.938 1.00 89.38 483 CYS A N 1
ATOM 3774 C CA . CYS A 1 483 ? -11.754 -3.952 -10.859 1.00 89.38 483 CYS A CA 1
ATOM 3775 C C . CYS A 1 483 ? -10.302 -3.586 -11.202 1.00 89.38 483 CYS A C 1
ATOM 3777 O O . CYS A 1 483 ? -9.427 -3.583 -10.329 1.00 89.38 483 CYS A O 1
ATOM 3779 N N . ALA A 1 484 ? -10.071 -3.196 -12.453 1.00 89.00 484 ALA A N 1
ATOM 3780 C CA . ALA A 1 484 ? -8.757 -2.803 -12.955 1.00 89.00 484 ALA A CA 1
ATOM 3781 C C . ALA A 1 484 ? -8.175 -1.547 -12.280 1.00 89.00 484 ALA A C 1
ATOM 3783 O O . ALA A 1 484 ? -6.955 -1.379 -12.257 1.00 89.00 484 ALA A O 1
ATOM 3784 N N . SER A 1 485 ? -9.046 -0.672 -11.756 1.00 92.31 485 SER A N 1
ATOM 3785 C CA . SER A 1 485 ? -8.698 0.662 -11.251 1.00 92.31 485 SER A CA 1
ATOM 3786 C C . SER A 1 485 ? -7.523 0.666 -10.267 1.00 92.31 485 SER A C 1
ATOM 3788 O O . SER A 1 485 ? -7.438 -0.123 -9.318 1.00 92.31 485 SER A O 1
ATOM 3790 N N . LEU A 1 486 ? -6.636 1.630 -10.500 1.00 93.12 486 LEU A N 1
ATOM 3791 C CA . LEU A 1 486 ? -5.445 1.951 -9.730 1.00 93.12 486 LEU A CA 1
ATOM 3792 C C . LEU A 1 486 ? -5.730 2.901 -8.563 1.00 93.12 486 LEU A C 1
ATOM 3794 O O . LEU A 1 486 ? -4.819 3.161 -7.777 1.00 93.12 486 LEU A O 1
ATOM 3798 N N . LEU A 1 487 ? -6.940 3.457 -8.440 1.00 91.62 487 LEU A N 1
ATOM 3799 C CA . LEU A 1 487 ? -7.290 4.347 -7.329 1.00 91.62 487 LEU A CA 1
ATOM 3800 C C . LEU A 1 487 ? -7.088 3.636 -5.968 1.00 91.62 487 LEU A C 1
ATOM 3802 O O . LEU A 1 487 ? -7.352 2.435 -5.870 1.00 91.62 487 LEU A O 1
ATOM 3806 N N . PRO A 1 488 ? -6.680 4.348 -4.893 1.00 89.44 488 PRO A N 1
ATOM 3807 C CA . PRO A 1 488 ? -6.570 3.790 -3.545 1.00 89.44 488 PRO A CA 1
ATOM 3808 C C . PRO A 1 488 ? -7.815 2.991 -3.167 1.00 89.44 488 PRO A C 1
ATOM 3810 O O . PRO A 1 488 ? -8.898 3.560 -3.057 1.00 89.44 488 PRO A O 1
ATOM 3813 N N . LYS A 1 489 ? -7.667 1.675 -2.990 1.00 90.00 489 LYS A N 1
ATOM 3814 C CA . LYS A 1 489 ? -8.774 0.741 -2.746 1.00 90.00 489 LYS A CA 1
ATOM 3815 C C . LYS A 1 489 ? -9.287 0.906 -1.308 1.00 90.00 489 LYS A C 1
ATOM 3817 O O . LYS A 1 489 ? -8.678 0.375 -0.377 1.00 90.00 489 LYS A O 1
ATOM 3822 N N . PHE A 1 490 ? -10.351 1.691 -1.111 1.00 89.31 490 PHE A N 1
ATOM 3823 C CA . PHE A 1 490 ? -10.903 2.032 0.209 1.00 89.31 490 PHE A CA 1
ATOM 3824 C C . PHE A 1 490 ? -11.741 0.887 0.781 1.00 89.31 490 PHE A C 1
ATOM 3826 O O . PHE A 1 490 ? -12.845 0.617 0.313 1.00 89.31 490 PHE A O 1
ATOM 3833 N N . VAL A 1 491 ? -11.230 0.234 1.825 1.00 91.75 491 VAL A N 1
ATOM 3834 C CA . VAL A 1 491 ? -11.854 -0.953 2.431 1.00 91.75 491 VAL A CA 1
ATOM 3835 C C . VAL A 1 491 ? -12.544 -0.674 3.764 1.00 91.75 491 VAL A C 1
ATOM 3837 O O . VAL A 1 491 ? -13.295 -1.522 4.231 1.00 91.75 491 VAL A O 1
ATOM 3840 N N . GLY A 1 492 ? -12.356 0.502 4.366 1.00 91.00 492 GLY A N 1
ATOM 3841 C CA . GLY A 1 492 ? -13.089 0.916 5.564 1.00 91.00 492 GLY A CA 1
ATOM 3842 C C . GLY A 1 492 ? -12.850 2.381 5.925 1.00 91.00 492 GLY A C 1
ATOM 3843 O O . GLY A 1 492 ? -11.785 2.928 5.640 1.00 91.00 492 GLY A O 1
ATOM 3844 N N . VAL A 1 493 ? -13.843 3.017 6.547 1.00 90.50 493 VAL A N 1
ATOM 3845 C CA . VAL A 1 493 ? -13.780 4.407 7.020 1.00 90.50 493 VAL A CA 1
ATOM 3846 C C . VAL A 1 493 ? -14.340 4.453 8.439 1.00 90.50 493 VAL A C 1
ATOM 3848 O O . VAL A 1 493 ? -15.473 4.025 8.673 1.00 90.50 493 VAL A O 1
ATOM 3851 N N . TYR A 1 494 ? -13.548 4.961 9.384 1.00 91.50 494 TYR A N 1
ATOM 3852 C CA . TYR A 1 494 ? -13.832 4.869 10.815 1.00 91.50 494 TYR A CA 1
ATOM 3853 C C . TYR A 1 494 ? -13.530 6.166 11.576 1.00 91.50 494 TYR A C 1
ATOM 3855 O O . TYR A 1 494 ? -12.755 7.020 11.140 1.00 91.50 494 TYR A O 1
ATOM 3863 N N . GLY A 1 495 ? -14.150 6.306 12.745 1.00 90.62 495 GLY A N 1
ATOM 3864 C CA . GLY A 1 495 ? -13.859 7.335 13.736 1.00 90.62 495 GLY A CA 1
ATOM 3865 C C . GLY A 1 495 ? -13.395 6.704 15.046 1.00 90.62 495 GLY A C 1
ATOM 3866 O O . GLY A 1 495 ? -13.917 5.671 15.459 1.00 90.62 495 GLY A O 1
ATOM 3867 N N . LEU A 1 496 ? -12.426 7.341 15.700 1.00 91.81 496 LEU A N 1
ATOM 3868 C CA . LEU A 1 496 ? -11.892 6.927 16.996 1.00 91.81 496 LEU A CA 1
ATOM 3869 C C . LEU A 1 496 ? -11.785 8.151 17.905 1.00 91.81 496 LEU A C 1
ATOM 3871 O O . LEU A 1 496 ? -11.147 9.139 17.540 1.00 91.81 496 LEU A O 1
ATOM 3875 N N . LYS A 1 497 ? -12.385 8.099 19.093 1.00 89.38 497 LYS A N 1
ATOM 3876 C CA . LYS A 1 497 ? -12.346 9.196 20.067 1.00 89.38 497 LYS A CA 1
ATOM 3877 C C . LYS A 1 497 ? -12.119 8.650 21.473 1.00 89.38 497 LYS A C 1
ATOM 3879 O O . LYS A 1 497 ? -13.012 8.052 22.065 1.00 89.38 497 LYS A O 1
ATOM 3884 N N . PHE A 1 498 ? -10.939 8.910 22.021 1.00 87.75 498 PHE A N 1
ATOM 3885 C CA . PHE A 1 498 ? -10.670 8.743 23.449 1.00 87.75 498 PHE A CA 1
ATOM 3886 C C . PHE A 1 498 ? -11.270 9.915 24.232 1.00 87.75 498 PHE A C 1
ATOM 3888 O O . PHE A 1 498 ? -11.415 11.016 23.693 1.00 87.75 498 PHE A O 1
ATOM 3895 N N . ASP A 1 499 ? -11.591 9.706 25.507 1.00 80.25 499 ASP A N 1
ATOM 3896 C CA . ASP A 1 499 ? -12.010 10.812 26.371 1.00 80.25 499 ASP A CA 1
ATOM 3897 C C . ASP A 1 499 ? -10.904 11.873 26.476 1.00 80.25 499 ASP A C 1
ATOM 3899 O O . ASP A 1 499 ? -9.714 11.568 26.435 1.00 80.25 499 ASP A O 1
ATOM 3903 N N . GLY A 1 500 ? -11.295 13.148 26.539 1.00 74.00 500 GLY A N 1
ATOM 3904 C CA . GLY A 1 500 ? -10.370 14.289 26.555 1.00 74.00 500 GLY A CA 1
ATOM 3905 C C . GLY A 1 500 ? -9.634 14.582 25.235 1.00 74.00 500 GLY A C 1
ATOM 3906 O O . GLY A 1 500 ? -9.178 15.710 25.058 1.00 74.00 500 GLY A O 1
ATOM 3907 N N . ARG A 1 501 ? -9.550 13.637 24.285 1.00 77.44 501 ARG A N 1
ATOM 3908 C CA . ARG A 1 501 ? -8.920 13.848 22.967 1.00 77.44 501 ARG A CA 1
ATOM 3909 C C . ARG A 1 501 ? -9.934 14.304 21.899 1.00 77.44 501 ARG A C 1
ATOM 3911 O O . ARG A 1 501 ? -11.121 13.978 21.989 1.00 77.44 501 ARG A O 1
ATOM 3918 N N . PRO A 1 502 ? -9.494 15.034 20.854 1.00 77.81 502 PRO A N 1
ATOM 3919 C CA . PRO A 1 502 ? -10.310 15.252 19.661 1.00 77.81 502 PRO A CA 1
ATOM 3920 C C . PRO A 1 502 ? -10.590 13.925 18.937 1.00 77.81 502 PRO A C 1
ATOM 3922 O O . PRO A 1 502 ? -9.799 12.982 19.007 1.00 77.81 502 PRO A O 1
ATOM 3925 N N . SER A 1 503 ? -11.705 13.864 18.202 1.00 83.38 503 SER A N 1
ATOM 3926 C CA . SER A 1 503 ? -12.018 12.707 17.353 1.00 83.38 503 SER A CA 1
ATOM 3927 C C . SER A 1 503 ? -10.979 12.576 16.243 1.00 83.38 503 SER A C 1
ATOM 3929 O O . SER A 1 503 ? -10.820 13.486 15.434 1.00 83.38 503 SER A O 1
ATOM 3931 N N . SER A 1 504 ? -10.314 11.429 16.183 1.00 86.56 504 SER A N 1
ATOM 3932 C CA . SER A 1 504 ? -9.485 11.026 15.053 1.00 86.56 504 SER A CA 1
ATOM 3933 C C . SER A 1 504 ? -10.340 10.364 13.975 1.00 86.56 504 SER A C 1
ATOM 3935 O O . SER A 1 504 ? -11.360 9.726 14.262 1.00 86.56 504 SER A O 1
ATOM 3937 N N . ARG A 1 505 ? -9.904 10.496 12.723 1.00 87.19 505 ARG A N 1
ATOM 3938 C CA . ARG A 1 505 ? -10.524 9.862 11.558 1.00 87.19 505 ARG A CA 1
ATOM 3939 C C . ARG A 1 505 ? -9.529 8.919 10.919 1.00 87.19 505 ARG A C 1
ATOM 3941 O O . ARG A 1 505 ? -8.340 9.220 10.853 1.00 87.19 505 ARG A O 1
ATOM 3948 N N . LEU A 1 506 ? -10.032 7.770 10.498 1.00 89.62 506 LEU A N 1
ATOM 3949 C CA . LEU A 1 506 ? -9.242 6.640 10.046 1.00 89.62 506 LEU A CA 1
ATOM 3950 C C . LEU A 1 506 ? -9.791 6.184 8.700 1.00 89.62 506 LEU A C 1
ATOM 3952 O O . LEU A 1 506 ? -10.981 5.889 8.579 1.00 89.62 506 LEU A O 1
ATOM 3956 N N . VAL A 1 507 ? -8.923 6.083 7.702 1.00 89.19 507 VAL A N 1
ATOM 3957 C CA . VAL A 1 507 ? -9.258 5.464 6.419 1.00 89.19 507 VAL A CA 1
ATOM 3958 C C . VAL A 1 507 ? -8.349 4.262 6.226 1.00 89.19 507 VAL A C 1
ATOM 3960 O O . VAL A 1 507 ? -7.125 4.369 6.325 1.00 89.19 507 VAL A O 1
ATOM 3963 N N . VAL A 1 508 ? -8.965 3.110 5.967 1.00 92.44 508 VAL A N 1
ATOM 3964 C CA . VAL A 1 508 ? -8.266 1.857 5.700 1.00 92.44 508 VAL A CA 1
ATOM 3965 C C . VAL A 1 508 ? -8.257 1.614 4.197 1.00 92.44 508 VAL A C 1
ATOM 3967 O O . VAL A 1 508 ? -9.309 1.498 3.561 1.00 92.44 508 VAL A O 1
ATOM 3970 N N . THR A 1 509 ? -7.060 1.534 3.628 1.00 91.31 509 THR A N 1
ATOM 3971 C CA . THR A 1 509 ? -6.817 1.226 2.212 1.00 91.31 509 THR A CA 1
ATOM 3972 C C . THR A 1 509 ? -6.097 -0.102 2.065 1.00 91.31 509 THR A C 1
ATOM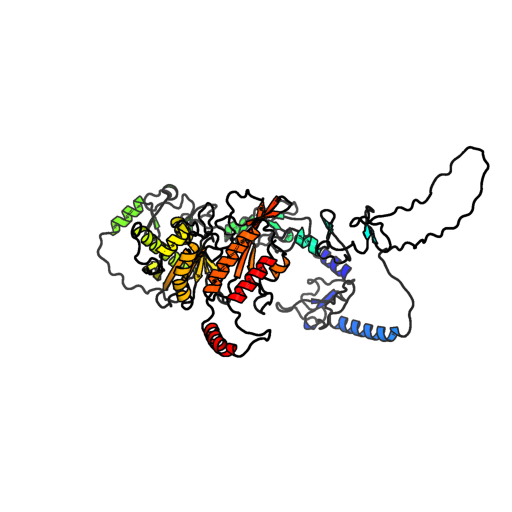 3974 O O . THR A 1 509 ? -5.311 -0.469 2.935 1.00 91.31 509 THR A O 1
ATOM 3977 N N . VAL A 1 510 ? -6.272 -0.789 0.938 1.00 91.00 510 VAL A N 1
ATOM 3978 C CA . VAL A 1 510 ? -5.309 -1.829 0.535 1.00 91.00 510 VAL A CA 1
ATOM 3979 C C . VAL A 1 510 ? -3.938 -1.184 0.312 1.00 91.00 510 VAL A C 1
ATOM 3981 O O . VAL A 1 510 ? -3.850 -0.085 -0.240 1.00 91.00 510 VAL A O 1
ATOM 3984 N N . ASN A 1 511 ? -2.872 -1.869 0.712 1.00 88.38 511 ASN A N 1
ATOM 3985 C CA . ASN A 1 511 ? -1.511 -1.533 0.321 1.00 88.38 511 ASN A CA 1
ATOM 3986 C C . ASN A 1 511 ? -1.333 -1.758 -1.197 1.00 88.38 511 ASN A C 1
ATOM 3988 O O . ASN A 1 511 ? -1.482 -2.894 -1.651 1.00 88.38 511 ASN A O 1
ATOM 3992 N N . PRO A 1 512 ? -1.042 -0.723 -2.009 1.00 86.44 512 PRO A N 1
ATOM 3993 C CA . PRO A 1 512 ? -0.951 -0.882 -3.459 1.00 86.44 512 PRO A CA 1
ATOM 3994 C C . PRO A 1 512 ? 0.285 -1.668 -3.917 1.00 86.44 512 PRO A C 1
ATOM 3996 O O . PRO A 1 512 ? 0.315 -2.084 -5.073 1.00 86.44 512 PRO A O 1
ATOM 3999 N N . LEU A 1 513 ? 1.292 -1.864 -3.052 1.00 85.94 513 LEU A N 1
ATOM 4000 C CA . LEU A 1 513 ? 2.573 -2.497 -3.384 1.00 85.94 513 LEU A CA 1
ATOM 4001 C C . LEU A 1 513 ? 2.900 -3.664 -2.424 1.00 85.94 513 LEU A C 1
ATOM 4003 O O . LEU A 1 513 ? 2.542 -3.594 -1.247 1.00 85.94 513 LEU A O 1
ATOM 4007 N N . PRO A 1 514 ? 3.622 -4.716 -2.863 1.00 79.06 514 PRO A N 1
ATOM 4008 C CA . PRO A 1 514 ? 4.095 -5.768 -1.964 1.00 79.06 514 PRO A CA 1
ATOM 4009 C C . PRO A 1 514 ? 5.096 -5.230 -0.921 1.00 79.06 514 PRO A C 1
ATOM 4011 O O . PRO A 1 514 ? 5.917 -4.376 -1.274 1.00 79.06 514 PRO A O 1
ATOM 4014 N N . PRO A 1 515 ? 5.110 -5.754 0.323 1.00 71.50 515 PRO A N 1
ATOM 4015 C CA . PRO A 1 515 ? 5.976 -5.251 1.396 1.00 71.50 515 PRO A CA 1
ATOM 4016 C C . PRO A 1 515 ? 7.476 -5.271 1.088 1.00 71.50 515 PRO A C 1
ATOM 4018 O O . PRO A 1 515 ? 8.200 -4.385 1.533 1.00 71.50 515 PRO A O 1
ATOM 4021 N N . ASP A 1 516 ? 7.927 -6.261 0.316 1.00 76.12 516 ASP A N 1
ATOM 4022 C CA . ASP A 1 516 ? 9.339 -6.481 -0.016 1.00 76.12 516 ASP A CA 1
ATOM 4023 C C . ASP A 1 516 ? 9.707 -5.933 -1.414 1.00 76.12 516 ASP A C 1
ATOM 4025 O O . ASP A 1 516 ? 10.738 -6.288 -1.985 1.00 76.12 516 ASP A O 1
ATOM 4029 N N . SER A 1 517 ? 8.852 -5.082 -1.999 1.00 78.19 517 SER A N 1
ATOM 4030 C CA . SER A 1 517 ? 9.056 -4.514 -3.338 1.00 78.19 517 SER A CA 1
ATOM 4031 C C . SER A 1 517 ? 9.862 -3.210 -3.332 1.00 78.19 517 SER A C 1
ATOM 4033 O O . SER A 1 517 ? 9.679 -2.326 -2.489 1.00 78.19 517 SER A O 1
ATOM 4035 N N . GLN A 1 518 ? 10.733 -3.045 -4.332 1.00 80.69 518 GLN A N 1
ATOM 4036 C CA . GLN A 1 518 ? 11.470 -1.798 -4.525 1.00 80.69 518 GLN A CA 1
ATOM 4037 C C . GLN A 1 518 ? 10.495 -0.693 -4.952 1.00 80.69 518 GLN A C 1
ATOM 4039 O O . GLN A 1 518 ? 9.947 -0.741 -6.053 1.00 80.69 518 GLN A O 1
ATOM 4044 N N . THR A 1 519 ? 10.270 0.272 -4.058 1.00 80.50 519 THR A N 1
ATOM 4045 C CA . THR A 1 519 ? 9.169 1.242 -4.135 1.00 80.50 519 THR A CA 1
ATOM 4046 C C . THR A 1 519 ? 9.613 2.622 -4.621 1.00 80.50 519 THR A C 1
ATOM 4048 O O . THR A 1 519 ? 10.583 3.195 -4.125 1.00 80.50 519 THR A O 1
ATOM 4051 N N . TYR A 1 520 ? 8.819 3.203 -5.517 1.00 80.94 520 TYR A N 1
ATOM 4052 C CA . TYR A 1 520 ? 8.931 4.567 -6.030 1.00 80.94 520 TYR A CA 1
ATOM 4053 C C . TYR A 1 520 ? 7.566 5.255 -5.968 1.00 80.94 520 TYR A C 1
ATOM 4055 O O . TYR A 1 520 ? 6.529 4.595 -5.946 1.00 80.94 520 TYR A O 1
ATOM 4063 N N . HIS A 1 521 ? 7.550 6.589 -5.967 1.00 80.38 521 HIS A N 1
ATOM 4064 C CA . HIS A 1 521 ? 6.327 7.358 -6.207 1.00 80.38 521 HIS A CA 1
ATOM 4065 C C . HIS A 1 521 ? 6.629 8.391 -7.285 1.00 80.38 521 HIS A C 1
ATOM 4067 O O . HIS A 1 521 ? 7.657 9.059 -7.208 1.00 80.38 521 HIS A O 1
ATOM 4073 N N . ILE A 1 522 ? 5.743 8.520 -8.262 1.00 81.50 522 ILE A N 1
ATOM 4074 C CA . ILE A 1 522 ? 5.946 9.335 -9.457 1.00 81.50 522 ILE A CA 1
ATOM 4075 C C . ILE A 1 522 ? 4.810 10.345 -9.537 1.00 81.50 522 ILE A C 1
ATOM 4077 O O . ILE A 1 522 ? 3.644 9.966 -9.473 1.00 81.50 522 ILE A O 1
ATOM 4081 N N . ASN A 1 523 ? 5.135 11.621 -9.697 1.00 76.19 523 ASN A N 1
ATOM 4082 C CA . ASN A 1 523 ? 4.153 12.688 -9.901 1.00 76.19 523 ASN A CA 1
ATOM 4083 C C . ASN A 1 523 ? 4.405 13.470 -11.204 1.00 76.19 523 ASN A C 1
ATOM 4085 O O . ASN A 1 523 ? 3.631 14.364 -11.549 1.00 76.19 523 ASN A O 1
ATOM 4089 N N . GLY A 1 524 ? 5.472 13.150 -11.942 1.00 70.81 524 GLY A N 1
ATOM 4090 C CA . GLY A 1 524 ? 5.808 13.799 -13.205 1.00 70.81 524 GLY A CA 1
ATOM 4091 C C . GLY A 1 524 ? 6.327 15.229 -13.034 1.00 70.81 524 GLY A C 1
ATOM 4092 O O . GLY A 1 524 ? 6.127 16.055 -13.925 1.00 70.81 524 GLY A O 1
ATOM 4093 N N . ALA A 1 525 ? 6.947 15.558 -11.894 1.00 64.88 525 ALA A N 1
ATOM 4094 C CA . ALA A 1 525 ? 7.639 16.824 -11.662 1.00 64.88 525 ALA A CA 1
ATOM 4095 C C . ALA A 1 525 ? 9.152 16.595 -11.498 1.00 64.88 525 ALA A C 1
ATOM 4097 O O . ALA A 1 525 ? 9.645 16.142 -10.468 1.00 64.88 525 ALA A O 1
ATOM 4098 N N . LEU A 1 526 ? 9.916 16.973 -12.526 1.00 56.47 526 LEU A N 1
ATOM 4099 C CA . LEU A 1 526 ? 11.380 16.846 -12.552 1.00 56.47 526 LEU A CA 1
ATOM 4100 C C . LEU A 1 526 ? 12.121 17.892 -11.692 1.00 56.47 526 LEU A C 1
ATOM 4102 O O . LEU A 1 526 ? 13.348 17.888 -11.649 1.00 56.47 526 LEU A O 1
ATOM 4106 N N . VAL A 1 527 ? 11.403 18.792 -11.014 1.00 45.84 527 VAL A N 1
ATOM 4107 C CA . VAL A 1 527 ? 11.990 19.832 -10.157 1.00 45.84 527 VAL A CA 1
ATOM 4108 C C . VAL A 1 527 ? 12.006 19.342 -8.712 1.00 45.84 527 VAL A C 1
ATOM 4110 O O . VAL A 1 527 ? 10.960 19.245 -8.074 1.00 45.84 527 VAL A O 1
ATOM 4113 N N . ALA A 1 528 ? 13.197 19.056 -8.188 1.00 39.41 528 ALA A N 1
ATOM 4114 C CA . ALA A 1 528 ? 13.387 18.805 -6.764 1.00 39.41 528 ALA A CA 1
ATOM 4115 C C . ALA A 1 528 ? 13.161 20.093 -5.954 1.00 39.41 528 ALA A C 1
ATOM 4117 O O . ALA A 1 528 ? 13.721 21.141 -6.279 1.00 39.41 528 ALA A O 1
ATOM 4118 N N . SER A 1 529 ? 12.383 20.004 -4.875 1.00 35.66 529 SER A N 1
ATOM 4119 C CA . SER A 1 529 ? 12.361 21.023 -3.819 1.00 35.66 529 SER A CA 1
ATOM 4120 C C . SER A 1 529 ? 13.371 20.667 -2.730 1.00 35.66 529 SER A C 1
ATOM 4122 O O . SER A 1 529 ? 13.661 19.495 -2.519 1.00 35.66 529 SER A O 1
ATOM 4124 N N . GLU A 1 530 ? 13.901 21.649 -2.002 1.00 33.59 530 GLU A N 1
ATOM 4125 C CA . GLU A 1 530 ? 15.104 21.458 -1.167 1.00 33.59 530 GLU A CA 1
ATOM 4126 C C . GLU A 1 530 ? 14.954 20.455 0.002 1.00 33.59 530 GLU A C 1
ATOM 4128 O O . GLU A 1 530 ? 15.962 19.967 0.503 1.00 33.59 530 GLU A O 1
ATOM 4133 N N . ASN A 1 531 ? 13.725 20.076 0.382 1.00 35.97 531 ASN A N 1
ATOM 4134 C CA . ASN A 1 531 ? 13.442 19.011 1.364 1.00 35.97 531 ASN A CA 1
ATOM 4135 C C . ASN A 1 531 ? 12.954 17.681 0.748 1.00 35.97 531 ASN A C 1
ATOM 4137 O O . ASN A 1 531 ? 12.729 16.711 1.470 1.00 35.97 531 ASN A O 1
ATOM 4141 N N . THR A 1 532 ? 12.800 17.607 -0.575 1.00 36.16 532 THR A N 1
ATOM 4142 C CA . THR A 1 532 ? 12.484 16.381 -1.321 1.00 36.16 532 THR A CA 1
ATOM 4143 C C . THR A 1 532 ? 13.193 16.397 -2.674 1.00 36.16 532 THR A C 1
ATOM 4145 O O . THR A 1 532 ? 12.685 16.930 -3.665 1.00 36.16 532 THR A O 1
ATOM 4148 N N . ALA A 1 533 ? 14.347 15.725 -2.739 1.00 32.34 533 ALA A N 1
ATOM 4149 C CA . ALA A 1 533 ? 14.834 15.187 -4.006 1.00 32.34 533 ALA A CA 1
ATOM 4150 C C . ALA A 1 533 ? 13.677 14.404 -4.648 1.00 32.34 533 ALA A C 1
ATOM 4152 O O . ALA A 1 533 ? 13.104 13.523 -3.997 1.00 32.34 533 ALA A O 1
ATOM 4153 N N . SER A 1 534 ? 13.255 14.786 -5.859 1.00 44.00 534 SER A N 1
ATOM 4154 C CA . SER A 1 534 ? 12.044 14.213 -6.443 1.00 44.00 534 SER A CA 1
ATOM 4155 C C . SER A 1 534 ? 12.249 12.713 -6.644 1.00 44.00 534 SER A C 1
ATOM 4157 O O . SER A 1 534 ? 13.247 12.274 -7.217 1.00 44.00 534 SER A O 1
ATOM 4159 N N . LYS A 1 535 ? 11.308 11.915 -6.130 1.00 55.38 535 LYS A N 1
ATOM 4160 C CA . LYS A 1 535 ? 11.344 10.444 -6.208 1.00 55.38 535 LYS A CA 1
ATOM 4161 C C . LYS A 1 535 ? 11.400 9.966 -7.670 1.00 55.38 535 LYS A C 1
ATOM 4163 O O . LYS A 1 535 ? 11.958 8.914 -7.961 1.00 55.38 535 LYS A O 1
ATOM 4168 N N . ASP A 1 536 ? 10.889 10.797 -8.574 1.00 57.34 536 ASP A N 1
ATOM 4169 C CA . ASP A 1 536 ? 10.968 10.708 -10.026 1.00 57.34 536 ASP A CA 1
ATOM 4170 C C . ASP A 1 536 ? 12.422 10.691 -10.560 1.00 57.34 536 ASP A C 1
ATOM 4172 O O . ASP A 1 536 ? 12.690 10.019 -11.550 1.00 57.34 536 ASP A O 1
ATOM 4176 N N . ALA A 1 537 ? 13.383 11.386 -9.933 1.00 52.84 537 ALA A N 1
ATOM 4177 C CA . ALA A 1 537 ? 14.746 11.550 -10.463 1.00 52.84 537 ALA A CA 1
ATOM 4178 C C . ALA A 1 537 ? 15.564 10.244 -10.438 1.00 52.84 537 ALA A C 1
ATOM 4180 O O . ALA A 1 537 ? 15.980 9.766 -11.493 1.00 52.84 537 ALA A O 1
ATOM 4181 N N . GLY A 1 538 ? 15.677 9.596 -9.272 1.00 56.72 538 GLY A N 1
ATOM 4182 C CA . GLY A 1 538 ? 16.307 8.268 -9.133 1.00 56.72 538 GLY A CA 1
ATOM 4183 C C . GLY A 1 538 ? 15.533 7.130 -9.820 1.00 56.72 538 GLY A C 1
ATOM 4184 O O . GLY A 1 538 ? 15.928 5.968 -9.771 1.00 56.72 538 GLY A O 1
ATOM 4185 N N . PHE A 1 539 ? 14.407 7.458 -10.457 1.00 61.41 539 PHE A N 1
ATOM 4186 C CA . PHE A 1 539 ? 13.620 6.561 -11.290 1.00 61.41 539 PHE A CA 1
ATOM 4187 C C . PHE A 1 539 ? 13.809 6.833 -12.792 1.00 61.41 539 PHE A C 1
ATOM 4189 O O . PHE A 1 539 ? 13.789 5.903 -13.595 1.00 61.41 539 PHE A O 1
ATOM 4196 N N . VAL A 1 540 ? 14.075 8.083 -13.188 1.00 59.09 540 VAL A N 1
ATOM 4197 C CA . VAL A 1 540 ? 14.516 8.441 -14.549 1.00 59.09 540 VAL A CA 1
ATOM 4198 C C . VAL A 1 540 ? 15.810 7.706 -14.914 1.00 59.09 540 VAL A C 1
ATOM 4200 O O . VAL A 1 540 ? 15.945 7.270 -16.059 1.00 59.09 540 VAL A O 1
ATOM 4203 N N . GLU A 1 541 ? 16.707 7.529 -13.941 1.00 59.53 541 GLU A N 1
ATOM 4204 C CA . GLU A 1 541 ? 17.992 6.821 -14.058 1.00 59.53 541 GLU A CA 1
ATOM 4205 C C . GLU A 1 541 ? 17.841 5.308 -14.315 1.00 59.53 541 GLU A C 1
ATOM 4207 O O . GLU A 1 541 ? 18.686 4.718 -14.983 1.00 59.53 541 GLU A O 1
ATOM 4212 N N . ARG A 1 542 ? 16.733 4.680 -13.883 1.00 65.94 542 ARG A N 1
ATOM 4213 C CA . ARG A 1 542 ? 16.433 3.251 -14.127 1.00 65.94 542 ARG A CA 1
ATOM 4214 C C . ARG A 1 542 ? 16.090 2.939 -15.592 1.00 65.94 542 ARG A C 1
ATOM 4216 O O . ARG A 1 542 ? 16.161 1.786 -16.011 1.00 65.94 542 ARG A O 1
ATOM 4223 N N . GLY A 1 543 ? 15.715 3.947 -16.381 1.00 66.31 543 GLY A N 1
ATOM 4224 C CA . GLY A 1 543 ? 15.288 3.771 -17.770 1.00 66.31 543 GLY A CA 1
ATOM 4225 C C . GLY A 1 543 ? 13.809 3.363 -17.930 1.00 66.31 543 GLY A C 1
ATOM 4226 O O . GLY A 1 543 ? 13.002 3.576 -17.024 1.00 66.31 543 GLY A O 1
ATOM 4227 N N . PRO A 1 544 ? 13.410 2.873 -19.120 1.00 71.56 544 PRO A N 1
ATOM 4228 C CA . PRO A 1 544 ? 12.014 2.584 -19.450 1.00 71.56 544 PRO A CA 1
ATOM 4229 C C . PRO A 1 544 ? 11.554 1.195 -18.985 1.00 71.56 544 PRO A C 1
ATOM 4231 O O . PRO A 1 544 ? 12.314 0.227 -19.038 1.00 71.56 544 PRO A O 1
ATOM 4234 N N . TRP A 1 545 ? 10.280 1.081 -18.613 1.00 76.31 545 TRP A N 1
ATOM 4235 C CA . TRP A 1 545 ? 9.644 -0.187 -18.240 1.00 76.31 545 TRP A CA 1
ATOM 4236 C C . TRP A 1 545 ? 9.304 -0.975 -19.502 1.00 76.31 545 TRP A C 1
ATOM 4238 O O . TRP A 1 545 ? 8.860 -0.379 -20.481 1.00 76.31 545 TRP A O 1
ATOM 4248 N N . ARG A 1 546 ? 9.474 -2.298 -19.478 1.00 77.62 546 ARG A N 1
ATOM 4249 C CA . ARG A 1 546 ? 9.178 -3.182 -20.617 1.00 77.62 546 ARG A CA 1
ATOM 4250 C C . ARG A 1 546 ? 7.864 -3.918 -20.370 1.00 77.62 546 ARG A C 1
ATOM 4252 O O . ARG A 1 546 ? 7.863 -5.068 -19.948 1.00 77.62 546 ARG A O 1
ATOM 4259 N N . LEU A 1 547 ? 6.744 -3.235 -20.587 1.00 77.25 547 LEU A N 1
ATOM 4260 C CA . LEU A 1 547 ? 5.409 -3.802 -20.363 1.00 77.25 547 LEU A CA 1
ATOM 4261 C C . LEU A 1 547 ? 4.849 -4.489 -21.615 1.00 77.25 547 LEU A C 1
ATOM 4263 O O . LEU A 1 547 ? 3.978 -5.354 -21.504 1.00 77.25 547 LEU A O 1
ATOM 4267 N N . GLY A 1 548 ? 5.339 -4.122 -22.806 1.00 77.25 548 GLY A N 1
ATOM 4268 C CA . GLY A 1 548 ? 4.948 -4.755 -24.065 1.00 77.25 548 GLY A CA 1
ATOM 4269 C C . GLY A 1 548 ? 3.430 -4.742 -24.269 1.00 77.25 548 GLY A C 1
ATOM 4270 O O . GLY A 1 548 ? 2.799 -3.689 -24.219 1.00 77.25 548 GLY A O 1
ATOM 4271 N N . LEU A 1 549 ? 2.820 -5.918 -24.457 1.00 77.69 549 LEU A N 1
ATOM 4272 C CA . LEU A 1 549 ? 1.371 -6.040 -24.686 1.00 77.69 549 LEU A CA 1
ATOM 4273 C C . LEU A 1 549 ? 0.507 -5.522 -23.519 1.00 77.69 549 LEU A C 1
ATOM 4275 O O . LEU A 1 549 ? -0.642 -5.156 -23.745 1.00 77.69 549 LEU A O 1
ATOM 4279 N N . GLN A 1 550 ? 1.049 -5.446 -22.299 1.00 78.12 550 GLN A N 1
ATOM 4280 C CA . GLN A 1 550 ? 0.332 -4.931 -21.126 1.00 78.12 550 GLN A CA 1
ATOM 4281 C C . GLN A 1 550 ? 0.407 -3.399 -20.986 1.00 78.12 550 GLN A C 1
ATOM 4283 O O . GLN A 1 550 ? -0.226 -2.834 -20.094 1.00 78.12 550 GLN A O 1
ATOM 4288 N N . LYS A 1 551 ? 1.141 -2.700 -21.869 1.00 84.69 551 LYS A N 1
ATOM 4289 C CA . LYS A 1 551 ? 1.255 -1.233 -21.851 1.00 84.69 551 LYS A CA 1
ATOM 4290 C C . LYS A 1 551 ? -0.094 -0.537 -22.060 1.00 84.69 551 LYS A C 1
ATOM 4292 O O . LYS A 1 551 ? -0.490 0.278 -21.231 1.00 84.69 551 LYS A O 1
ATOM 4297 N N . GLU A 1 552 ? -0.775 -0.818 -23.171 1.00 87.31 552 GLU A N 1
ATOM 4298 C CA . GLU A 1 552 ? -1.973 -0.058 -23.563 1.00 87.31 552 GLU A CA 1
ATOM 4299 C C . GLU A 1 552 ? -3.199 -0.313 -22.668 1.00 87.31 552 GLU A C 1
ATOM 4301 O O . GLU A 1 552 ? -3.853 0.669 -22.311 1.00 87.31 552 GLU A O 1
ATOM 4306 N N . PRO A 1 553 ? -3.495 -1.551 -22.207 1.00 85.62 553 PRO A N 1
ATOM 4307 C CA . PRO A 1 553 ? -4.532 -1.769 -21.197 1.00 85.62 553 PRO A CA 1
ATOM 4308 C C . PRO A 1 553 ? -4.271 -0.966 -19.916 1.00 85.62 553 PRO A C 1
ATOM 4310 O O . PRO A 1 553 ? -5.179 -0.322 -19.393 1.00 85.62 553 PRO A O 1
ATOM 4313 N N . LEU A 1 554 ? -3.017 -0.936 -19.448 1.00 86.50 554 LEU A N 1
ATOM 4314 C CA . LEU A 1 554 ? -2.633 -0.190 -18.252 1.00 86.50 554 LEU A CA 1
ATOM 4315 C C . LEU A 1 554 ? -2.748 1.328 -18.446 1.00 86.50 554 LEU A C 1
ATOM 4317 O O . LEU A 1 554 ? -3.262 2.020 -17.568 1.00 86.50 554 LEU A O 1
ATOM 4321 N N . LEU A 1 555 ? -2.314 1.851 -19.596 1.00 89.62 555 LEU A N 1
ATOM 4322 C CA . LEU A 1 555 ? -2.483 3.267 -19.926 1.00 89.62 555 LEU A CA 1
ATOM 4323 C C . LEU A 1 555 ? -3.955 3.663 -20.051 1.00 89.62 555 LEU A C 1
ATOM 4325 O O . LEU A 1 555 ? -4.307 4.764 -19.638 1.00 89.62 555 LEU A O 1
ATOM 4329 N N . GLN A 1 556 ? -4.824 2.794 -20.571 1.00 90.62 556 GLN A N 1
ATOM 4330 C CA . GLN A 1 556 ? -6.254 3.085 -20.655 1.00 90.62 556 GLN A CA 1
ATOM 4331 C C . GLN A 1 556 ? -6.887 3.220 -19.263 1.00 90.62 556 GLN A C 1
ATOM 4333 O O . GLN A 1 556 ? -7.484 4.254 -18.970 1.00 90.62 556 GLN A O 1
ATOM 4338 N N . VAL A 1 557 ? -6.669 2.241 -18.377 1.00 91.00 557 VAL A N 1
ATOM 4339 C CA . VAL A 1 557 ? -7.142 2.286 -16.979 1.00 91.00 557 VAL A CA 1
ATOM 4340 C C . VAL A 1 557 ? -6.630 3.542 -16.265 1.00 91.00 557 VAL A C 1
ATOM 4342 O O . VAL A 1 557 ? -7.402 4.272 -15.646 1.00 91.00 557 VAL A O 1
ATOM 4345 N N . LEU A 1 558 ? -5.338 3.850 -16.417 1.00 91.94 558 LEU A N 1
ATOM 4346 C CA . LEU A 1 558 ? -4.714 5.038 -15.838 1.00 91.94 558 LEU A CA 1
ATOM 4347 C C . LEU A 1 558 ? -5.347 6.345 -16.362 1.00 91.94 558 LEU A C 1
ATOM 4349 O O . LEU A 1 558 ? -5.580 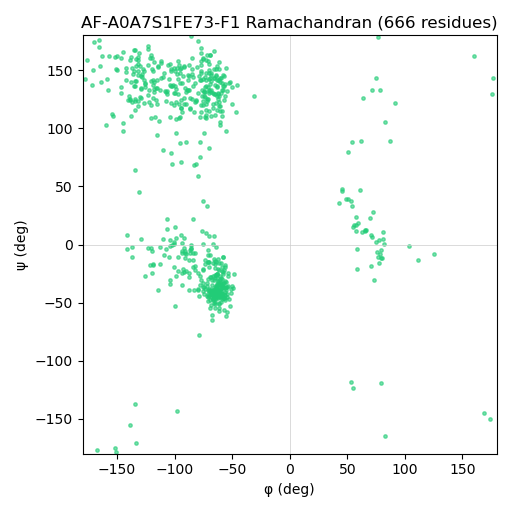7.263 -15.577 1.00 91.94 558 LEU A O 1
ATOM 4353 N N . ARG A 1 559 ? -5.651 6.437 -17.667 1.00 93.38 559 ARG A N 1
ATOM 4354 C CA . ARG A 1 559 ? -6.328 7.595 -18.289 1.00 93.38 559 ARG A CA 1
ATOM 4355 C C . ARG A 1 559 ? -7.748 7.783 -17.740 1.00 93.38 559 ARG A C 1
ATOM 4357 O O . ARG A 1 559 ? -8.154 8.923 -17.511 1.00 93.38 559 ARG A O 1
ATOM 4364 N N . ASP A 1 560 ? -8.488 6.702 -17.508 1.00 92.94 560 ASP A N 1
ATOM 4365 C CA . ASP A 1 560 ? -9.861 6.764 -16.995 1.00 92.94 560 ASP A CA 1
ATOM 4366 C C . ASP A 1 560 ? -9.904 7.096 -15.488 1.00 92.94 560 ASP A C 1
ATOM 4368 O O . ASP A 1 560 ? -10.666 7.977 -15.080 1.00 92.94 560 ASP A O 1
ATOM 4372 N N . ASP A 1 561 ? -8.993 6.538 -14.683 1.00 93.88 561 ASP A N 1
ATOM 4373 C CA . ASP A 1 561 ? -8.814 6.913 -13.271 1.00 93.88 561 ASP A CA 1
ATOM 4374 C C . ASP A 1 561 ? -8.379 8.381 -13.115 1.00 93.88 561 ASP A C 1
ATOM 4376 O O . ASP A 1 561 ? -8.902 9.122 -12.277 1.00 93.88 561 ASP A O 1
ATOM 4380 N N . VAL A 1 562 ? -7.455 8.851 -13.960 1.00 91.56 562 VAL A N 1
ATOM 4381 C CA . VAL A 1 562 ? -7.059 10.266 -13.996 1.00 91.56 562 VAL A CA 1
ATOM 4382 C C . VAL A 1 562 ? -8.232 11.154 -14.417 1.00 91.56 562 VAL A C 1
ATOM 4384 O O . VAL A 1 562 ? -8.418 12.215 -13.819 1.00 91.56 562 VAL A O 1
ATOM 4387 N N . ARG A 1 563 ? -9.092 10.720 -15.351 1.00 90.81 563 ARG A N 1
ATOM 4388 C CA . ARG A 1 563 ? -10.329 11.443 -15.701 1.00 90.81 563 ARG A CA 1
ATOM 4389 C C . ARG A 1 563 ? -11.292 11.523 -14.511 1.00 90.81 563 ARG A C 1
ATOM 4391 O O . ARG A 1 563 ? -11.822 12.605 -14.241 1.00 90.81 563 ARG A O 1
ATOM 4398 N N . PHE A 1 564 ? -11.479 10.432 -13.763 1.00 89.25 564 PHE A N 1
ATOM 4399 C CA . PHE A 1 564 ? -12.277 10.416 -12.528 1.00 89.25 564 PHE A CA 1
ATOM 4400 C C . PHE A 1 564 ? -11.761 11.449 -11.506 1.00 89.25 564 PHE A C 1
ATOM 4402 O O . PHE A 1 564 ? -12.558 12.165 -10.887 1.00 89.25 564 PHE A O 1
ATOM 4409 N N . LEU A 1 565 ? -10.438 11.584 -11.369 1.00 86.75 565 LEU A N 1
ATOM 4410 C CA . LEU A 1 565 ? -9.786 12.556 -10.485 1.00 86.75 565 LEU A CA 1
ATOM 4411 C C . LEU A 1 565 ? -9.895 14.004 -10.996 1.00 86.75 565 LEU A C 1
ATOM 4413 O O . LEU A 1 565 ? -10.234 14.909 -10.225 1.00 86.75 565 LEU A O 1
ATOM 4417 N N . GLN A 1 566 ? -9.674 14.233 -12.294 1.00 84.25 566 GLN A N 1
ATOM 4418 C CA . GLN A 1 566 ? -9.798 15.542 -12.950 1.00 84.25 566 GLN A CA 1
ATOM 4419 C C . GLN A 1 566 ? -11.203 16.137 -12.783 1.00 84.25 566 GLN A C 1
ATOM 4421 O O . GLN A 1 566 ? -11.336 17.306 -12.412 1.00 84.25 566 GLN A O 1
ATOM 4426 N N . GLN A 1 567 ? -12.250 15.325 -12.979 1.00 83.06 567 GLN A N 1
ATOM 4427 C CA . GLN A 1 567 ? -13.657 15.712 -12.778 1.00 83.06 567 GLN A CA 1
ATOM 4428 C C . GLN A 1 567 ? -13.957 16.207 -11.350 1.00 83.06 567 GLN A C 1
ATOM 4430 O O . GLN A 1 567 ? -14.911 16.954 -11.141 1.00 83.06 567 GLN A O 1
ATOM 4435 N N . ARG A 1 568 ? -13.143 15.810 -10.363 1.00 79.69 568 ARG A N 1
ATOM 4436 C CA . ARG A 1 568 ? -13.316 16.104 -8.927 1.00 79.69 568 ARG A CA 1
ATOM 4437 C C . ARG A 1 568 ? -12.318 17.156 -8.416 1.00 79.69 568 ARG A C 1
ATOM 4439 O O . ARG A 1 568 ? -12.039 17.220 -7.214 1.00 79.69 568 ARG A O 1
ATOM 4446 N N . GLU A 1 569 ? -11.783 17.954 -9.352 1.00 75.19 569 GLU A N 1
ATOM 4447 C CA . GLU A 1 569 ? -10.708 18.953 -9.200 1.00 75.19 569 GLU A CA 1
ATOM 4448 C C . GLU A 1 569 ? -9.525 18.458 -8.330 1.00 75.19 569 GLU A C 1
ATOM 4450 O O . GLU A 1 569 ? -8.937 19.231 -7.576 1.00 75.19 569 GLU A O 1
ATOM 4455 N N . ARG A 1 570 ? -9.170 17.164 -8.414 1.00 76.06 570 ARG A N 1
ATOM 4456 C CA . ARG A 1 570 ? -8.062 16.571 -7.641 1.00 76.06 570 ARG A CA 1
ATOM 4457 C C . ARG A 1 570 ? -6.693 16.935 -8.221 1.00 76.06 570 ARG A C 1
ATOM 4459 O O . ARG A 1 570 ? -6.526 17.060 -9.433 1.00 76.06 570 ARG A O 1
ATOM 4466 N N . LEU A 1 571 ? -5.707 17.052 -7.336 1.00 73.06 571 LEU A N 1
ATOM 4467 C CA . LEU A 1 571 ? -4.314 17.412 -7.610 1.00 73.06 571 LEU A CA 1
ATOM 4468 C C . LEU A 1 571 ? -3.389 16.645 -6.652 1.00 73.06 571 LEU A C 1
ATOM 4470 O O . LEU A 1 571 ? -3.854 16.112 -5.651 1.00 73.06 571 LEU A O 1
ATOM 4474 N N . GLY A 1 572 ? -2.085 16.616 -6.935 1.00 72.31 572 GLY A N 1
ATOM 4475 C CA . GLY A 1 572 ? -1.055 16.148 -5.990 1.00 72.31 572 GLY A CA 1
ATOM 4476 C C . GLY A 1 572 ? -0.880 14.629 -5.864 1.00 72.31 572 GLY A C 1
ATOM 4477 O O . GLY A 1 572 ? 0.127 14.193 -5.308 1.00 72.31 572 GLY A O 1
ATOM 4478 N N . TYR A 1 573 ? -1.803 13.841 -6.416 1.00 83.94 573 TYR A N 1
ATOM 4479 C CA . TYR A 1 573 ? -1.726 12.382 -6.431 1.00 83.94 573 TYR A CA 1
ATOM 4480 C C . TYR A 1 573 ? -0.479 11.876 -7.171 1.00 83.94 573 TYR A C 1
ATOM 4482 O O . TYR A 1 573 ? -0.055 12.438 -8.179 1.00 83.94 573 TYR A O 1
ATOM 4490 N N . SER A 1 574 ? 0.103 10.787 -6.674 1.00 86.06 574 SER A N 1
ATOM 4491 C CA . SER A 1 574 ? 1.291 10.149 -7.259 1.00 86.06 574 SER A CA 1
ATOM 4492 C C . SER A 1 574 ? 0.981 8.712 -7.673 1.00 86.06 574 SER A C 1
ATOM 4494 O O . SER A 1 574 ? 0.165 8.060 -7.032 1.00 86.06 574 SER A O 1
ATOM 4496 N N . LEU A 1 575 ? 1.652 8.177 -8.691 1.00 89.31 575 LEU A N 1
ATOM 4497 C CA . LEU A 1 575 ? 1.663 6.740 -8.958 1.00 89.31 575 LEU A CA 1
ATOM 4498 C C . LEU A 1 575 ? 2.723 6.086 -8.069 1.00 89.31 575 LEU A C 1
ATOM 4500 O O . LEU A 1 575 ? 3.913 6.346 -8.240 1.00 89.31 575 LEU A O 1
ATOM 4504 N N . ALA A 1 576 ? 2.305 5.249 -7.125 1.00 88.44 576 ALA A N 1
ATOM 4505 C CA . ALA A 1 576 ? 3.197 4.320 -6.450 1.00 88.44 576 ALA A CA 1
ATOM 4506 C C . ALA A 1 576 ? 3.536 3.170 -7.412 1.00 88.44 576 ALA A C 1
ATOM 4508 O O . ALA A 1 576 ? 2.641 2.588 -8.029 1.00 88.44 576 ALA A O 1
ATOM 4509 N N . VAL A 1 577 ? 4.827 2.859 -7.537 1.00 87.06 577 VAL A N 1
ATOM 4510 C CA . VAL A 1 577 ? 5.351 1.763 -8.363 1.00 87.06 577 VAL A CA 1
ATOM 4511 C C . VAL A 1 577 ? 6.238 0.888 -7.492 1.00 87.06 577 VAL A C 1
ATOM 4513 O O . VAL A 1 577 ? 7.210 1.381 -6.926 1.00 87.06 577 VAL A O 1
ATOM 4516 N N . GLY A 1 578 ? 5.913 -0.394 -7.386 1.00 86.31 578 GLY A N 1
ATOM 4517 C CA . GLY A 1 578 ? 6.686 -1.392 -6.650 1.00 86.31 578 GLY A CA 1
ATOM 4518 C C . GLY A 1 578 ? 7.170 -2.466 -7.607 1.00 86.31 578 GLY A C 1
ATOM 4519 O O . GLY A 1 578 ? 6.386 -2.945 -8.422 1.00 86.31 578 GLY A O 1
ATOM 4520 N N . THR A 1 579 ? 8.443 -2.853 -7.537 1.00 84.69 579 THR A N 1
ATOM 4521 C CA . THR A 1 579 ? 8.979 -3.911 -8.412 1.00 84.69 579 THR A CA 1
ATOM 4522 C C . THR A 1 579 ? 9.640 -5.039 -7.639 1.00 84.69 579 THR A C 1
ATOM 4524 O O . THR A 1 579 ? 10.400 -4.783 -6.703 1.00 84.69 579 THR A O 1
ATOM 4527 N N . VAL A 1 580 ? 9.378 -6.274 -8.067 1.00 83.81 580 VAL A N 1
ATOM 4528 C CA . VAL A 1 580 ? 9.924 -7.518 -7.504 1.00 83.81 580 VAL A CA 1
ATOM 4529 C C . VAL A 1 580 ? 10.592 -8.315 -8.628 1.00 83.81 580 VAL A C 1
ATOM 4531 O O . VAL A 1 580 ? 10.027 -8.435 -9.710 1.00 83.81 580 VAL A O 1
ATOM 4534 N N . PHE A 1 581 ? 11.784 -8.861 -8.389 1.00 83.38 581 PHE A N 1
ATOM 4535 C CA . PHE A 1 581 ? 12.495 -9.715 -9.347 1.00 83.38 581 PHE A CA 1
ATOM 4536 C C . PHE A 1 581 ? 12.391 -11.187 -8.936 1.00 83.38 581 PHE A C 1
ATOM 4538 O O . PHE A 1 581 ? 12.558 -11.512 -7.761 1.00 83.38 581 PHE A O 1
ATOM 4545 N N . GLY A 1 582 ? 12.154 -12.083 -9.894 1.00 76.19 582 GLY A N 1
ATOM 4546 C CA . GLY A 1 582 ? 12.030 -13.519 -9.634 1.00 76.19 582 GLY A CA 1
ATOM 4547 C C . GLY A 1 582 ? 12.060 -14.371 -10.907 1.00 76.19 582 GLY A C 1
ATOM 4548 O O . GLY A 1 582 ? 12.262 -13.839 -11.998 1.00 76.19 582 GLY A O 1
ATOM 4549 N N . PRO A 1 583 ? 11.882 -15.699 -10.801 1.00 64.19 583 PRO A N 1
ATOM 4550 C CA . PRO A 1 583 ? 11.655 -16.546 -11.969 1.00 64.19 583 PRO A CA 1
ATOM 4551 C C . PRO A 1 583 ? 10.313 -16.191 -12.625 1.00 64.19 583 PRO A C 1
ATOM 4553 O O . PRO A 1 583 ? 9.340 -15.909 -11.922 1.00 64.19 583 PRO A O 1
ATOM 4556 N N . ALA A 1 584 ? 10.241 -16.228 -13.958 1.00 61.09 584 ALA A N 1
ATOM 4557 C CA . ALA A 1 584 ? 8.983 -16.006 -14.667 1.00 61.09 584 ALA A CA 1
ATOM 4558 C C . ALA A 1 584 ? 7.946 -17.085 -14.307 1.00 61.09 584 ALA A C 1
ATOM 4560 O O . ALA A 1 584 ? 8.236 -18.281 -14.376 1.00 61.09 584 ALA A O 1
ATOM 4561 N N . GLN A 1 585 ? 6.736 -16.661 -13.937 1.00 62.66 585 GLN A N 1
ATOM 4562 C CA . GLN A 1 585 ? 5.612 -17.563 -13.670 1.00 62.66 585 GLN A CA 1
ATOM 4563 C C . GLN A 1 585 ? 4.632 -17.554 -14.852 1.00 62.66 585 GLN A C 1
ATOM 4565 O O . GLN A 1 585 ? 4.499 -16.517 -15.510 1.00 62.66 585 GLN A O 1
ATOM 4570 N N . PRO A 1 586 ? 3.916 -18.662 -15.132 1.00 54.97 586 PRO A N 1
ATOM 4571 C CA . PRO A 1 586 ? 2.863 -18.676 -16.144 1.00 54.97 586 PRO A CA 1
ATOM 4572 C C . PRO A 1 586 ? 1.855 -17.539 -15.930 1.00 54.97 586 PRO A C 1
ATOM 4574 O O . PRO A 1 586 ? 1.457 -17.265 -14.800 1.00 54.97 586 PRO A O 1
ATOM 4577 N N . LEU A 1 587 ? 1.404 -16.903 -17.015 1.00 53.34 587 LEU A N 1
ATOM 4578 C CA . LEU A 1 587 ? 0.420 -15.805 -16.992 1.00 53.34 587 LEU A CA 1
ATOM 4579 C C . LEU A 1 587 ? -1.021 -16.306 -16.728 1.00 53.34 587 LEU A C 1
ATOM 4581 O O . LEU A 1 587 ? -1.990 -15.816 -17.309 1.00 53.34 587 LEU A O 1
ATOM 4585 N N . GLU A 1 588 ? -1.183 -17.309 -15.865 1.00 45.66 588 GLU A N 1
ATOM 4586 C CA . GLU A 1 588 ? -2.473 -17.909 -15.510 1.00 45.66 588 GLU A CA 1
ATOM 4587 C C . GLU A 1 588 ? -3.186 -17.092 -14.420 1.00 45.66 588 GLU A C 1
ATOM 4589 O O . GLU A 1 588 ? -3.357 -17.530 -13.288 1.00 45.66 588 GLU A O 1
ATOM 4594 N N . GLY A 1 589 ? -3.625 -15.884 -14.791 1.00 51.00 589 GLY A N 1
ATOM 4595 C CA . GLY A 1 589 ? -4.504 -15.035 -13.973 1.00 51.00 589 GLY A CA 1
ATOM 4596 C C . GLY A 1 589 ? -3.995 -13.618 -13.701 1.00 51.00 589 GLY A C 1
ATOM 4597 O O . GLY A 1 589 ? -4.760 -12.800 -13.199 1.00 51.00 589 GLY A O 1
ATOM 4598 N N . SER A 1 590 ? -2.749 -13.295 -14.061 1.00 55.19 590 SER A N 1
ATOM 4599 C CA . SER A 1 590 ? -2.186 -11.951 -13.878 1.00 55.19 590 SER A CA 1
ATOM 4600 C C . SER A 1 590 ? -2.672 -10.971 -14.955 1.00 55.19 590 SER A C 1
ATOM 4602 O O . SER A 1 590 ? -1.957 -10.672 -15.914 1.00 55.19 590 SER A O 1
ATOM 4604 N N . GLU A 1 591 ? -3.923 -10.526 -14.825 1.00 62.91 591 GLU A N 1
ATOM 4605 C CA . GLU A 1 591 ? -4.598 -9.639 -15.786 1.00 62.91 591 GLU A CA 1
ATOM 4606 C C . GLU A 1 591 ? -4.463 -8.149 -15.427 1.00 62.91 591 GLU A C 1
ATOM 4608 O O . GLU A 1 591 ? -4.543 -7.310 -16.321 1.00 62.91 591 GLU A O 1
ATOM 4613 N N . TRP A 1 592 ? -4.176 -7.808 -14.161 1.00 79.50 592 TRP A N 1
ATOM 4614 C CA . TRP A 1 592 ? -4.069 -6.417 -13.700 1.00 79.50 592 TRP A CA 1
ATOM 4615 C C . TRP A 1 592 ? -2.784 -6.101 -12.911 1.00 79.50 592 TRP A C 1
ATOM 4617 O O . TRP A 1 592 ? -2.241 -6.949 -12.206 1.00 79.50 592 TRP A O 1
ATOM 4627 N N . PRO A 1 593 ? -2.344 -4.830 -12.928 1.00 71.19 593 PRO A N 1
ATOM 4628 C CA . PRO A 1 593 ? -1.173 -4.306 -12.203 1.00 71.19 593 PRO A CA 1
ATOM 4629 C C . PRO A 1 593 ? -1.225 -4.330 -10.664 1.00 71.19 593 PRO A C 1
ATOM 4631 O O . PRO A 1 593 ? -0.279 -3.862 -10.030 1.00 71.19 593 PRO A O 1
ATOM 4634 N N . THR A 1 594 ? -2.318 -4.765 -10.035 1.00 74.88 594 THR A N 1
ATOM 4635 C CA . THR A 1 594 ? -2.512 -4.590 -8.581 1.00 74.88 594 THR A CA 1
ATOM 4636 C C . THR A 1 594 ? -2.108 -5.836 -7.789 1.00 74.88 594 THR A C 1
ATOM 4638 O O . THR A 1 594 ? -2.089 -6.936 -8.335 1.00 74.88 594 THR A O 1
ATOM 4641 N N . VAL A 1 595 ? -1.800 -5.686 -6.493 1.00 68.31 595 VAL A N 1
ATOM 4642 C CA . VAL A 1 595 ? -1.308 -6.788 -5.632 1.00 68.31 595 VAL A CA 1
ATOM 4643 C C . VAL A 1 595 ? -2.260 -7.988 -5.587 1.00 68.31 595 VAL A C 1
ATOM 4645 O O . VAL A 1 595 ? -1.786 -9.120 -5.597 1.00 68.31 595 VAL A O 1
ATOM 4648 N N . GLN A 1 596 ? -3.583 -7.773 -5.606 1.00 74.19 596 GLN A N 1
ATOM 4649 C CA . GLN A 1 596 ? -4.565 -8.869 -5.686 1.00 74.19 596 GLN A CA 1
ATOM 4650 C C . GLN A 1 596 ? -4.414 -9.732 -6.945 1.00 74.19 596 GLN A C 1
ATOM 4652 O O . GLN A 1 596 ? -4.744 -10.912 -6.931 1.00 74.19 596 GLN A O 1
ATOM 4657 N N . CYS A 1 597 ? -3.918 -9.133 -8.023 1.00 73.25 597 CYS A N 1
ATOM 4658 C CA . CYS A 1 597 ? -3.929 -9.675 -9.375 1.00 73.25 597 CYS A CA 1
ATOM 4659 C C . CYS A 1 597 ? -2.530 -10.149 -9.812 1.00 73.25 597 CYS A C 1
ATOM 4661 O O . CYS A 1 597 ? -2.289 -10.347 -10.997 1.00 73.25 597 CYS A O 1
ATOM 4663 N N . GLY A 1 598 ? -1.576 -10.272 -8.881 1.00 76.44 598 GLY A N 1
ATOM 4664 C CA . GLY A 1 598 ? -0.210 -10.738 -9.153 1.00 76.44 598 GLY A CA 1
ATOM 4665 C C . GLY A 1 598 ? 0.728 -9.731 -9.837 1.00 76.44 598 GLY A C 1
ATOM 4666 O O . GLY A 1 598 ? 1.920 -10.013 -9.932 1.00 76.44 598 GLY A O 1
ATOM 4667 N N . GLY A 1 599 ? 0.237 -8.559 -10.254 1.00 81.62 599 GLY A N 1
ATOM 4668 C CA . GLY A 1 599 ? 1.028 -7.542 -10.956 1.00 81.62 599 GLY A CA 1
ATOM 4669 C C . GLY A 1 599 ? 1.293 -7.872 -12.433 1.00 81.62 599 GLY A C 1
ATOM 4670 O O . GLY A 1 599 ? 0.894 -8.912 -12.951 1.00 81.62 599 GLY A O 1
ATOM 4671 N N . VAL A 1 600 ? 1.983 -6.969 -13.136 1.00 83.19 600 VAL A N 1
ATOM 4672 C CA . VAL A 1 600 ? 2.336 -7.132 -14.559 1.00 83.19 600 VAL A CA 1
ATOM 4673 C C . VAL A 1 600 ? 3.775 -7.634 -14.695 1.00 83.19 600 VAL A C 1
ATOM 4675 O O . VAL A 1 600 ? 4.705 -6.984 -14.224 1.00 83.19 600 VAL A O 1
ATOM 4678 N N . GLN A 1 601 ? 3.973 -8.774 -15.365 1.00 82.31 601 GLN A N 1
ATOM 4679 C CA . GLN A 1 601 ? 5.301 -9.362 -15.587 1.00 82.31 601 GLN A CA 1
ATOM 4680 C C . GLN A 1 601 ? 5.992 -8.807 -16.848 1.00 82.31 601 GLN A C 1
ATOM 4682 O O . GLN A 1 601 ? 5.466 -8.913 -17.955 1.00 82.31 601 GLN A O 1
ATOM 4687 N N . SER A 1 602 ? 7.216 -8.307 -16.684 1.00 81.06 602 SER A N 1
ATOM 4688 C CA . SER A 1 602 ? 8.205 -8.048 -17.739 1.00 81.06 602 SER A CA 1
ATOM 4689 C C . SER A 1 602 ? 9.160 -9.241 -17.811 1.00 81.06 602 SER A C 1
ATOM 4691 O O . SER A 1 602 ? 9.946 -9.461 -16.889 1.00 81.06 602 SER A O 1
ATOM 4693 N N . ILE A 1 603 ? 9.082 -10.049 -18.874 1.00 76.19 603 ILE A N 1
ATOM 4694 C CA . ILE A 1 603 ? 9.984 -11.198 -19.063 1.00 76.19 603 ILE A CA 1
ATOM 4695 C C . ILE A 1 603 ? 11.303 -10.708 -19.670 1.00 76.19 603 ILE A C 1
ATOM 4697 O O . ILE A 1 603 ? 11.333 -10.104 -20.745 1.00 76.19 603 ILE A O 1
ATOM 4701 N N . LEU A 1 604 ? 12.404 -10.987 -18.978 1.00 72.69 604 LEU A N 1
ATOM 4702 C CA . LEU A 1 604 ? 13.757 -10.617 -19.376 1.00 72.69 604 LEU A CA 1
ATOM 4703 C C . LEU A 1 604 ? 14.383 -11.702 -20.283 1.00 72.69 604 LEU A C 1
ATOM 4705 O O . LEU A 1 604 ? 14.023 -12.876 -20.173 1.00 72.69 604 LEU A O 1
ATOM 4709 N N . PRO A 1 605 ? 15.363 -11.366 -21.151 1.00 66.56 605 PRO A N 1
ATOM 4710 C CA . PRO A 1 605 ? 15.964 -12.326 -22.092 1.00 66.56 605 PRO A CA 1
ATOM 4711 C C . PRO A 1 605 ? 16.648 -13.548 -21.456 1.00 66.56 605 PRO A C 1
ATOM 4713 O O . PRO A 1 605 ? 16.920 -14.522 -22.149 1.00 66.56 605 PRO A O 1
ATOM 4716 N N . ASN A 1 606 ? 16.929 -13.505 -20.151 1.00 70.31 606 ASN A N 1
ATOM 4717 C CA . ASN A 1 606 ? 17.511 -14.598 -19.367 1.00 70.31 606 ASN A CA 1
ATOM 4718 C C . ASN A 1 606 ? 16.460 -15.520 -18.703 1.00 70.31 606 ASN A C 1
ATOM 4720 O O . ASN A 1 606 ? 16.833 -16.384 -17.914 1.00 70.31 606 ASN A O 1
ATOM 4724 N N . GLY A 1 607 ? 15.163 -15.333 -18.976 1.00 67.94 607 GLY A N 1
ATOM 4725 C CA . GLY A 1 607 ? 14.071 -16.135 -18.402 1.00 67.94 607 GLY A CA 1
ATOM 4726 C C . GLY A 1 607 ? 13.616 -15.713 -16.997 1.00 67.94 607 GLY A C 1
ATOM 4727 O O . GLY A 1 607 ? 12.691 -16.313 -16.447 1.00 67.94 607 GLY A O 1
ATOM 4728 N N . MET A 1 608 ? 14.222 -14.674 -16.416 1.00 79.12 608 MET A N 1
ATOM 4729 C CA . MET A 1 608 ? 13.713 -14.028 -15.203 1.00 79.12 608 MET A CA 1
ATOM 4730 C C . MET A 1 608 ? 12.528 -13.112 -15.539 1.00 79.12 608 MET A C 1
ATOM 4732 O O . MET A 1 608 ? 12.408 -12.631 -16.666 1.00 79.12 608 MET A O 1
ATOM 4736 N N . ALA A 1 609 ? 11.685 -12.824 -14.551 1.00 80.44 609 ALA A N 1
ATOM 4737 C CA . ALA A 1 609 ? 10.656 -11.797 -14.632 1.00 80.44 609 ALA A CA 1
ATOM 4738 C C . ALA A 1 609 ? 10.908 -10.660 -13.635 1.00 80.44 609 ALA A C 1
ATOM 4740 O O . ALA A 1 609 ? 11.307 -10.862 -12.485 1.00 80.44 609 ALA A O 1
ATOM 4741 N N . GLU A 1 610 ? 10.626 -9.450 -14.097 1.00 85.44 610 GLU A N 1
ATOM 4742 C CA . GLU A 1 610 ? 10.496 -8.233 -13.309 1.00 85.44 610 GLU A CA 1
ATOM 4743 C C . GLU A 1 610 ? 8.995 -7.937 -13.186 1.00 85.44 610 GLU A C 1
ATOM 4745 O O . GLU A 1 610 ? 8.326 -7.636 -14.175 1.00 85.44 610 GLU A O 1
ATOM 4750 N N . VAL A 1 611 ? 8.434 -8.096 -11.989 1.00 85.88 611 VAL A N 1
ATOM 4751 C CA . VAL A 1 611 ? 6.997 -7.945 -11.734 1.00 85.88 611 VAL A CA 1
ATOM 4752 C C . VAL A 1 611 ? 6.724 -6.541 -11.212 1.00 85.88 611 VAL A C 1
ATOM 4754 O O . VAL A 1 611 ? 7.263 -6.142 -10.177 1.00 85.88 611 VAL A O 1
ATOM 4757 N N . PHE A 1 612 ? 5.889 -5.798 -11.934 1.00 87.25 612 PHE A N 1
ATOM 4758 C CA . PHE A 1 612 ? 5.495 -4.434 -11.613 1.00 87.25 612 PHE A CA 1
ATOM 4759 C C . PHE A 1 612 ? 4.123 -4.393 -10.937 1.00 87.25 612 PHE A C 1
ATOM 4761 O O . PHE A 1 612 ? 3.139 -4.926 -11.453 1.00 87.25 612 PHE A O 1
ATOM 4768 N N . PHE A 1 613 ? 4.062 -3.680 -9.818 1.00 88.62 613 PHE A N 1
ATOM 4769 C CA . PHE A 1 613 ? 2.853 -3.379 -9.067 1.00 88.62 613 PHE A CA 1
ATOM 4770 C C . PHE A 1 613 ? 2.601 -1.875 -9.098 1.00 88.62 613 PHE A C 1
ATOM 4772 O O . PHE A 1 613 ? 3.530 -1.088 -8.896 1.00 88.62 613 PHE A O 1
ATOM 4779 N N . PHE A 1 614 ? 1.356 -1.476 -9.347 1.00 89.81 614 PHE A N 1
ATOM 4780 C CA . PHE A 1 614 ? 0.981 -0.072 -9.494 1.00 89.81 614 PHE A CA 1
ATOM 4781 C C . PHE A 1 614 ? -0.255 0.282 -8.664 1.00 89.81 614 PHE A C 1
ATOM 4783 O O . PHE A 1 614 ? -1.200 -0.500 -8.559 1.00 89.81 614 PHE A O 1
ATOM 4790 N N . GLY A 1 615 ? -0.277 1.510 -8.149 1.00 91.06 615 GLY A N 1
ATOM 4791 C CA . GLY A 1 615 ? -1.471 2.126 -7.578 1.00 91.06 615 GLY A CA 1
ATOM 4792 C C . GLY A 1 615 ? -1.299 3.632 -7.425 1.00 91.06 615 GLY A C 1
ATOM 4793 O O . GLY A 1 615 ? -0.229 4.111 -7.055 1.00 91.06 615 GLY A O 1
ATOM 4794 N N . ILE A 1 616 ? -2.341 4.399 -7.716 1.00 90.44 616 ILE A N 1
ATOM 4795 C CA . ILE A 1 616 ? -2.389 5.830 -7.417 1.00 90.44 616 ILE A CA 1
ATOM 4796 C C . ILE A 1 616 ? -2.461 5.987 -5.892 1.00 90.44 616 ILE A C 1
ATOM 4798 O O . ILE A 1 616 ? -3.128 5.216 -5.207 1.00 90.44 616 ILE A O 1
ATOM 4802 N N . VAL A 1 617 ? -1.766 6.982 -5.347 1.00 85.50 617 VAL A N 1
ATOM 4803 C CA . VAL A 1 617 ? -1.722 7.309 -3.917 1.00 85.50 617 VAL A CA 1
ATOM 4804 C C . VAL A 1 617 ? -1.866 8.813 -3.689 1.00 85.50 617 VAL A C 1
ATOM 4806 O O . VAL A 1 617 ? -1.756 9.618 -4.613 1.00 85.50 617 VAL A O 1
ATOM 4809 N N . ASP A 1 618 ? -2.103 9.178 -2.429 1.00 74.56 618 ASP A N 1
ATOM 4810 C CA . ASP A 1 618 ? -2.030 10.552 -1.919 1.00 74.56 618 ASP A CA 1
ATOM 4811 C C . ASP A 1 618 ? -3.016 11.529 -2.605 1.00 74.56 618 ASP A C 1
ATOM 4813 O O . ASP A 1 618 ? -2.686 12.656 -2.964 1.00 74.56 618 ASP A O 1
ATOM 4817 N N . MET A 1 619 ? -4.278 11.093 -2.743 1.00 71.12 619 MET A N 1
ATOM 4818 C CA . MET A 1 619 ? -5.417 11.852 -3.306 1.00 71.12 619 MET A CA 1
ATOM 4819 C C . MET A 1 619 ? -5.955 12.988 -2.402 1.00 71.12 619 MET A C 1
ATOM 4821 O O . MET A 1 619 ? -7.165 13.249 -2.379 1.00 71.12 619 MET A O 1
ATOM 4825 N N . ALA A 1 620 ? -5.077 13.633 -1.634 1.00 55.03 620 ALA A N 1
ATOM 4826 C CA . ALA A 1 620 ? -5.422 14.673 -0.666 1.00 55.03 620 ALA A CA 1
ATOM 4827 C C . ALA A 1 620 ? -6.216 15.837 -1.314 1.00 55.03 620 ALA A C 1
ATOM 4829 O O . ALA A 1 620 ? -6.090 16.096 -2.519 1.00 55.03 620 ALA A O 1
ATOM 4830 N N . PRO A 1 621 ? -7.078 16.547 -0.563 1.00 50.72 621 PRO A N 1
ATOM 4831 C CA . PRO A 1 621 ? -7.809 17.697 -1.093 1.00 50.72 621 PRO A CA 1
ATOM 4832 C C . PRO A 1 621 ? -6.894 18.877 -1.456 1.00 50.72 621 PRO A C 1
ATOM 4834 O O . PRO A 1 621 ? -5.863 19.108 -0.829 1.00 50.72 621 PRO A O 1
ATOM 4837 N N . GLU A 1 622 ? -7.306 19.681 -2.449 1.00 48.97 622 GLU A N 1
ATOM 4838 C CA . GLU A 1 622 ? -6.712 21.010 -2.656 1.00 48.97 622 GLU A CA 1
ATOM 4839 C C . GLU A 1 622 ? -7.047 21.872 -1.427 1.00 48.97 622 GLU A C 1
ATOM 4841 O O . GLU A 1 622 ? -8.216 22.196 -1.204 1.00 48.97 622 GLU A O 1
ATOM 4846 N N . ASP A 1 623 ? -6.008 22.193 -0.648 1.00 51.41 623 ASP A N 1
ATOM 4847 C CA . ASP A 1 623 ? -5.990 23.097 0.511 1.00 51.41 623 ASP A CA 1
ATOM 4848 C C . ASP A 1 623 ? -7.024 24.242 0.380 1.00 51.41 623 ASP A C 1
ATOM 4850 O O . ASP A 1 623 ? -7.019 24.941 -0.643 1.00 51.41 623 ASP A O 1
ATOM 4854 N N . PRO A 1 624 ? -7.904 24.464 1.383 1.00 46.81 624 PRO A N 1
ATOM 4855 C CA . PRO A 1 624 ? -8.910 25.524 1.361 1.00 46.81 624 PRO A CA 1
ATOM 4856 C C . PRO A 1 624 ? -8.374 26.913 0.996 1.00 46.81 624 PRO A C 1
ATOM 4858 O O . PRO A 1 624 ? -9.052 27.631 0.255 1.00 46.81 624 PRO A O 1
ATOM 4861 N N . ASP A 1 625 ? -7.168 27.284 1.437 1.00 47.19 625 ASP A N 1
ATOM 4862 C CA . ASP A 1 625 ? -6.560 28.578 1.111 1.00 47.19 625 ASP A CA 1
ATOM 4863 C C . ASP A 1 625 ? -6.029 28.610 -0.326 1.00 47.19 625 ASP A C 1
ATOM 4865 O O . ASP A 1 625 ? -6.223 29.607 -1.031 1.00 47.19 625 ASP A O 1
ATOM 4869 N N . ARG A 1 626 ? -5.469 27.504 -0.837 1.00 51.38 626 ARG A N 1
ATOM 4870 C CA . ARG A 1 626 ? -5.139 27.372 -2.272 1.00 51.38 626 ARG A CA 1
ATOM 4871 C C . ARG A 1 626 ? -6.396 27.410 -3.131 1.00 51.38 626 ARG A C 1
ATOM 4873 O O . ARG A 1 626 ? -6.396 28.074 -4.166 1.00 51.38 626 ARG A O 1
ATOM 4880 N N . GLN A 1 627 ? -7.491 26.797 -2.689 1.00 50.38 627 GLN A N 1
ATOM 4881 C CA . GLN A 1 627 ? -8.765 26.836 -3.396 1.00 50.38 627 GLN A CA 1
ATOM 4882 C C . GLN A 1 627 ? -9.404 28.238 -3.344 1.00 50.38 627 GLN A C 1
ATOM 4884 O O . GLN A 1 627 ? -9.933 28.707 -4.354 1.00 50.38 627 GLN A O 1
ATOM 4889 N N . ALA A 1 628 ? -9.314 28.958 -2.222 1.00 48.38 628 ALA A N 1
ATOM 4890 C CA . ALA A 1 628 ? -9.762 30.348 -2.100 1.00 48.38 628 ALA A CA 1
ATOM 4891 C C . ALA A 1 628 ? -8.918 31.306 -2.962 1.00 48.38 628 ALA A C 1
ATOM 4893 O O . ALA A 1 628 ? -9.467 32.147 -3.683 1.00 48.38 628 ALA A O 1
ATOM 4894 N N . LEU A 1 629 ? -7.593 31.134 -2.964 1.00 48.56 629 LEU A N 1
ATOM 4895 C CA . LEU A 1 629 ? -6.663 31.827 -3.854 1.00 48.56 629 LEU A CA 1
ATOM 4896 C C . LEU A 1 629 ? -6.988 31.530 -5.324 1.00 48.56 629 LEU A C 1
ATOM 4898 O O . LEU A 1 629 ? -7.083 32.452 -6.129 1.00 48.56 629 LEU A O 1
ATOM 4902 N N . ARG A 1 630 ? -7.258 30.269 -5.676 1.00 54.78 630 ARG A N 1
ATOM 4903 C CA . ARG A 1 630 ? -7.636 29.842 -7.032 1.00 54.78 630 ARG A CA 1
ATOM 4904 C C . ARG A 1 630 ? -9.010 30.366 -7.457 1.00 54.78 630 ARG A C 1
ATOM 4906 O O . ARG A 1 630 ? -9.181 30.663 -8.634 1.00 54.78 630 ARG A O 1
ATOM 4913 N N . ARG A 1 631 ? -9.965 30.578 -6.541 1.00 52.03 631 ARG A N 1
ATOM 4914 C CA . ARG A 1 631 ? -11.221 31.310 -6.826 1.00 52.03 631 ARG A CA 1
ATOM 4915 C C . ARG A 1 631 ? -10.947 32.790 -7.129 1.00 52.03 631 ARG A C 1
ATOM 4917 O O . ARG A 1 631 ? -11.413 33.279 -8.155 1.00 52.03 631 ARG A O 1
ATOM 4924 N N . ARG A 1 632 ? -10.132 33.471 -6.308 1.00 50.81 632 ARG A N 1
ATOM 4925 C CA . ARG A 1 632 ? -9.692 34.866 -6.545 1.00 50.81 632 ARG A CA 1
ATOM 4926 C C . ARG A 1 632 ? -8.930 35.016 -7.871 1.00 50.81 632 ARG A C 1
ATOM 4928 O O . ARG A 1 632 ? -9.162 35.973 -8.609 1.00 50.81 632 ARG A O 1
ATOM 4935 N N . LEU A 1 633 ? -8.083 34.046 -8.216 1.00 47.66 633 LEU A N 1
ATOM 4936 C CA . LEU A 1 633 ? -7.374 33.995 -9.495 1.00 47.66 633 LEU A CA 1
ATOM 4937 C C . LEU A 1 633 ? -8.315 33.678 -10.668 1.00 47.66 633 LEU A C 1
ATOM 4939 O O . LEU A 1 633 ? -8.237 34.379 -11.669 1.00 47.66 633 LEU A O 1
ATOM 4943 N N . LYS A 1 634 ? -9.262 32.729 -10.553 1.00 44.78 634 LYS A N 1
ATOM 4944 C CA . LYS A 1 634 ? -10.292 32.477 -11.589 1.00 44.78 634 LYS A CA 1
ATOM 4945 C C . LYS A 1 634 ? -11.072 33.768 -11.928 1.00 44.78 634 LYS A C 1
ATOM 4947 O O . LYS A 1 634 ? -11.343 34.000 -13.101 1.00 44.78 634 LYS A O 1
ATOM 4952 N N . SER A 1 635 ? -11.351 34.647 -10.954 1.00 44.69 635 SER A N 1
ATOM 4953 C CA . SER A 1 635 ? -11.961 35.971 -11.211 1.00 44.69 635 SER A CA 1
ATOM 4954 C C . SER A 1 635 ? -11.023 37.035 -11.807 1.00 44.69 635 SER A C 1
ATOM 4956 O O . SER A 1 635 ? -11.511 37.987 -12.407 1.00 44.69 635 SER A O 1
ATOM 4958 N N . ALA A 1 636 ? -9.699 36.901 -11.672 1.00 42.06 636 ALA A N 1
ATOM 4959 C CA . ALA A 1 636 ? -8.722 37.853 -12.220 1.00 42.06 636 ALA A CA 1
ATOM 4960 C C . ALA A 1 636 ? -8.201 37.453 -13.617 1.00 42.06 636 ALA A C 1
ATOM 4962 O O . ALA A 1 636 ? -7.952 38.305 -14.469 1.00 42.06 636 ALA A O 1
ATOM 4963 N N . VAL A 1 637 ? -8.055 36.148 -13.867 1.00 43.75 637 VAL A N 1
ATOM 4964 C CA . VAL A 1 637 ? -7.399 35.575 -15.058 1.00 43.75 637 VAL A CA 1
ATOM 4965 C C . VAL A 1 637 ? -8.243 35.695 -16.335 1.00 43.75 637 VAL A C 1
ATOM 4967 O O . VAL A 1 637 ? -7.696 35.599 -17.429 1.00 43.75 637 VAL A O 1
ATOM 4970 N N . HIS A 1 638 ? -9.535 36.033 -16.241 1.00 40.44 638 HIS A N 1
ATOM 4971 C CA . HIS A 1 638 ? -10.351 36.355 -17.424 1.00 40.44 638 HIS A CA 1
ATOM 4972 C C . HIS A 1 638 ? -9.793 37.540 -18.248 1.00 40.44 638 HIS A C 1
ATOM 4974 O O . HIS A 1 638 ? -10.101 37.659 -19.428 1.00 40.44 638 HIS A O 1
ATOM 4980 N N . ASN A 1 639 ? -8.928 38.376 -17.653 1.00 34.47 639 ASN A N 1
ATOM 4981 C CA . ASN A 1 639 ? -8.315 39.541 -18.299 1.00 34.47 639 ASN A CA 1
ATOM 4982 C C . ASN A 1 639 ? -6.834 39.355 -18.706 1.00 34.47 639 ASN A C 1
ATOM 4984 O O . ASN A 1 639 ? -6.221 40.322 -19.158 1.00 34.47 639 ASN A O 1
ATOM 4988 N N . ALA A 1 640 ? -6.222 38.172 -18.538 1.00 31.11 640 ALA A N 1
ATOM 4989 C CA . ALA A 1 640 ? -4.785 37.989 -18.790 1.00 31.11 640 ALA A CA 1
ATOM 4990 C C . ALA A 1 640 ? -4.427 36.606 -19.367 1.00 31.11 640 ALA A C 1
ATOM 4992 O O . ALA A 1 640 ? -4.352 35.613 -18.644 1.00 31.11 640 ALA A O 1
ATOM 4993 N N . PHE A 1 641 ? -4.127 36.563 -20.669 1.00 33.00 641 PHE A N 1
ATOM 4994 C CA . PHE A 1 641 ? -3.615 35.378 -21.369 1.00 33.00 641 PHE A CA 1
ATOM 4995 C C . PHE A 1 641 ? -2.097 35.486 -21.626 1.00 33.00 641 PHE A C 1
ATOM 4997 O O . PHE A 1 641 ? -1.567 36.576 -21.826 1.00 33.00 641 PHE A O 1
ATOM 5004 N N . HIS A 1 642 ? -1.413 34.338 -21.677 1.00 36.88 642 HIS A N 1
ATOM 5005 C CA . HIS A 1 642 ? -0.010 34.158 -22.093 1.00 36.88 642 HIS A CA 1
ATOM 5006 C C . HIS A 1 642 ? 1.080 35.010 -21.398 1.00 36.88 642 HIS A C 1
ATOM 5008 O O . HIS A 1 642 ? 1.617 35.968 -21.965 1.00 36.88 642 HIS A O 1
ATOM 5014 N N . ARG A 1 643 ? 1.607 34.490 -20.280 1.00 28.59 643 ARG A N 1
ATOM 5015 C CA . ARG A 1 643 ? 3.069 34.325 -20.150 1.00 28.59 643 ARG A CA 1
ATOM 5016 C C . ARG A 1 643 ? 3.440 33.161 -19.222 1.00 28.59 643 ARG A C 1
ATOM 5018 O O . ARG A 1 643 ? 2.591 32.628 -18.516 1.00 28.59 643 ARG A O 1
ATOM 5025 N N . THR A 1 644 ? 4.680 32.701 -19.337 1.00 34.53 644 THR A N 1
ATOM 5026 C CA . THR A 1 644 ? 5.181 31.417 -18.825 1.00 34.53 644 THR A CA 1
ATOM 5027 C C . THR A 1 644 ? 5.943 31.545 -17.507 1.00 34.53 644 THR A C 1
ATOM 5029 O O . THR A 1 644 ? 6.673 32.514 -17.346 1.00 34.53 644 THR A O 1
ATOM 5032 N N . HIS A 1 645 ? 5.877 30.490 -16.681 1.00 35.16 645 HIS A N 1
ATOM 5033 C CA . HIS A 1 645 ? 6.732 30.233 -15.507 1.00 35.16 645 HIS A CA 1
ATOM 5034 C C . HIS A 1 645 ? 6.645 31.277 -14.374 1.00 35.16 645 HIS A C 1
ATOM 5036 O O . HIS A 1 645 ? 7.441 32.204 -14.335 1.00 35.16 645 HIS A O 1
ATOM 5042 N N . ASP A 1 646 ? 5.709 31.076 -13.435 1.00 29.02 646 ASP A N 1
ATOM 5043 C CA . ASP A 1 646 ? 5.978 31.121 -11.981 1.00 29.02 646 ASP A CA 1
ATOM 5044 C C . ASP A 1 646 ? 4.716 30.805 -11.149 1.00 29.02 646 ASP A C 1
ATOM 5046 O O . ASP A 1 646 ? 3.613 31.227 -11.495 1.00 29.02 646 ASP A O 1
ATOM 5050 N N . GLY A 1 647 ? 4.890 30.078 -10.036 1.00 34.72 647 GLY A N 1
ATOM 5051 C CA . GLY A 1 647 ? 4.027 30.032 -8.833 1.00 34.72 647 GLY A CA 1
ATOM 5052 C C . GLY A 1 647 ? 2.536 29.626 -8.901 1.00 34.72 647 GLY A C 1
ATOM 5053 O O . GLY A 1 647 ? 1.974 29.263 -7.868 1.00 34.72 647 GLY A O 1
ATOM 5054 N N . ALA A 1 648 ? 1.858 29.697 -10.047 1.00 37.75 648 ALA A N 1
ATOM 5055 C CA . ALA A 1 648 ? 0.400 29.557 -10.134 1.00 37.75 648 ALA A CA 1
ATOM 5056 C C . ALA A 1 648 ? -0.098 28.102 -9.976 1.00 37.75 648 ALA A C 1
ATOM 5058 O O . ALA A 1 648 ? 0.510 27.168 -10.498 1.00 37.75 648 ALA A O 1
ATOM 5059 N N . SER A 1 649 ? -1.243 27.906 -9.298 1.00 52.66 649 SER A N 1
ATOM 5060 C CA . SER A 1 649 ? -1.859 26.572 -9.138 1.00 52.66 649 SER A CA 1
ATOM 5061 C C . SER A 1 649 ? -2.278 25.997 -10.496 1.00 52.66 649 SER A C 1
ATOM 5063 O O . SER A 1 649 ? -3.151 26.548 -11.174 1.00 52.66 649 SER A O 1
ATOM 5065 N N . MET A 1 650 ? -1.651 24.884 -10.885 1.00 61.44 650 MET A N 1
ATOM 5066 C CA . MET A 1 650 ? -1.951 24.158 -12.117 1.00 61.44 650 MET A CA 1
ATOM 5067 C C . MET A 1 650 ? -3.370 23.559 -12.050 1.00 61.44 650 MET A C 1
ATOM 5069 O O . MET A 1 650 ? -3.691 22.881 -11.075 1.00 61.44 650 MET A O 1
ATOM 5073 N N . PRO A 1 651 ? -4.234 23.762 -13.063 1.00 70.81 651 PRO A N 1
ATOM 5074 C CA . PRO A 1 651 ? -5.540 23.112 -13.132 1.00 70.81 651 PRO A CA 1
ATOM 5075 C C . PRO A 1 651 ? -5.443 21.581 -13.092 1.00 70.81 651 PRO A C 1
ATOM 5077 O O . PRO A 1 651 ? -4.551 21.002 -13.705 1.00 70.81 651 PRO A O 1
ATOM 5080 N N . ALA A 1 652 ? -6.421 20.927 -12.454 1.00 73.12 652 ALA A N 1
ATOM 5081 C CA . ALA A 1 652 ? -6.506 19.463 -12.363 1.00 73.12 652 ALA A CA 1
ATOM 5082 C C . ALA A 1 652 ? -6.378 18.755 -13.726 1.00 73.12 652 ALA A C 1
ATOM 5084 O O . ALA A 1 652 ? -5.690 17.742 -13.822 1.00 73.12 652 ALA A O 1
ATOM 5085 N N . LEU A 1 653 ? -6.972 19.332 -14.782 1.00 76.56 653 LEU A N 1
ATOM 5086 C CA . LEU A 1 653 ? -6.838 18.864 -16.165 1.00 76.56 653 LEU A CA 1
ATOM 5087 C C . LEU A 1 653 ? -5.356 18.778 -16.586 1.00 76.56 653 LEU A C 1
ATOM 5089 O O . LEU A 1 653 ? -4.851 17.676 -16.776 1.00 76.56 653 LEU A O 1
ATOM 5093 N N . GLN A 1 654 ? -4.647 19.913 -16.580 1.00 76.44 654 GLN A N 1
ATOM 5094 C CA . GLN A 1 654 ? -3.225 20.023 -16.945 1.00 76.44 654 GLN A CA 1
ATOM 5095 C C . GLN A 1 654 ? -2.293 19.189 -16.058 1.00 76.44 654 GLN A C 1
ATOM 5097 O O . GLN A 1 654 ? -1.254 18.718 -16.517 1.00 76.44 654 GLN A O 1
ATOM 5102 N N . TYR A 1 655 ? -2.652 18.989 -14.787 1.00 80.56 655 TYR A N 1
ATOM 5103 C CA . TYR A 1 655 ? -1.912 18.092 -13.903 1.00 80.56 655 TYR A CA 1
ATOM 5104 C C . TYR A 1 655 ? -2.041 16.633 -14.354 1.00 80.56 655 TYR A C 1
ATOM 5106 O O . TYR A 1 655 ? -1.028 15.947 -14.455 1.00 80.56 655 TYR A O 1
ATOM 5114 N N . GLY A 1 656 ? -3.264 16.183 -14.652 1.00 83.06 656 GLY A N 1
ATOM 5115 C CA . GLY A 1 656 ? -3.528 14.830 -15.142 1.00 83.06 656 GLY A CA 1
ATOM 5116 C C . GLY A 1 656 ? -2.938 14.569 -16.530 1.00 83.06 656 GLY A C 1
ATOM 5117 O O . GLY A 1 656 ? -2.346 13.517 -16.735 1.00 83.06 656 GLY A O 1
ATOM 5118 N N . GLU A 1 657 ? -3.009 15.542 -17.444 1.00 84.62 657 GLU A N 1
ATOM 5119 C CA . GLU A 1 657 ? -2.357 15.483 -18.764 1.00 84.62 657 GLU A CA 1
ATOM 5120 C C . GLU A 1 657 ? -0.842 15.264 -18.605 1.00 84.62 657 GLU A C 1
ATOM 5122 O O . GLU A 1 657 ? -0.323 14.233 -19.026 1.00 84.62 657 GLU A O 1
ATOM 5127 N N . ARG A 1 658 ? -0.150 16.142 -17.857 1.00 84.94 658 ARG A N 1
ATOM 5128 C CA . ARG A 1 658 ? 1.295 16.012 -17.566 1.00 84.94 658 ARG A CA 1
ATOM 5129 C C . ARG A 1 658 ? 1.655 14.671 -16.911 1.00 84.94 658 ARG A C 1
ATOM 5131 O O . ARG A 1 658 ? 2.732 14.131 -17.159 1.00 84.94 658 ARG A O 1
ATOM 5138 N N . PHE A 1 659 ? 0.790 14.169 -16.032 1.00 85.69 659 PHE A N 1
ATOM 5139 C CA . PHE A 1 659 ? 0.985 12.914 -15.308 1.00 85.69 659 PHE A CA 1
ATOM 5140 C C . PHE A 1 659 ? 0.894 11.700 -16.245 1.00 85.69 659 PHE A C 1
ATOM 5142 O O . PHE A 1 659 ? 1.802 10.870 -16.229 1.00 85.69 659 PHE A O 1
ATOM 5149 N N . ILE A 1 660 ? -0.130 11.631 -17.107 1.00 89.00 660 ILE A N 1
ATOM 5150 C CA . ILE A 1 660 ? -0.248 10.594 -18.146 1.00 89.00 660 ILE A CA 1
ATOM 5151 C C . ILE A 1 660 ? 0.933 10.673 -19.118 1.00 89.00 660 ILE A C 1
ATOM 5153 O O . ILE A 1 660 ? 1.625 9.672 -19.297 1.00 89.00 660 ILE A O 1
ATOM 5157 N N . ASP A 1 661 ? 1.217 11.857 -19.672 1.00 85.75 661 ASP A N 1
ATOM 5158 C CA . ASP A 1 661 ? 2.293 12.063 -20.649 1.00 85.75 661 ASP A CA 1
ATOM 5159 C C . ASP A 1 661 ? 3.646 11.570 -20.115 1.00 85.75 661 ASP A C 1
ATOM 5161 O O . ASP A 1 661 ? 4.388 10.875 -20.815 1.00 85.75 661 ASP A O 1
ATOM 5165 N N . PHE A 1 662 ? 3.975 11.898 -18.859 1.00 84.69 662 PHE A N 1
ATOM 5166 C CA . PHE A 1 662 ? 5.228 11.477 -18.231 1.00 84.69 662 PHE A CA 1
ATOM 5167 C C . PHE A 1 662 ? 5.343 9.951 -18.121 1.00 84.69 662 PHE A C 1
ATOM 5169 O O . PHE A 1 662 ? 6.416 9.395 -18.360 1.00 84.69 662 PHE A O 1
ATOM 5176 N N . LEU A 1 663 ? 4.251 9.277 -17.756 1.00 84.62 663 LEU A N 1
ATOM 5177 C CA . LEU A 1 663 ? 4.211 7.829 -17.550 1.00 84.62 663 LEU A CA 1
ATOM 5178 C C . LEU A 1 663 ? 4.232 7.079 -18.891 1.00 84.62 663 LEU A C 1
ATOM 5180 O O . LEU A 1 663 ? 5.022 6.151 -19.068 1.00 84.62 663 LEU A O 1
ATOM 5184 N N . GLU A 1 664 ? 3.477 7.550 -19.882 1.00 85.69 664 GLU A N 1
ATOM 5185 C CA . GLU A 1 664 ? 3.428 6.983 -21.234 1.00 85.69 664 GLU A CA 1
ATOM 5186 C C . GLU A 1 664 ? 4.788 7.018 -21.956 1.00 85.69 664 GLU A C 1
ATOM 5188 O O . GLU A 1 664 ? 5.134 6.067 -22.662 1.00 85.69 664 GLU A O 1
ATOM 5193 N N . HIS A 1 665 ? 5.605 8.050 -21.711 1.00 81.44 665 HIS A N 1
ATOM 5194 C CA . HIS A 1 665 ? 6.988 8.133 -22.206 1.00 81.44 665 HIS A CA 1
ATOM 5195 C C . HIS A 1 665 ? 7.977 7.207 -21.466 1.00 81.44 665 HIS A C 1
ATOM 5197 O O . HIS A 1 665 ? 9.084 6.971 -21.962 1.00 81.44 665 HIS A O 1
ATOM 5203 N N . ARG A 1 666 ? 7.619 6.688 -20.282 1.00 78.06 666 ARG A N 1
ATOM 5204 C CA . ARG A 1 666 ? 8.431 5.728 -19.505 1.00 78.06 666 ARG A CA 1
ATOM 5205 C C . ARG A 1 666 ? 8.052 4.275 -19.787 1.00 78.06 666 ARG A C 1
ATOM 5207 O O . ARG A 1 666 ? 8.902 3.401 -19.643 1.00 78.06 666 ARG A O 1
ATOM 5214 N N . MET A 1 667 ? 6.824 4.027 -20.232 1.00 78.56 667 MET A N 1
ATOM 5215 C CA . MET A 1 667 ? 6.306 2.709 -20.603 1.00 78.56 667 MET A CA 1
ATOM 5216 C C . MET A 1 667 ? 6.670 2.358 -22.056 1.00 78.56 667 MET A C 1
ATOM 5218 O O . MET A 1 667 ? 6.338 3.105 -22.981 1.00 78.56 667 MET A O 1
ATOM 5222 N N . ARG A 1 668 ? 7.316 1.208 -22.275 1.00 64.00 668 ARG A N 1
ATOM 5223 C CA . ARG A 1 668 ? 7.626 0.636 -23.598 1.00 64.00 668 ARG A CA 1
ATOM 5224 C C . ARG A 1 668 ? 7.021 -0.755 -23.782 1.00 64.00 668 ARG A C 1
ATOM 5226 O O . ARG A 1 668 ? 6.977 -1.533 -22.801 1.00 64.00 668 ARG A O 1
#

Organism: Noctiluca scintillans (NCBI:txid2966)

Sequence (668 aa):
MLKSTRTAKSIKYGVDWEPFVWCGGSCSHCGNVFSCVDTRHHCRHCGIVVCSSCQASDKYVVAGSANPKIVCVPCSSEIRRLRRKSQYSRKKHKSAVNSTSIHIYQAPVIRPTVTVTETAPVEVEMVPQKRQTRQSLAVILFCVSCEEPLNGAFVLLDDASGGYCSDCFVCYVDGRPLCGTFLEHDGNIYCEEHYSELFCEVCGGCSQRINSGFVVKAFGSSWHQECFFCARCSTPLVSETGEQAKFQLHNGLLYCEKDYNEHCAGKCAGCGFEVRGGLTALNVPWHYECFSCVDCRVPIAQTGAYHVIDGQQYCVEDGRRAADSQAHLPLRRVPPQPTCSAEEVSVDDMGSCISLGIAEAFKALQGLEGTEPQSPFKDRQQWRLQLREIAFDFEAFAPVACSSLRNFAFGIRDTEYFNAMTQLVVTEDVAGGGRPIRFDSFDRRFLVKFVEENEMPFFYKCLQDYHSYLMDPEMPRDRMQCCASLLPKFVGVYGLKFDGRPSSRLVVTVNPLPPDSQTYHINGALVASENTASKDAGFVERGPWRLGLQKEPLLQVLRDDVRFLQQRERLGYSLAVGTVFGPAQPLEGSEWPTVQCGGVQSILPNGMAEVFFFGIVDMAPEDPDRQALRRRLKSAVHNAFHRTHDGASMPALQYGERFIDFLEHRMR

Secondary structure (DSSP, 8-state):
-HHHHHHHHHHHHTSPPPPTTTSTTB-TTT-PBP-TTPPEEE-TTT--EEEGGGB-SS-EEETTEEEEE--BHHHHHHHHHHHHHHHHHTTT-----------------PPP-----------------------------BBTTT--B--SSEEE-TTSS-EEETTT-B-TTT-PBP-S-EEEETTEEEEHHHHHHHHPPBBTTT--B--SS-EEEETTEEEEGGG-B-TTT--BSB-TT-PBPPEEEETTEEEEHHHHHHHTS-B-TTTSSB-SS-EEETTEEE-TTTSB-TTT--BHHHHS-EEEETTEEEEHHHHHHHHHTTSSS-------PPPPPTT---HHHHHHHHHHHHHHHHHHHHTTTT---S-TTT-EEEEEEEETTEEEEEEEESHHHHHHIIIIIS---HHHHHHHHTSEEEEE--TTS-PPPEEEETTSSEEEEEE-TTTHHHHHHHHHHHHHHHS-TTS-B-TT--B---S--EEEEEEEEETTSPPEEEEEEE-SS-TTSEEEEE-S----BTTB--TTHHHHTT--B--GGGHHHHHHHHHHHHHHHHTTT----EEEEEEEEEEPPP-SS--SSSGGGT-EEEE-TTSEEEEEEEEEE------HHHHHHHHHHHHHHTT------SSPPPPHHHHHHHHHHHHHTTB-

pLDDT: mean 71.08, std 18.63, range [23.92, 93.88]

Foldseek 3Di:
DVVVVQCVLCVQQVERADDCVPLVQAAPPPRHHDDPPWDWDAASAHRGIHTPVQKDPDFDDGGNDPDTHIHGPVVVVVVVVVVVVVVVVVVDDDDDDDDDDDDWDADDDDDDDDDDDDDDDDDDDDDDDDDDDDDDDDDFAAALPPRHTAHGTWAADPVRPGTHHQQQCAAPPPSHHDDDDWDDDPSGIHDPVVCQVPPFFAALQPRHGDPDPQWDDDPNGIHDQCRQAAPPPRHRQADPVRDGAAWDADPSGIHHPVVCLVPPFFAAPQPRHGCPDDDQDLNGTHHQQSCAAPPPSHRQVVLVDWDADPSGTHRPVVVVVVVVVPPDDDDDDDDDDDQDDPVPQDPQNVLQVQLVLVLVLLVVVVVCVPPDDPDLQQDKDKDFDDDPSFTKIKIFGSLVLLCCLQVQAALHHSVNVSVQSNHWDWDDDDPDPPDDTKIAGPQNFKIKDWDDPVCVVVVSVVSVVVSCVSNPPPFDAFPSNHGQAQEFRWNTKMWMGTPPDDIIIITMTGDQEDPPFDKAWAQLDCDADPVDPHSVPVVVVVAADELDPNLPVNLVNLLVNLVSQLVVFWADKIKMKTKDKAADDPCPQQNHQGPSRQAGWDQDPVRITIGITIHIDDRGDDDPVLVVVVVVCVVVCVPDDDDDDDDHDDTSVRSSVSRSVSNSVRYD

Radius of gyration: 36.92 Å; Cα contacts (8 Å, |Δi|>4): 983; chains: 1; bounding box: 103×70×115 Å

Solvent-accessible surface area (backbone atoms only — not comparable to full-atom values): 39793 Å² total; per-residue (Å²): 110,83,70,56,64,35,50,56,50,18,66,44,39,73,32,72,49,60,55,83,81,73,46,77,54,27,19,73,80,78,65,52,67,61,55,100,85,54,63,80,41,61,16,55,77,65,23,42,45,26,39,68,91,46,39,38,93,63,62,43,68,39,60,73,35,88,64,63,36,51,27,30,43,69,58,51,52,48,54,54,51,52,53,56,51,48,63,62,52,68,77,76,72,92,78,84,81,87,89,88,88,79,91,76,63,79,77,84,88,81,76,92,80,90,85,88,88,87,92,85,84,86,90,88,90,89,87,88,85,92,85,78,87,77,83,84,77,79,81,84,54,39,16,77,84,75,67,47,69,66,65,66,54,56,47,72,43,95,84,66,85,42,26,30,34,69,85,63,42,28,20,76,87,77,66,48,72,66,88,72,81,66,48,78,56,96,94,41,43,27,42,66,64,62,42,41,72,74,71,34,55,54,14,72,67,76,72,44,63,46,92,57,97,62,69,45,78,58,95,96,35,40,26,46,64,93,56,41,36,15,75,83,80,66,48,66,41,52,48,100,85,70,50,72,55,69,62,48,81,52,98,88,38,41,27,37,58,63,63,33,58,79,76,68,56,50,47,11,77,70,76,66,47,76,45,87,83,52,46,76,54,97,93,39,39,22,41,58,73,55,48,30,13,74,79,87,58,50,34,31,79,79,64,78,47,67,36,76,57,98,91,40,50,22,33,60,68,59,33,48,57,56,54,64,69,62,76,82,71,81,88,73,83,73,74,89,71,81,69,70,59,67,86,69,75,45,70,69,58,49,35,50,50,50,21,53,42,53,50,54,54,48,56,55,52,65,74,41,76,92,60,86,63,99,46,40,80,72,42,70,50,74,47,83,48,71,58,90,74,49,54,32,41,31,34,38,46,16,57,62,47,22,48,50,38,24,50,60,25,57,52,38,47,68,71,59,54,52,61,40,43,64,42,55,38,85,75,42,82,71,93,89,73,88,71,76,61,31,34,24,23,73,81,50,53,34,35,40,38,67,51,58,82,83,46,46,66,51,54,64,60,43,49,57,59,50,48,53,57,52,66,34,89,85,48,55,59,45,100,70,44,26,41,63,67,41,61,68,48,62,53,42,42,36,38,43,26,46,59,93,49,75,75,44,34,38,42,30,25,50,41,44,42,61,91,88,30,57,73,45,48,36,61,66,56,92,69,57,48,100,94,42,76,34,55,42,55,81,44,60,74,72,54,67,47,62,43,56,87,56,38,62,65,51,50,49,47,50,53,52,54,40,48,62,36,30,79,65,62,35,49,84,46,24,43,34,40,18,40,44,80,47,75,58,71,84,80,85,68,51,74,34,40,32,60,93,30,72,13,41,69,23,77,44,98,86,59,36,17,42,31,37,20,37,20,40,39,65,78,51,73,71,49,69,65,60,48,51,50,49,52,57,42,62,74,55,48,82,80,62,81,89,86,82,91,75,97,68,86,75,52,26,58,63,50,43,51,46,35,51,55,49,49,57,75,34,53,66

InterPro domains:
  IPR000306 FYVE zinc finger [PF01363] (26-80)
  IPR000306 FYVE zinc finger [SM00064] (17-81)
  IPR001781 Zinc finger, LIM-type [PF00412] (143-198)
  IPR001781 Zinc finger, LIM-type [PF00412] (203-262)
  IPR001781 Zinc finger, LIM-type [PF00412] (268-318)
  IPR001781 Zinc finger, LIM-type [PS00478] (200-237)
  IPR001781 Zinc finger, LIM-type [PS50023] (201-266)
  IPR001781 Zinc finger, LIM-type [PS50023] (267-325)
  IPR001781 Zinc finger, LIM-type [SM00132] (142-194)
  IPR001781 Zinc finger, LIM-type [SM00132] (202-259)
  IPR001781 Zinc finger, LIM-type [SM00132] (267-318)
  IPR002498 Phosphatidylinositol-4-phosphate 4/5-kinase, core [PF01504] (439-579)
  IPR002498 Phosphatidylinositol-4-phosphate 4/5-kinase, core [PS51455] (333-667)
  IPR002498 Phosphatidylinositol-4-phosphate 4/5-kinase, core [SM00330] (372-668)
  IPR011011 Zinc finger, FYVE/PHD-type [SSF57903] (26-89)
  IPR013083 Zinc finger, RING/FYVE/PHD-type [G3DSA:3.30.40.10] (24-92)
  IPR017455 Zinc finger, FYVE-related [PS50178] (27-80)
  IPR027483 Phosphatidylinositol-4-phosphate 4/5-kinase, C-terminal domain superfamily [G3DSA:3.30.810.10] (515-668)
  IPR027484 Phosphatidylinositol-4-phosphate 5-kinase, N-terminal [G3DSA:3.30.800.10] (348-511)
  IPR050604 PDZ and LIM domain-containing [PTHR24214] (129-278)

Mean predicted aligned error: 22.42 Å